Protein AF-A0A3M1CNS1-F1 (afdb_monomer_lite)

Secondary structure (DSSP, 8-state):
--EEETTEEEEEEEEE-SSEEEEEEEEEEPPBTTBPPEEEEEEEEEES-TT-HHHHHHHHHHHHHHHH---TTBPPEEEEETTTTEEEEEPP-SEEHHHHHHHHHHHT----HHHHHHHHHHHHHHHHHHHH-B-TTSSB-----S---GGGEEE-TT--EEE----TT---HHHHHHH-GGG--S-GGG--HHHHTT----HHHHHHHHHHHHHHHHHSS-SS---TT-SSHHHHHHHHHHHT--HHHHHHHHHH-TTTHHHHHHHT-SSGGGS-SSHHHHHHHHHTTS-TTS--HHHHHHHHIIIIIS-PPPP--HHHHHHHHHTT------TT--HHHHHHHHHHHHHHHHHHHHHHHHHHHHHHHHHHHHHHHHHHHHHHHHHHHHHHHHHHHHHHHHHHHHHHHHHHHHHHH--SHHHHHHHHHHHHHHHH-S-EEEEEEE-TTS-EEEEEEE-SSS-HHHHHHHHHHIIIIIGGGGTT-SS-EEE-SHHHHHHHHGGGGGGTTTEEEEEEEEEETTEEEEEEEEEEETTSPPPHHHHHHHHHHHHHHHHHHHHHHHHHGGGS-TT-TT---

pLDDT: mean 84.49, std 12.64, range [33.19, 98.5]

Sequence (577 aa):
MARFIGDYEVLSELGVGHFGTVYLAAGETPARGRVPAKRRLVAIKKLRDSADPRSVDLLLQEFALLEQVKHRGIVRVYEYLEVDHAVVMEHIHGVTLRQVLEELARAREQVFTEAAVEIGCELADALYQAYTTPGDNGEPLQLVHRDLKPANVMLTPQGEVKILDFGLARVDNADFAKDDPERIKGTPIYMAPEQARGEAVDHRTDLFALGLILYELLEGEPAYRVPGNSRDPLAEIYAAIEAGDLRRQCADLESRLPALGPVVSRLLQRRPEDRYQTGHDLLVDLRRQLYRDRGSYLKEFCEFFFGAIHPIPDAPTLDLAIQAMRHGAIDLIPAGIDSAELFEHIHAGLNRTQSLRERERRALRLRGLCLRLNSARQEVSRHVGELCSDLVEAYQDLSTQLDHIGMSSELNCLLRQELDLEALLRTTLEYLLSKVGSTNAAIFLPSSTGEFSLGAYVNYDRAREEAEVMLDHLASAFAPRFEDQTGSVWIRQADELELWMGDESHWLEDCETLVVPCHEGGECLAVLTAFRKRHTQFTDADRIIIETLGKLFGKQLARVISIHHRHIPKDKWGAGE

Radius of gyration: 60.34 Å; chains: 1; bounding box: 96×71×161 Å

Structure (mmCIF, N/CA/C/O backbone):
data_AF-A0A3M1CNS1-F1
#
_entry.id   AF-A0A3M1CNS1-F1
#
loop_
_atom_site.group_PDB
_atom_site.id
_atom_site.type_symbol
_atom_site.label_atom_id
_atom_site.label_alt_id
_atom_site.label_comp_id
_atom_site.label_asym_id
_atom_site.label_entity_id
_atom_site.label_seq_id
_atom_site.pdbx_PDB_ins_code
_atom_site.Cartn_x
_atom_site.Cartn_y
_atom_site.Cartn_z
_atom_site.occupancy
_atom_site.B_iso_or_equiv
_atom_site.auth_seq_id
_atom_site.auth_comp_id
_atom_site.auth_asym_id
_atom_site.auth_atom_id
_atom_site.pdbx_PDB_model_num
ATOM 1 N N . MET A 1 1 ? -4.709 -26.619 2.819 1.00 52.34 1 MET A N 1
ATOM 2 C CA . MET A 1 1 ? -3.917 -26.059 3.941 1.00 52.34 1 MET A CA 1
ATOM 3 C C . MET A 1 1 ? -3.399 -24.708 3.492 1.00 52.34 1 MET A C 1
ATOM 5 O O . MET A 1 1 ? -2.877 -24.646 2.386 1.00 52.34 1 MET A O 1
ATOM 9 N N . ALA A 1 2 ? -3.567 -23.656 4.295 1.00 69.12 2 ALA A N 1
ATOM 10 C CA . ALA A 1 2 ? -3.019 -22.340 3.971 1.00 69.12 2 ALA A CA 1
ATOM 11 C C . ALA A 1 2 ? -1.483 -22.413 3.888 1.00 69.12 2 ALA A C 1
ATOM 13 O O . ALA A 1 2 ? -0.841 -23.026 4.745 1.00 69.12 2 ALA A O 1
ATOM 14 N N . ARG A 1 3 ? -0.912 -21.840 2.825 1.00 90.25 3 ARG A N 1
ATOM 15 C CA . ARG A 1 3 ? 0.536 -21.773 2.593 1.00 90.25 3 ARG A CA 1
ATOM 16 C C . ARG A 1 3 ? 1.053 -20.451 3.154 1.00 90.25 3 ARG A C 1
ATOM 18 O O . ARG A 1 3 ? 0.457 -19.416 2.886 1.00 90.25 3 ARG A O 1
ATOM 25 N N . PHE A 1 4 ? 2.159 -20.481 3.890 1.00 92.31 4 PHE A N 1
ATOM 26 C CA . PHE A 1 4 ? 2.767 -19.291 4.491 1.00 92.31 4 PHE A CA 1
ATOM 27 C C . PHE A 1 4 ? 4.205 -19.088 4.002 1.00 92.31 4 PHE A C 1
ATOM 29 O O . PHE A 1 4 ? 4.877 -20.054 3.630 1.00 92.31 4 PHE A O 1
ATOM 36 N N . ILE A 1 5 ? 4.648 -17.831 3.992 1.00 93.06 5 ILE A N 1
ATOM 37 C CA . ILE A 1 5 ? 6.052 -17.410 3.860 1.00 93.06 5 ILE A CA 1
ATOM 38 C C . ILE A 1 5 ? 6.290 -16.411 4.998 1.00 93.06 5 ILE A C 1
ATOM 40 O O . ILE A 1 5 ? 5.632 -15.371 5.035 1.00 93.06 5 ILE A O 1
ATOM 44 N N . GLY A 1 6 ? 7.155 -16.737 5.959 1.00 92.00 6 GLY A N 1
ATOM 45 C CA . GLY A 1 6 ? 7.161 -16.068 7.264 1.00 92.00 6 GLY A CA 1
ATOM 46 C C . GLY A 1 6 ? 5.761 -16.036 7.898 1.00 92.00 6 GLY A C 1
ATOM 47 O O . GLY A 1 6 ? 5.034 -17.030 7.871 1.00 92.00 6 GLY A O 1
ATOM 48 N N . ASP A 1 7 ? 5.354 -14.867 8.394 1.00 91.00 7 ASP A N 1
ATOM 49 C CA . ASP A 1 7 ? 4.024 -14.630 8.984 1.00 91.00 7 ASP A CA 1
ATOM 50 C C . ASP A 1 7 ? 2.948 -14.229 7.951 1.00 91.00 7 ASP A C 1
ATOM 52 O O . ASP A 1 7 ? 1.851 -13.783 8.305 1.00 91.00 7 ASP A O 1
ATOM 56 N N . TYR A 1 8 ? 3.243 -14.372 6.656 1.00 94.81 8 TYR A N 1
ATOM 57 C CA . TYR A 1 8 ? 2.366 -13.947 5.570 1.00 94.81 8 TYR A CA 1
ATOM 58 C C . TYR A 1 8 ? 1.647 -15.132 4.928 1.00 94.81 8 TYR A C 1
ATOM 60 O O . TYR A 1 8 ? 2.267 -16.074 4.434 1.00 94.81 8 TYR A O 1
ATOM 68 N N . GLU A 1 9 ? 0.319 -15.055 4.892 1.00 94.50 9 GLU A N 1
ATOM 69 C CA . GLU A 1 9 ? -0.551 -16.023 4.227 1.00 94.50 9 GLU A CA 1
ATOM 70 C C . GLU A 1 9 ? -0.491 -15.811 2.710 1.00 94.50 9 GLU A C 1
ATOM 72 O O . GLU A 1 9 ? -0.880 -14.753 2.214 1.00 94.50 9 GLU A O 1
ATOM 77 N N . VAL A 1 10 ? -0.003 -16.804 1.966 1.00 93.56 10 VAL A N 1
ATOM 78 C CA . VAL A 1 10 ? 0.078 -16.769 0.501 1.00 93.56 10 VAL A CA 1
ATOM 79 C C . VAL A 1 10 ? -1.316 -16.954 -0.087 1.00 93.56 10 VAL A C 1
ATOM 81 O O . VAL A 1 10 ? -1.964 -17.971 0.147 1.00 93.56 10 VAL A O 1
ATOM 84 N N . LEU A 1 11 ? -1.745 -15.982 -0.890 1.00 90.75 11 LEU A N 1
ATOM 85 C CA . LEU A 1 11 ? -3.052 -15.963 -1.545 1.00 90.75 11 LEU A CA 1
ATOM 86 C C . LEU A 1 11 ? -2.978 -16.491 -2.978 1.00 90.75 11 LEU A C 1
ATOM 88 O O . LEU A 1 11 ? -3.844 -17.244 -3.408 1.00 90.75 11 LEU A O 1
ATOM 92 N N . SER A 1 12 ? -1.960 -16.081 -3.735 1.00 89.94 12 SER A N 1
ATOM 93 C CA . SER A 1 12 ? -1.746 -16.542 -5.110 1.00 89.94 12 SER A CA 1
ATOM 94 C C . SER A 1 12 ? -0.308 -16.309 -5.565 1.00 89.94 12 SER A C 1
ATOM 96 O O . SER A 1 12 ? 0.454 -15.566 -4.946 1.00 89.94 12 SER A O 1
ATOM 98 N N . GLU A 1 13 ? 0.075 -16.966 -6.653 1.00 91.25 13 GLU A N 1
ATOM 99 C CA . GLU A 1 13 ? 1.315 -16.686 -7.368 1.00 91.25 13 GLU A CA 1
ATOM 100 C C . GLU A 1 13 ? 1.069 -15.566 -8.388 1.00 91.25 13 GLU A C 1
ATOM 102 O O . GLU A 1 13 ? 0.154 -15.666 -9.202 1.00 91.25 13 GLU A O 1
ATOM 107 N N . LEU A 1 14 ? 1.865 -14.495 -8.328 1.00 85.88 14 LEU A N 1
ATOM 108 C CA . LEU A 1 14 ? 1.767 -13.353 -9.246 1.00 85.88 14 LEU A CA 1
ATOM 109 C C . LEU A 1 14 ? 2.630 -13.547 -10.494 1.00 85.88 14 LEU A C 1
ATOM 111 O O . LEU A 1 14 ? 2.297 -13.045 -11.56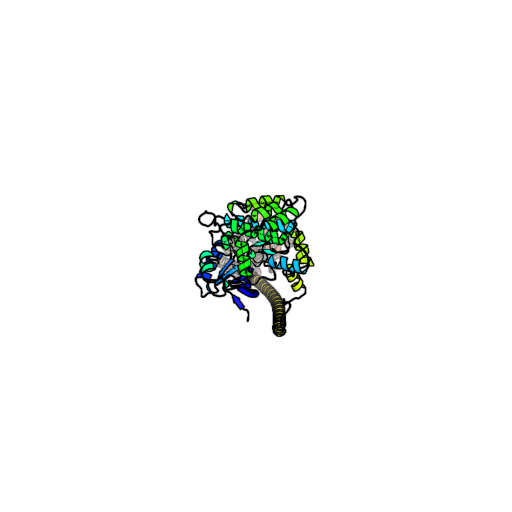4 1.00 85.88 14 LEU A O 1
ATOM 115 N N . GLY A 1 15 ? 3.743 -14.270 -10.367 1.00 81.94 15 GLY A N 1
ATOM 116 C CA . GLY A 1 15 ? 4.594 -14.583 -11.503 1.00 81.94 15 GLY A CA 1
ATOM 117 C C . GLY A 1 15 ? 5.898 -15.267 -11.124 1.00 81.94 15 GLY A C 1
ATOM 118 O O . GLY A 1 15 ? 6.362 -15.209 -9.983 1.00 81.94 15 GLY A O 1
ATOM 119 N N . VAL A 1 16 ? 6.516 -15.890 -12.123 1.00 78.38 16 VAL A N 1
ATOM 120 C CA . VAL A 1 16 ? 7.805 -16.570 -12.001 1.00 78.38 16 VAL A CA 1
ATOM 121 C C . VAL A 1 16 ? 8.852 -15.799 -12.795 1.00 78.38 16 VAL A C 1
ATOM 123 O O . VAL A 1 16 ? 8.822 -15.773 -14.024 1.00 78.38 16 VAL A O 1
ATOM 126 N N . GLY A 1 17 ? 9.792 -15.179 -12.088 1.00 68.06 17 GLY A N 1
ATOM 127 C CA . GLY A 1 17 ? 10.952 -14.516 -12.672 1.00 68.06 17 GLY A CA 1
ATOM 128 C C . GLY A 1 17 ? 12.165 -15.441 -12.777 1.00 68.06 17 GLY A C 1
ATOM 129 O O . GLY A 1 17 ? 12.137 -16.604 -12.370 1.00 68.06 17 GLY A O 1
ATOM 130 N N . HIS A 1 18 ? 13.267 -14.905 -13.304 1.00 63.81 18 HIS A N 1
ATOM 131 C CA . HIS A 1 18 ? 14.550 -15.612 -13.371 1.00 63.81 18 HIS A CA 1
ATOM 132 C C . HIS A 1 18 ? 15.108 -15.920 -11.969 1.00 63.81 18 HIS A C 1
ATOM 134 O O . HIS A 1 18 ? 15.525 -17.043 -11.704 1.00 63.81 18 HIS A O 1
ATOM 140 N N . PHE A 1 19 ? 15.039 -14.942 -11.061 1.00 65.50 19 PHE A N 1
ATOM 141 C CA . PHE A 1 19 ? 15.628 -15.013 -9.718 1.00 65.50 19 PHE A CA 1
ATOM 142 C C . PHE A 1 19 ? 14.716 -15.659 -8.667 1.00 65.50 19 PHE A C 1
ATOM 144 O O . PHE A 1 19 ? 15.166 -16.026 -7.585 1.00 65.50 19 PHE A O 1
ATOM 151 N N . GLY A 1 20 ? 13.426 -15.820 -8.957 1.00 78.31 20 GLY A N 1
ATOM 152 C CA . GLY A 1 20 ? 12.480 -16.260 -7.943 1.00 78.31 20 GLY A CA 1
ATOM 153 C C . GLY A 1 20 ? 11.033 -16.238 -8.392 1.00 78.31 20 GLY A C 1
ATOM 154 O O . GLY A 1 20 ? 10.720 -15.927 -9.541 1.00 78.31 20 GLY A O 1
ATOM 155 N N . THR A 1 21 ? 10.156 -16.563 -7.456 1.00 88.75 21 THR A N 1
ATOM 156 C CA . THR A 1 21 ? 8.706 -16.493 -7.632 1.00 88.75 21 THR A CA 1
ATOM 157 C C . THR A 1 21 ? 8.164 -15.347 -6.791 1.00 88.75 21 THR A C 1
ATOM 159 O O . THR A 1 21 ? 8.563 -15.178 -5.636 1.00 88.75 21 THR A O 1
ATOM 162 N N . VAL A 1 22 ? 7.262 -14.562 -7.372 1.00 91.38 22 VAL A N 1
ATOM 163 C CA . VAL A 1 22 ? 6.556 -13.481 -6.685 1.00 91.38 22 VAL A CA 1
ATOM 164 C C . VAL A 1 22 ? 5.164 -13.968 -6.305 1.00 91.38 22 VAL A C 1
ATOM 166 O O . VAL A 1 22 ? 4.420 -14.471 -7.146 1.00 91.38 22 VAL A O 1
ATOM 169 N N . TYR A 1 23 ? 4.811 -13.809 -5.035 1.00 93.94 23 TYR A N 1
ATOM 170 C CA . TYR A 1 23 ? 3.527 -14.214 -4.472 1.00 93.94 23 TYR A CA 1
ATOM 171 C C . TYR A 1 23 ? 2.739 -13.000 -3.992 1.00 93.94 23 TYR A C 1
ATOM 173 O O . TYR A 1 23 ? 3.311 -12.081 -3.410 1.00 93.94 23 TYR A O 1
ATOM 181 N N . LEU A 1 24 ? 1.422 -13.025 -4.176 1.00 94.00 24 LEU A N 1
ATOM 182 C CA . LEU A 1 24 ? 0.501 -12.168 -3.444 1.00 94.00 24 LEU A CA 1
ATOM 183 C C . LEU A 1 24 ? 0.256 -12.805 -2.082 1.00 94.00 24 LEU A C 1
ATOM 185 O O . LEU A 1 24 ? -0.129 -13.974 -2.007 1.00 94.00 24 LEU A O 1
ATOM 189 N N . ALA A 1 25 ? 0.435 -12.040 -1.013 1.00 95.06 25 ALA A N 1
ATOM 190 C CA . ALA A 1 25 ? 0.216 -12.522 0.341 1.00 95.06 25 ALA A CA 1
ATOM 191 C C . ALA A 1 25 ? -0.469 -11.472 1.224 1.00 95.06 25 ALA A C 1
ATOM 193 O O . ALA A 1 25 ? -0.500 -10.282 0.904 1.00 95.06 25 ALA A O 1
ATOM 194 N N . ALA A 1 26 ? -1.026 -11.912 2.350 1.00 93.56 26 ALA A N 1
ATOM 195 C CA . ALA A 1 26 ? -1.607 -11.054 3.375 1.00 93.56 26 ALA A CA 1
ATOM 196 C C . ALA A 1 26 ? -0.946 -11.319 4.729 1.00 93.56 26 ALA A C 1
ATOM 198 O O . ALA A 1 26 ? -0.904 -12.450 5.202 1.00 93.56 26 ALA A O 1
ATOM 199 N N . GLY A 1 27 ? -0.492 -10.263 5.396 1.00 92.00 27 GLY A N 1
ATOM 200 C CA . GLY A 1 27 ? 0.157 -10.379 6.701 1.00 92.00 27 GLY A CA 1
ATOM 201 C C . GLY A 1 27 ? 0.388 -9.022 7.344 1.00 92.00 27 GLY A C 1
ATOM 202 O O . GLY A 1 27 ? 0.026 -7.983 6.779 1.00 92.00 27 GLY A O 1
ATOM 203 N N . GLU A 1 28 ? 0.909 -9.038 8.564 1.00 91.81 28 GLU A N 1
ATOM 204 C CA . GLU A 1 28 ? 1.190 -7.837 9.341 1.00 91.81 28 GLU A CA 1
ATOM 205 C C . GLU A 1 28 ? 2.575 -7.294 8.995 1.00 91.81 28 GLU A C 1
ATOM 207 O O . GLU A 1 28 ? 3.586 -7.872 9.364 1.00 91.81 28 GLU A O 1
ATOM 212 N N . THR A 1 29 ? 2.619 -6.162 8.287 1.00 89.75 29 THR A N 1
ATOM 213 C CA . THR A 1 29 ? 3.900 -5.510 7.983 1.00 89.75 29 THR A CA 1
ATOM 214 C C . THR A 1 29 ? 4.461 -4.824 9.229 1.00 89.75 29 THR A C 1
ATOM 216 O O . THR A 1 29 ? 3.664 -4.171 9.923 1.00 89.75 29 THR A O 1
ATOM 219 N N . PRO A 1 30 ? 5.788 -4.844 9.457 1.00 87.31 30 PRO A N 1
ATOM 220 C CA . PRO A 1 30 ? 6.423 -4.221 10.614 1.00 87.31 30 PRO A CA 1
ATOM 221 C C . PRO A 1 30 ? 6.100 -2.729 10.767 1.00 87.31 30 PRO A C 1
ATOM 223 O O . PRO A 1 30 ? 5.856 -2.007 9.793 1.00 87.31 30 PRO A O 1
ATOM 226 N N . ALA A 1 31 ? 6.120 -2.247 12.012 1.00 83.62 31 ALA A N 1
ATOM 227 C CA . ALA A 1 31 ? 6.003 -0.821 12.304 1.00 83.62 31 ALA A CA 1
ATOM 228 C C . ALA A 1 31 ? 7.246 -0.066 11.804 1.00 83.62 31 ALA A C 1
ATOM 230 O O . ALA A 1 31 ? 8.375 -0.495 12.036 1.00 83.62 31 ALA A O 1
ATOM 231 N N . ARG A 1 32 ? 7.054 1.091 11.155 1.00 72.31 32 ARG A N 1
ATOM 232 C CA . ARG A 1 32 ? 8.156 1.909 10.616 1.00 72.31 32 ARG A CA 1
ATOM 233 C C . ARG A 1 32 ? 7.971 3.378 10.987 1.00 72.31 32 ARG A C 1
ATOM 235 O O . ARG A 1 32 ? 7.038 4.048 10.536 1.00 72.31 32 ARG A O 1
ATOM 242 N N . GLY A 1 33 ? 8.871 3.895 11.822 1.00 75.56 33 GLY A N 1
ATOM 243 C CA . GLY A 1 33 ? 8.785 5.257 12.355 1.00 75.56 33 GLY A CA 1
ATOM 244 C C . GLY A 1 33 ? 7.497 5.476 13.156 1.00 75.56 33 GLY A C 1
ATOM 245 O O . GLY A 1 33 ? 7.263 4.809 14.156 1.00 75.56 33 GLY A O 1
ATOM 246 N N . ARG A 1 34 ? 6.650 6.416 12.716 1.00 74.88 34 ARG A N 1
ATOM 247 C CA . ARG A 1 34 ? 5.346 6.709 13.348 1.00 74.88 34 ARG A CA 1
ATOM 248 C C . ARG A 1 34 ? 4.189 5.850 12.816 1.00 74.88 34 ARG A C 1
ATOM 250 O O . ARG A 1 34 ? 3.063 6.015 13.276 1.00 74.88 34 ARG A O 1
ATOM 257 N N . VAL A 1 35 ? 4.434 4.987 11.829 1.00 75.56 35 VAL A N 1
ATOM 258 C CA . VAL A 1 35 ? 3.403 4.130 11.228 1.00 75.56 35 VAL A CA 1
ATOM 259 C C . VAL A 1 35 ? 3.357 2.803 11.995 1.00 75.56 35 VAL A C 1
ATOM 261 O O . VAL A 1 35 ? 4.367 2.095 11.995 1.00 75.56 35 VAL A O 1
ATOM 264 N N . PRO A 1 36 ? 2.231 2.453 12.646 1.00 81.19 36 PRO A N 1
ATOM 265 C CA . PRO A 1 36 ? 2.111 1.203 13.388 1.00 81.19 36 PRO A CA 1
ATOM 266 C C . PRO A 1 36 ? 2.083 -0.009 12.453 1.00 81.19 36 PRO A C 1
ATOM 268 O O . PRO A 1 36 ? 1.781 0.115 11.259 1.00 81.19 36 PRO A O 1
ATOM 271 N N . ALA A 1 37 ? 2.358 -1.182 13.025 1.00 85.75 37 ALA A N 1
ATOM 272 C CA . ALA A 1 37 ? 2.169 -2.453 12.346 1.00 85.75 37 ALA A CA 1
ATOM 273 C C . ALA A 1 37 ? 0.709 -2.576 11.880 1.00 85.75 37 ALA A C 1
ATOM 275 O O . ALA A 1 37 ? -0.225 -2.109 12.543 1.00 85.75 37 ALA A O 1
ATOM 276 N N . LYS A 1 38 ? 0.517 -3.096 10.668 1.00 85.25 38 LYS A N 1
ATOM 277 C CA . LYS A 1 38 ? -0.805 -3.158 10.040 1.00 85.25 38 LYS A CA 1
ATOM 278 C C . LYS A 1 38 ? -0.873 -4.317 9.065 1.00 85.25 38 LYS A C 1
ATOM 280 O O . LYS A 1 38 ? -0.050 -4.403 8.152 1.00 85.25 38 LYS A O 1
ATOM 285 N N . ARG A 1 39 ? -1.930 -5.121 9.189 1.00 88.00 39 ARG A N 1
ATOM 286 C CA . ARG A 1 39 ? -2.266 -6.154 8.208 1.00 88.00 39 ARG A CA 1
ATOM 287 C C . ARG A 1 39 ? -2.633 -5.533 6.858 1.00 88.00 39 ARG A C 1
ATOM 289 O O . ARG A 1 39 ? -3.503 -4.659 6.797 1.00 88.00 39 ARG A O 1
ATOM 296 N N . ARG A 1 40 ? -1.974 -5.968 5.784 1.00 90.44 40 ARG A N 1
ATOM 297 C CA . ARG A 1 40 ? -2.222 -5.508 4.406 1.00 90.44 40 ARG A CA 1
ATOM 298 C C . ARG A 1 40 ? -1.863 -6.587 3.382 1.00 90.44 40 ARG A C 1
ATOM 300 O O . ARG A 1 40 ? -1.213 -7.570 3.729 1.00 90.44 40 ARG A O 1
ATOM 307 N N . LEU A 1 41 ? -2.284 -6.376 2.136 1.00 92.88 41 LEU A N 1
ATOM 308 C CA . LEU A 1 41 ? -1.778 -7.131 0.991 1.00 92.88 41 LEU A CA 1
ATOM 309 C C . LEU A 1 41 ? -0.343 -6.696 0.678 1.00 92.88 41 LEU A C 1
ATOM 311 O O . LEU A 1 41 ? -0.034 -5.500 0.691 1.00 92.88 41 LEU A O 1
ATOM 315 N N . VAL A 1 42 ? 0.512 -7.672 0.405 1.00 95.31 42 VAL A N 1
ATOM 316 C CA . VAL A 1 42 ? 1.930 -7.507 0.078 1.00 95.31 42 VAL A CA 1
ATOM 317 C C . VAL A 1 42 ? 2.293 -8.392 -1.109 1.00 95.31 42 VAL A C 1
ATOM 319 O O . VAL A 1 42 ? 1.637 -9.405 -1.361 1.00 95.31 42 VAL A O 1
ATOM 322 N N . ALA A 1 43 ? 3.344 -8.012 -1.826 1.00 95.06 43 ALA A N 1
ATOM 323 C CA . ALA A 1 43 ? 4.023 -8.910 -2.746 1.00 95.06 43 ALA A CA 1
ATOM 324 C C . ALA A 1 43 ? 5.252 -9.501 -2.037 1.00 95.06 43 ALA A C 1
ATOM 326 O O . ALA A 1 43 ? 5.928 -8.803 -1.283 1.00 95.06 43 ALA A O 1
ATOM 327 N N . ILE A 1 44 ? 5.528 -10.787 -2.244 1.00 94.50 44 ILE A N 1
ATOM 328 C CA . ILE A 1 44 ? 6.680 -11.478 -1.655 1.00 94.50 44 ILE A CA 1
ATOM 329 C C . ILE A 1 44 ? 7.497 -12.106 -2.772 1.00 94.50 44 ILE A C 1
ATOM 331 O O . ILE A 1 44 ? 7.041 -13.050 -3.416 1.00 94.50 44 ILE A O 1
ATOM 335 N N . LYS A 1 45 ? 8.711 -11.598 -2.983 1.00 91.56 45 LYS A N 1
ATOM 336 C CA . LYS A 1 45 ? 9.684 -12.154 -3.928 1.00 91.56 45 LYS A CA 1
ATOM 337 C C . LYS A 1 45 ? 10.551 -13.162 -3.186 1.00 91.56 45 LYS A C 1
ATOM 339 O O . LYS A 1 45 ? 11.368 -12.774 -2.356 1.00 91.56 45 LYS A O 1
ATOM 344 N N . LYS A 1 46 ? 10.353 -14.451 -3.466 1.00 90.81 46 LYS A N 1
ATOM 345 C CA . LYS A 1 46 ? 11.095 -15.562 -2.855 1.00 90.81 46 LYS A CA 1
ATOM 346 C C . LYS A 1 46 ? 12.100 -16.136 -3.848 1.00 90.81 46 LYS A C 1
ATOM 348 O O . LYS A 1 46 ? 11.707 -16.465 -4.972 1.00 90.81 46 LYS A O 1
ATOM 353 N N . LEU A 1 47 ? 13.365 -16.275 -3.444 1.00 85.44 47 LEU A N 1
ATOM 354 C CA . LEU A 1 47 ? 14.401 -16.863 -4.300 1.00 85.44 47 LEU A CA 1
ATOM 355 C C . LEU A 1 47 ? 14.062 -18.306 -4.676 1.00 85.44 47 LEU A C 1
ATOM 357 O O . LEU A 1 47 ? 13.520 -19.068 -3.874 1.00 85.44 47 LEU A O 1
ATOM 361 N N . ARG A 1 48 ? 14.385 -18.679 -5.920 1.00 74.50 48 ARG A N 1
ATOM 362 C CA . ARG A 1 48 ? 14.191 -20.054 -6.406 1.00 74.50 48 ARG A CA 1
ATOM 363 C C . ARG A 1 48 ? 15.266 -21.003 -5.879 1.00 74.50 48 ARG A C 1
ATOM 365 O O . ARG A 1 48 ? 14.943 -22.132 -5.526 1.00 74.50 48 ARG A O 1
ATOM 372 N N . ASP A 1 49 ? 16.514 -20.545 -5.861 1.00 71.38 49 ASP A N 1
ATOM 373 C CA . ASP A 1 49 ? 17.668 -21.308 -5.394 1.00 71.38 49 ASP A CA 1
ATOM 374 C C . ASP A 1 49 ? 18.331 -20.570 -4.230 1.00 71.38 49 ASP A C 1
ATOM 376 O O . ASP A 1 49 ? 19.182 -19.704 -4.412 1.00 71.38 49 ASP A O 1
ATOM 380 N N . SER A 1 50 ? 17.889 -20.886 -3.016 1.00 70.19 50 SER A N 1
ATOM 381 C CA . SER A 1 50 ? 18.490 -20.358 -1.793 1.00 70.19 50 SER A CA 1
ATOM 382 C C . SER A 1 50 ? 19.788 -21.075 -1.405 1.00 70.19 50 SER A C 1
ATOM 384 O O . SER A 1 50 ? 20.370 -20.742 -0.376 1.00 70.19 50 SER A O 1
ATOM 386 N N . ALA A 1 51 ? 20.228 -22.085 -2.169 1.00 68.38 51 ALA A N 1
ATOM 387 C CA . ALA A 1 51 ? 21.467 -22.805 -1.892 1.00 68.38 51 ALA A CA 1
ATOM 388 C C . ALA A 1 51 ? 22.702 -22.095 -2.465 1.00 68.38 51 ALA A C 1
ATOM 390 O O . ALA A 1 51 ? 23.811 -22.404 -2.033 1.00 68.38 51 ALA A O 1
ATOM 391 N N . ASP A 1 52 ? 22.529 -21.152 -3.399 1.00 75.69 52 ASP A N 1
ATOM 392 C CA . ASP A 1 52 ? 23.599 -20.284 -3.890 1.00 75.69 52 ASP A CA 1
ATOM 393 C C . ASP A 1 52 ? 23.789 -19.067 -2.961 1.00 75.69 52 ASP A C 1
ATOM 395 O O . ASP A 1 52 ? 22.952 -18.157 -2.965 1.00 75.69 52 ASP A O 1
ATOM 399 N N . PRO A 1 53 ? 24.897 -18.989 -2.194 1.00 77.31 53 PRO A N 1
ATOM 400 C CA . PRO A 1 53 ? 25.142 -17.875 -1.280 1.00 77.31 53 PRO A CA 1
ATOM 401 C C . PRO A 1 53 ? 25.201 -16.524 -1.997 1.00 77.31 53 PRO A C 1
ATOM 403 O O . PRO A 1 53 ? 24.775 -15.518 -1.440 1.00 77.31 53 PRO A O 1
ATOM 406 N N . ARG A 1 54 ? 25.658 -16.498 -3.260 1.00 76.94 54 ARG A N 1
ATOM 407 C CA . ARG A 1 54 ? 25.747 -15.253 -4.035 1.00 76.94 54 ARG A CA 1
ATOM 408 C C . ARG A 1 54 ? 24.363 -14.671 -4.292 1.00 76.94 54 ARG A C 1
ATOM 410 O O . ARG A 1 54 ? 24.160 -13.478 -4.112 1.00 76.94 54 ARG A O 1
ATOM 417 N N . SER A 1 55 ? 23.403 -15.510 -4.675 1.00 76.31 55 SER A N 1
ATOM 418 C CA . SER A 1 55 ? 22.016 -15.094 -4.903 1.00 76.31 55 SER A CA 1
ATOM 419 C C . SER A 1 55 ? 21.365 -14.512 -3.640 1.00 76.31 55 SER A C 1
ATOM 421 O O . SER A 1 55 ? 20.605 -13.547 -3.730 1.00 76.31 55 SER A O 1
ATOM 423 N N . VAL A 1 56 ? 21.698 -15.051 -2.462 1.00 82.62 56 VAL A N 1
ATOM 424 C CA . VAL A 1 56 ? 21.231 -14.534 -1.165 1.00 82.62 56 VAL A CA 1
ATOM 425 C C . VAL A 1 56 ? 21.874 -13.186 -0.831 1.00 82.62 56 VAL A C 1
ATOM 427 O O . VAL A 1 56 ? 21.152 -12.242 -0.511 1.00 82.62 56 VAL A O 1
ATOM 430 N N . ASP A 1 57 ? 23.200 -13.070 -0.956 1.00 82.62 57 ASP A N 1
ATOM 431 C CA . ASP A 1 57 ? 23.936 -11.823 -0.694 1.00 82.62 57 ASP A CA 1
ATOM 432 C C . ASP A 1 57 ? 23.427 -10.674 -1.573 1.00 82.62 57 ASP A C 1
ATOM 434 O O . ASP A 1 57 ? 23.258 -9.543 -1.115 1.00 82.62 57 ASP A O 1
ATOM 438 N N . LEU A 1 58 ? 23.112 -10.974 -2.832 1.00 77.94 58 LEU A N 1
ATOM 439 C CA . LEU A 1 58 ? 22.599 -9.992 -3.778 1.00 77.94 58 LEU A CA 1
ATOM 440 C C . LEU A 1 58 ? 21.183 -9.533 -3.449 1.00 77.94 58 LEU A C 1
ATOM 442 O O . LEU A 1 58 ? 20.890 -8.343 -3.555 1.00 77.94 58 LEU A O 1
ATOM 446 N N . LEU A 1 59 ? 20.311 -10.453 -3.032 1.00 82.69 59 LEU A N 1
ATOM 447 C CA . LEU A 1 59 ? 18.967 -10.097 -2.586 1.00 82.69 59 LEU A CA 1
ATOM 448 C C . LEU A 1 59 ? 19.018 -9.232 -1.320 1.00 82.69 59 LEU A C 1
ATOM 450 O O . LEU A 1 59 ? 18.266 -8.266 -1.201 1.00 82.69 59 LEU A O 1
ATOM 454 N N . LEU A 1 60 ? 19.920 -9.553 -0.389 1.00 86.38 60 LEU A N 1
ATOM 455 C CA . LEU A 1 60 ? 20.164 -8.755 0.812 1.00 86.38 60 LEU A CA 1
ATOM 456 C C . LEU A 1 60 ? 20.669 -7.352 0.467 1.00 86.38 60 LEU A C 1
ATOM 458 O O . LEU A 1 60 ? 20.181 -6.369 1.025 1.00 86.38 60 LEU A O 1
ATOM 462 N N . GLN A 1 61 ? 21.610 -7.247 -0.472 1.00 83.69 61 GLN A N 1
ATOM 463 C CA . GLN A 1 61 ? 22.118 -5.966 -0.950 1.00 83.69 61 GLN A CA 1
ATOM 464 C C . GLN A 1 61 ? 21.020 -5.145 -1.645 1.00 83.69 61 GLN A C 1
ATOM 466 O O . GLN A 1 61 ? 20.915 -3.941 -1.405 1.00 83.69 61 GLN A O 1
ATOM 471 N N . GLU A 1 62 ? 20.176 -5.784 -2.462 1.00 83.94 62 GLU A N 1
ATOM 472 C CA . GLU A 1 62 ? 19.009 -5.154 -3.091 1.00 83.94 62 GLU A CA 1
ATOM 473 C C . GLU A 1 62 ? 18.031 -4.618 -2.049 1.00 83.94 62 GLU A C 1
ATOM 475 O O . GLU A 1 62 ? 17.665 -3.442 -2.098 1.00 83.94 62 GLU A O 1
ATOM 480 N N . PHE A 1 63 ? 17.677 -5.439 -1.062 1.00 89.62 63 PHE A N 1
ATOM 481 C CA . PHE A 1 63 ? 16.823 -5.027 0.043 1.00 89.62 63 PHE A CA 1
ATOM 482 C C . PHE A 1 63 ? 17.408 -3.833 0.810 1.00 89.62 63 PHE A C 1
ATOM 484 O O . PHE A 1 63 ? 16.713 -2.835 0.995 1.00 89.62 63 PHE A O 1
ATOM 491 N N . ALA A 1 64 ? 18.683 -3.894 1.207 1.00 88.62 64 ALA A N 1
ATOM 492 C CA . ALA A 1 64 ? 19.333 -2.847 1.997 1.00 88.62 64 ALA A CA 1
ATOM 493 C C . ALA A 1 64 ? 19.410 -1.497 1.260 1.00 88.62 64 ALA A C 1
ATOM 495 O O . ALA A 1 64 ? 19.277 -0.436 1.875 1.00 88.62 64 ALA A O 1
ATOM 496 N N . LEU A 1 65 ? 19.611 -1.522 -0.062 1.00 87.50 65 LEU A N 1
ATOM 497 C CA . LEU A 1 65 ? 19.627 -0.313 -0.886 1.00 87.50 65 LEU A CA 1
ATOM 498 C C . LEU A 1 65 ? 18.209 0.234 -1.100 1.00 87.50 65 LEU A C 1
ATOM 500 O O . LEU A 1 65 ? 17.974 1.423 -0.883 1.00 87.50 65 LEU A O 1
ATOM 504 N N . LEU A 1 66 ? 17.243 -0.623 -1.443 1.00 88.94 66 LEU A N 1
ATOM 505 C CA . LEU A 1 66 ? 15.840 -0.227 -1.609 1.00 88.94 66 LEU A CA 1
ATOM 506 C C . LEU A 1 66 ? 15.206 0.287 -0.316 1.00 88.94 66 LEU A C 1
ATOM 508 O O . LEU A 1 66 ? 14.346 1.166 -0.358 1.00 88.94 66 LEU A O 1
ATOM 512 N N . GLU A 1 67 ? 15.626 -0.221 0.842 1.00 90.00 67 GLU A N 1
ATOM 513 C CA . GLU A 1 67 ? 15.113 0.233 2.130 1.00 90.00 67 GLU A CA 1
ATOM 514 C C . GLU A 1 67 ? 15.403 1.727 2.370 1.00 90.00 67 GLU A C 1
ATOM 516 O O . GLU A 1 67 ? 14.571 2.432 2.966 1.00 90.00 67 GLU A O 1
ATOM 521 N N . GLN A 1 68 ? 16.550 2.212 1.887 1.00 89.50 68 GLN A N 1
ATOM 522 C CA . GLN A 1 68 ? 17.005 3.594 2.046 1.00 89.50 68 GLN A CA 1
ATOM 523 C C . GLN A 1 68 ? 16.333 4.553 1.050 1.00 89.50 68 GLN A C 1
ATOM 525 O O . GLN A 1 68 ? 16.128 5.728 1.369 1.00 89.50 68 GLN A O 1
ATOM 530 N N . VAL A 1 69 ? 15.916 4.069 -0.125 1.00 88.69 69 VAL A N 1
ATOM 531 C CA . VAL A 1 69 ? 15.288 4.912 -1.152 1.00 88.69 69 VAL A CA 1
ATOM 532 C C . VAL A 1 69 ? 13.809 5.155 -0.844 1.00 88.69 69 VAL A C 1
ATOM 534 O O . VAL A 1 69 ? 12.992 4.241 -0.747 1.00 88.69 69 VAL A O 1
ATOM 537 N N . LYS A 1 70 ? 13.427 6.431 -0.723 1.00 87.31 70 LYS A N 1
ATOM 538 C CA . LYS A 1 70 ? 12.036 6.851 -0.488 1.00 87.31 70 LYS A CA 1
ATOM 539 C C . LYS A 1 70 ? 11.539 7.693 -1.651 1.00 87.31 70 LYS A C 1
ATOM 541 O O . LYS A 1 70 ? 11.715 8.907 -1.662 1.00 87.31 70 LYS A O 1
ATOM 546 N N . HIS A 1 71 ? 10.868 7.051 -2.599 1.00 93.88 71 HIS A N 1
ATOM 547 C CA . HIS A 1 71 ? 10.266 7.725 -3.743 1.00 93.88 71 HIS A CA 1
ATOM 548 C C . HIS A 1 71 ? 8.902 7.119 -4.082 1.00 93.88 71 HIS A C 1
ATOM 550 O O . HIS A 1 71 ? 8.679 5.935 -3.850 1.00 93.88 71 HIS A O 1
ATOM 556 N N . ARG A 1 72 ? 7.974 7.915 -4.631 1.00 94.44 72 ARG A N 1
ATOM 557 C CA . ARG A 1 72 ? 6.641 7.410 -5.019 1.00 94.44 72 ARG A CA 1
ATOM 558 C C . ARG A 1 72 ? 6.711 6.410 -6.176 1.00 94.44 72 ARG A C 1
ATOM 560 O O . ARG A 1 72 ? 5.942 5.453 -6.192 1.00 94.44 72 ARG A O 1
ATOM 567 N N . GLY A 1 73 ? 7.653 6.635 -7.093 1.00 95.69 73 GLY A N 1
ATOM 568 C CA . GLY A 1 73 ? 7.854 5.837 -8.300 1.00 95.69 73 GLY A CA 1
ATOM 569 C C . GLY A 1 73 ? 8.834 4.676 -8.146 1.00 95.69 73 GLY A C 1
ATOM 570 O O . GLY A 1 73 ? 9.262 4.121 -9.149 1.00 95.69 73 GLY A O 1
ATOM 571 N N . ILE A 1 74 ? 9.216 4.318 -6.918 1.00 95.56 74 ILE A N 1
ATOM 572 C CA . ILE A 1 74 ? 10.045 3.142 -6.618 1.00 95.56 74 ILE A CA 1
ATOM 573 C C . ILE A 1 74 ? 9.277 2.268 -5.632 1.00 95.56 74 ILE A C 1
ATOM 575 O O . ILE A 1 74 ? 8.653 2.794 -4.705 1.00 95.56 74 ILE A O 1
ATOM 579 N N . VAL A 1 75 ? 9.301 0.953 -5.848 1.00 94.31 75 VAL A N 1
ATOM 580 C CA . VAL A 1 75 ? 8.626 -0.008 -4.980 1.00 94.31 75 VAL A CA 1
ATOM 581 C C . VAL A 1 75 ? 9.134 0.119 -3.549 1.00 94.31 75 VAL A C 1
ATOM 583 O O . VAL A 1 75 ? 10.326 0.269 -3.278 1.00 94.31 75 VAL A O 1
ATOM 586 N N . ARG A 1 76 ? 8.211 0.046 -2.598 1.00 92.31 76 ARG A N 1
ATOM 587 C CA . ARG A 1 76 ? 8.558 0.012 -1.182 1.00 92.31 76 ARG A CA 1
ATOM 588 C C . ARG A 1 76 ? 8.835 -1.412 -0.723 1.00 92.31 76 ARG A C 1
ATOM 590 O O . ARG A 1 76 ? 7.948 -2.257 -0.798 1.00 92.31 76 ARG A O 1
ATOM 597 N N . VAL A 1 77 ? 10.001 -1.633 -0.125 1.00 92.88 77 VAL A N 1
ATOM 598 C CA . VAL A 1 77 ? 10.298 -2.844 0.654 1.00 92.88 77 VAL A CA 1
ATOM 599 C C . VAL A 1 77 ? 9.897 -2.661 2.122 1.00 92.88 77 VAL A C 1
ATOM 601 O O . VAL A 1 77 ? 9.995 -1.560 2.681 1.00 92.88 77 VAL A O 1
ATOM 604 N N . TYR A 1 78 ? 9.387 -3.730 2.730 1.00 92.56 78 TYR A N 1
ATOM 605 C CA . TYR A 1 78 ? 8.944 -3.760 4.123 1.00 92.56 78 TYR A CA 1
ATOM 606 C C . TYR A 1 78 ? 9.933 -4.491 5.022 1.00 92.56 78 TYR A C 1
ATOM 608 O O . TYR A 1 78 ? 10.311 -3.937 6.049 1.00 92.56 78 TYR A O 1
ATOM 616 N N . GLU A 1 79 ? 10.340 -5.700 4.642 1.00 93.12 79 GLU A N 1
ATOM 617 C CA . GLU A 1 79 ? 11.299 -6.508 5.396 1.00 93.12 79 GLU A CA 1
ATOM 618 C C . GLU A 1 79 ? 11.901 -7.621 4.534 1.00 93.12 79 GLU A C 1
ATOM 620 O O . GLU A 1 79 ? 11.374 -7.963 3.468 1.00 93.12 79 GLU A O 1
ATOM 625 N N . TYR A 1 80 ? 12.986 -8.202 5.036 1.00 93.12 80 TYR A N 1
ATOM 626 C CA . TYR A 1 80 ? 13.605 -9.408 4.509 1.00 93.12 80 TYR A CA 1
ATOM 627 C C . TYR A 1 80 ? 13.361 -10.580 5.469 1.00 93.12 80 TYR A C 1
ATOM 629 O O . TYR A 1 80 ? 13.619 -10.481 6.667 1.00 93.12 80 TYR A O 1
ATOM 637 N N . LEU A 1 81 ? 12.876 -11.696 4.929 1.00 93.38 81 LEU A N 1
ATOM 638 C CA . LEU A 1 81 ? 12.591 -12.931 5.651 1.00 93.38 81 LEU A CA 1
ATOM 639 C C . LEU A 1 81 ? 13.774 -13.887 5.499 1.00 93.38 81 LEU A C 1
ATOM 641 O O . LEU A 1 81 ? 13.905 -14.567 4.480 1.00 93.38 81 LEU A O 1
ATOM 645 N N . GLU A 1 82 ? 14.622 -13.948 6.524 1.00 89.56 82 GLU A N 1
ATOM 646 C CA . GLU A 1 82 ? 15.892 -14.685 6.490 1.00 89.56 82 GLU A CA 1
ATOM 647 C C . GLU A 1 82 ? 15.719 -16.188 6.246 1.00 89.56 82 GLU A C 1
ATOM 649 O O . GLU A 1 82 ? 16.404 -16.749 5.398 1.00 89.56 82 GLU A O 1
ATOM 654 N N . VAL A 1 83 ? 14.756 -16.826 6.918 1.00 89.31 83 VAL A N 1
ATOM 655 C CA . VAL A 1 83 ? 14.492 -18.273 6.787 1.00 89.31 83 VAL A CA 1
ATOM 656 C C . VAL A 1 83 ? 13.985 -18.645 5.393 1.00 89.31 83 VAL A C 1
ATOM 658 O O . VAL A 1 83 ? 14.298 -19.710 4.866 1.00 89.31 83 VAL A O 1
ATOM 661 N N . ASP A 1 84 ? 13.173 -17.774 4.799 1.00 90.00 84 ASP A N 1
ATOM 662 C CA . ASP A 1 84 ? 12.535 -18.019 3.509 1.00 90.00 84 ASP A CA 1
ATOM 663 C C . ASP A 1 84 ? 13.348 -17.502 2.321 1.00 90.00 84 ASP A C 1
ATOM 665 O O . ASP A 1 84 ? 12.974 -17.786 1.180 1.00 90.00 84 ASP A O 1
ATOM 669 N N . HIS A 1 85 ? 14.418 -16.743 2.581 1.00 90.31 85 HIS A N 1
ATOM 670 C CA . HIS A 1 85 ? 15.168 -15.974 1.590 1.00 90.31 85 HIS A CA 1
ATOM 671 C C . HIS A 1 85 ? 14.228 -15.188 0.665 1.00 90.31 85 HIS A C 1
ATOM 673 O O . HIS A 1 85 ? 14.209 -15.361 -0.561 1.00 90.31 85 HIS A O 1
ATOM 679 N N . ALA A 1 86 ? 13.381 -14.366 1.287 1.00 92.06 86 ALA A N 1
ATOM 680 C CA . ALA A 1 86 ? 12.322 -13.640 0.603 1.00 92.06 86 ALA A CA 1
ATOM 681 C C . ALA A 1 86 ? 12.265 -12.169 1.020 1.00 92.06 86 ALA A C 1
ATOM 683 O O . ALA A 1 86 ? 12.473 -11.835 2.182 1.00 92.06 86 ALA A O 1
ATOM 684 N N . VAL A 1 87 ? 11.933 -11.288 0.078 1.00 92.81 87 VAL A N 1
ATOM 685 C CA . VAL A 1 87 ? 11.697 -9.862 0.343 1.00 92.81 87 VAL A CA 1
ATOM 686 C C . VAL A 1 87 ? 10.205 -9.581 0.290 1.00 92.81 87 VAL A C 1
ATOM 688 O O . VAL A 1 87 ? 9.540 -9.884 -0.706 1.00 92.81 87 VAL A O 1
ATOM 691 N N . VAL A 1 88 ? 9.690 -8.976 1.358 1.00 94.50 88 VAL A N 1
ATOM 692 C CA . VAL A 1 88 ? 8.314 -8.489 1.447 1.00 94.50 88 VAL A CA 1
ATOM 693 C C . VAL A 1 88 ? 8.279 -7.045 0.964 1.00 94.50 88 VAL A C 1
ATOM 695 O O . VAL A 1 88 ? 9.015 -6.192 1.460 1.00 94.50 88 VAL A O 1
ATOM 698 N N . MET A 1 89 ? 7.400 -6.749 0.014 1.00 93.75 89 MET A N 1
ATOM 699 C CA . MET A 1 89 ? 7.292 -5.441 -0.629 1.00 93.75 89 MET A CA 1
ATOM 700 C C . MET A 1 89 ? 5.833 -5.017 -0.820 1.00 93.75 89 MET A C 1
ATOM 702 O O . MET A 1 89 ? 4.891 -5.780 -0.580 1.00 93.75 89 MET A O 1
ATOM 706 N N . GLU A 1 90 ? 5.623 -3.758 -1.200 1.00 93.31 90 GLU A N 1
ATOM 707 C CA . GLU A 1 90 ? 4.288 -3.255 -1.501 1.00 93.31 90 GLU A CA 1
ATOM 708 C C . GLU A 1 90 ? 3.643 -4.034 -2.646 1.00 93.31 90 GLU A C 1
ATOM 710 O O . GLU A 1 90 ? 4.252 -4.293 -3.679 1.00 93.31 90 GLU A O 1
ATOM 715 N N . HIS A 1 91 ? 2.380 -4.405 -2.448 1.00 93.69 91 HIS A N 1
ATOM 716 C CA . HIS A 1 91 ? 1.558 -4.899 -3.535 1.00 93.69 91 HIS A CA 1
ATOM 717 C C . HIS A 1 91 ? 1.046 -3.711 -4.352 1.00 93.69 91 HIS A C 1
ATOM 719 O O . HIS A 1 91 ? 0.355 -2.840 -3.815 1.00 93.69 91 HIS A O 1
ATOM 725 N N . ILE A 1 92 ? 1.367 -3.691 -5.644 1.00 93.31 92 ILE A N 1
ATOM 726 C CA . ILE A 1 92 ? 0.925 -2.657 -6.579 1.00 93.31 92 ILE A CA 1
ATOM 727 C C . ILE A 1 92 ? -0.282 -3.191 -7.345 1.00 93.31 92 ILE A C 1
ATOM 729 O O . ILE A 1 92 ? -0.182 -4.173 -8.075 1.00 93.31 92 ILE A O 1
ATOM 733 N N . HIS A 1 93 ? -1.429 -2.530 -7.187 1.00 91.62 93 HIS A N 1
ATOM 734 C CA . HIS A 1 93 ? -2.646 -2.863 -7.929 1.00 91.62 93 HIS A CA 1
ATOM 735 C C . HIS A 1 93 ? -2.586 -2.246 -9.329 1.00 91.62 93 HIS A C 1
ATOM 737 O O . HIS A 1 93 ? -3.015 -1.113 -9.540 1.00 91.62 93 HIS A O 1
ATOM 743 N N . GLY A 1 94 ? -1.993 -2.968 -10.273 1.00 93.50 94 GLY A N 1
ATOM 744 C CA . GLY A 1 94 ? -1.774 -2.498 -11.637 1.00 93.50 94 GLY A CA 1
ATOM 745 C C . GLY A 1 94 ? -1.212 -3.593 -12.538 1.00 93.50 94 GLY A C 1
ATOM 746 O O . GLY A 1 94 ? -1.185 -4.764 -12.163 1.00 93.50 94 GLY A O 1
ATOM 747 N N . VAL A 1 95 ? -0.739 -3.203 -13.716 1.00 94.94 95 VAL A N 1
ATOM 748 C CA . VAL A 1 95 ? -0.070 -4.097 -14.677 1.00 94.94 95 VAL A CA 1
ATOM 749 C C . VAL A 1 95 ? 1.309 -3.564 -15.028 1.00 94.94 95 VAL A C 1
ATOM 751 O O . VAL A 1 95 ? 1.594 -2.380 -14.861 1.00 94.94 95 VAL A O 1
ATOM 754 N N . THR A 1 96 ? 2.182 -4.432 -15.528 1.00 95.75 96 THR A N 1
ATOM 755 C CA . THR A 1 96 ? 3.488 -4.007 -16.052 1.00 95.75 96 THR A CA 1
ATOM 756 C C . THR A 1 96 ? 3.328 -3.230 -17.362 1.00 95.75 96 THR A C 1
ATOM 758 O O . THR A 1 96 ? 2.409 -3.501 -18.134 1.00 95.75 96 THR A O 1
ATOM 761 N N . LEU A 1 97 ? 4.249 -2.318 -17.687 1.00 97.06 97 LEU A N 1
ATOM 762 C CA . LEU A 1 97 ? 4.247 -1.645 -18.993 1.00 97.06 97 LEU A CA 1
ATOM 763 C C . LEU A 1 97 ? 4.410 -2.639 -20.152 1.00 97.06 97 LEU A C 1
ATOM 765 O O . LEU A 1 97 ? 3.903 -2.393 -21.242 1.00 97.06 97 LEU A O 1
ATOM 769 N N . ARG A 1 98 ? 5.058 -3.790 -19.922 1.00 94.81 98 ARG A N 1
ATOM 770 C CA . ARG A 1 98 ? 5.105 -4.890 -20.902 1.00 94.81 98 ARG A CA 1
ATOM 771 C C . ARG A 1 98 ? 3.701 -5.403 -21.233 1.00 94.81 98 ARG A C 1
ATOM 773 O O . ARG A 1 98 ? 3.372 -5.525 -22.409 1.00 94.81 98 ARG A O 1
ATOM 780 N N . GLN A 1 99 ? 2.877 -5.647 -20.213 1.00 95.06 99 GLN A N 1
ATOM 781 C CA . GLN A 1 99 ? 1.474 -6.032 -20.395 1.00 95.06 99 GLN A CA 1
ATOM 782 C C . GLN A 1 99 ? 0.671 -4.913 -21.067 1.00 95.06 99 GLN A C 1
ATOM 784 O O . GLN A 1 99 ? -0.079 -5.199 -21.992 1.00 95.06 99 GLN A O 1
ATOM 789 N N . VAL A 1 100 ? 0.873 -3.643 -20.685 1.00 97.44 100 VAL A N 1
ATOM 790 C CA . VAL A 1 100 ? 0.221 -2.496 -21.355 1.00 97.44 100 VAL A CA 1
ATOM 791 C C . VAL A 1 100 ? 0.487 -2.518 -22.861 1.00 97.44 100 VAL A C 1
ATOM 793 O O . VAL A 1 100 ? -0.450 -2.478 -23.654 1.00 97.44 100 VAL A O 1
ATOM 796 N N . LEU A 1 101 ? 1.754 -2.644 -23.259 1.00 96.31 101 LEU A N 1
ATOM 797 C CA . LEU A 1 101 ? 2.162 -2.705 -24.663 1.00 96.31 101 LEU A CA 1
ATOM 798 C C . LEU A 1 101 ? 1.577 -3.923 -25.396 1.00 96.31 101 LEU A C 1
ATOM 800 O O . LEU A 1 101 ? 1.161 -3.807 -26.545 1.00 96.31 101 LEU A O 1
ATOM 804 N N . GLU A 1 102 ? 1.530 -5.092 -24.750 1.00 94.88 102 GLU A N 1
ATOM 805 C CA . GLU A 1 102 ? 0.951 -6.310 -25.335 1.00 94.88 102 GLU A CA 1
ATOM 806 C C . GLU A 1 102 ? -0.557 -6.201 -25.564 1.00 94.88 102 GLU A C 1
ATOM 808 O O . GLU A 1 102 ? -1.038 -6.566 -26.638 1.00 94.88 102 GLU A O 1
ATOM 813 N N . GLU A 1 103 ? -1.304 -5.695 -24.584 1.00 96.12 103 GLU A N 1
ATOM 814 C CA . GLU A 1 103 ? -2.757 -5.559 -24.702 1.00 96.12 103 GLU A CA 1
ATOM 815 C C . GLU A 1 103 ? -3.143 -4.465 -25.702 1.00 96.12 103 GLU A C 1
ATOM 817 O O . GLU A 1 103 ? -4.045 -4.669 -26.515 1.00 96.12 103 GLU A O 1
ATOM 822 N N . LEU A 1 104 ? -2.408 -3.347 -25.735 1.00 96.69 104 LEU A N 1
ATOM 823 C CA . LEU A 1 104 ? -2.575 -2.321 -26.768 1.00 96.69 104 LEU A CA 1
ATOM 824 C C . LEU A 1 104 ? -2.299 -2.878 -28.167 1.00 96.69 104 LEU A C 1
ATOM 826 O O . LEU A 1 104 ? -3.112 -2.692 -29.070 1.00 96.69 104 LEU A O 1
ATOM 830 N N . ALA A 1 105 ? -1.212 -3.636 -28.346 1.00 94.00 105 ALA A N 1
ATOM 831 C CA . ALA A 1 105 ? -0.899 -4.262 -29.628 1.00 94.00 105 ALA A CA 1
ATOM 832 C C . ALA A 1 105 ? -2.007 -5.230 -30.085 1.00 94.00 105 ALA A C 1
ATOM 834 O O . ALA A 1 105 ? -2.382 -5.231 -31.260 1.00 94.00 105 ALA A O 1
ATOM 835 N N . ARG A 1 106 ? -2.583 -6.022 -29.165 1.00 95.12 106 ARG A N 1
ATOM 836 C CA . ARG A 1 106 ? -3.735 -6.899 -29.456 1.00 95.12 106 ARG A CA 1
ATOM 837 C C . ARG A 1 106 ? -4.986 -6.107 -29.831 1.00 95.12 106 ARG A C 1
ATOM 839 O O . ARG A 1 106 ? -5.691 -6.503 -30.759 1.00 95.12 106 ARG A O 1
ATOM 846 N N . ALA A 1 107 ? -5.235 -4.995 -29.143 1.00 94.69 107 ALA A N 1
ATOM 847 C CA . ALA A 1 107 ? -6.343 -4.085 -29.419 1.00 94.69 107 ALA A CA 1
ATOM 848 C C . ALA A 1 107 ? -6.120 -3.207 -30.665 1.00 94.69 107 ALA A C 1
ATOM 850 O O . ALA A 1 107 ? -7.068 -2.588 -31.141 1.00 94.69 107 ALA A O 1
ATOM 851 N N . ARG A 1 108 ? -4.901 -3.196 -31.230 1.00 94.81 108 ARG A N 1
ATOM 852 C CA . ARG A 1 108 ? -4.451 -2.270 -32.288 1.00 94.81 108 ARG A CA 1
ATOM 853 C C . ARG A 1 108 ? -4.552 -0.800 -31.874 1.00 94.81 108 ARG A C 1
ATOM 855 O O . ARG A 1 108 ? -4.839 0.060 -32.701 1.00 94.81 108 ARG A O 1
ATOM 862 N N . GLU A 1 109 ? -4.293 -0.544 -30.602 1.00 96.06 109 GLU A N 1
ATOM 863 C CA . GLU A 1 109 ? -4.253 0.779 -29.987 1.00 96.06 109 GLU A CA 1
ATOM 864 C C . GLU A 1 109 ? -2.812 1.152 -29.619 1.00 96.0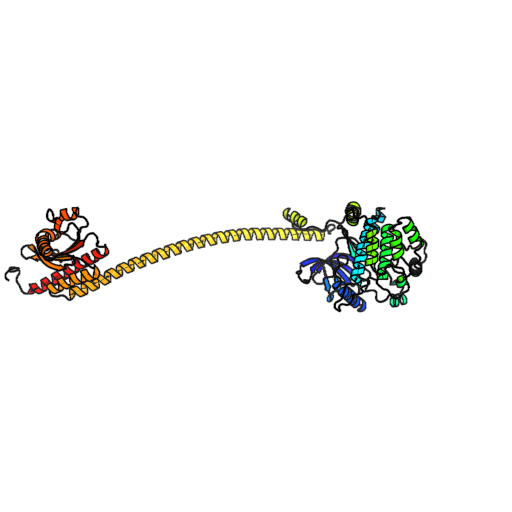6 109 GLU A C 1
ATOM 866 O O . GLU A 1 109 ? -1.899 0.324 -29.682 1.00 96.06 109 GLU A O 1
ATOM 871 N N . GLN A 1 110 ? -2.593 2.412 -29.242 1.00 94.75 110 GLN A N 1
ATOM 872 C CA . GLN A 1 110 ? -1.287 2.925 -28.823 1.00 94.75 110 GLN A CA 1
ATOM 873 C C . GLN A 1 110 ? -1.399 3.744 -27.537 1.00 94.75 110 GLN A C 1
ATOM 875 O O . GLN A 1 110 ? -2.470 4.231 -27.174 1.00 94.75 110 GLN A O 1
ATOM 880 N N . VAL A 1 111 ? -0.272 3.898 -26.840 1.00 96.06 111 VAL A N 1
ATOM 881 C CA . VAL A 1 111 ? -0.189 4.807 -25.696 1.00 96.06 111 VAL A CA 1
ATOM 882 C C . VAL A 1 111 ? -0.334 6.236 -26.210 1.00 96.06 111 VAL A C 1
ATOM 884 O O . VAL A 1 111 ? 0.232 6.591 -27.243 1.00 96.06 111 VAL A O 1
ATOM 887 N N . PHE A 1 112 ? -1.082 7.072 -25.493 1.00 95.38 112 PHE A N 1
ATOM 888 C CA . PHE A 1 112 ? -1.169 8.489 -25.840 1.00 95.38 112 PHE A CA 1
ATOM 889 C C . PHE A 1 112 ? 0.211 9.130 -25.685 1.00 95.38 112 PHE A C 1
ATOM 891 O O . PHE A 1 112 ? 0.880 8.916 -24.672 1.00 95.38 112 PHE A O 1
ATOM 898 N N . THR A 1 113 ? 0.640 9.925 -26.664 1.00 94.94 113 THR A N 1
ATOM 899 C CA . THR A 1 113 ? 1.973 10.547 -26.678 1.00 94.94 113 THR A CA 1
ATOM 900 C C . THR A 1 113 ? 2.269 11.277 -25.369 1.00 94.94 113 THR A C 1
ATOM 902 O O . THR A 1 113 ? 3.329 11.099 -24.775 1.00 94.94 113 THR A O 1
ATOM 905 N N . GLU A 1 114 ? 1.314 12.055 -24.871 1.00 94.69 114 GLU A N 1
ATOM 906 C CA . GLU A 1 114 ? 1.437 12.808 -23.628 1.00 94.69 114 GLU A CA 1
ATOM 907 C C . GLU A 1 114 ? 1.514 11.892 -22.397 1.00 94.69 114 GLU A C 1
ATOM 909 O O . GLU A 1 114 ? 2.291 12.164 -21.483 1.00 94.69 114 GLU A O 1
ATOM 914 N N . ALA A 1 115 ? 0.792 10.766 -22.391 1.00 96.19 115 ALA A N 1
ATOM 915 C CA . ALA A 1 115 ? 0.899 9.758 -21.336 1.00 96.19 115 ALA A CA 1
ATOM 916 C C . ALA A 1 115 ? 2.275 9.071 -21.347 1.00 96.19 115 ALA A C 1
ATOM 918 O O . ALA A 1 115 ? 2.859 8.859 -20.286 1.00 96.19 115 ALA A O 1
ATOM 919 N N . ALA A 1 116 ? 2.837 8.784 -22.527 1.00 97.44 116 ALA A N 1
ATOM 920 C CA . ALA A 1 116 ? 4.198 8.261 -22.653 1.00 97.44 116 ALA A CA 1
ATOM 921 C C . ALA A 1 116 ? 5.241 9.258 -22.110 1.00 97.44 116 ALA A C 1
ATOM 923 O O . ALA A 1 116 ? 6.169 8.861 -21.404 1.00 97.44 116 ALA A O 1
ATOM 924 N N . VAL A 1 117 ? 5.062 10.559 -22.367 1.00 96.69 117 VAL A N 1
ATOM 925 C CA . VAL A 1 117 ? 5.912 11.622 -21.803 1.00 96.69 117 VAL A CA 1
ATOM 926 C C . VAL A 1 117 ? 5.766 11.720 -20.280 1.00 96.69 117 VAL A C 1
ATOM 928 O O . VAL A 1 117 ? 6.780 11.843 -19.591 1.00 96.69 117 VAL A O 1
ATOM 931 N N . GLU A 1 118 ? 4.547 11.642 -19.737 1.00 96.50 118 GLU A N 1
ATOM 932 C CA . GLU A 1 118 ? 4.307 11.625 -18.284 1.00 96.50 118 GLU A CA 1
ATOM 933 C C . GLU A 1 118 ? 4.950 10.395 -17.618 1.00 96.50 118 GLU A C 1
ATOM 935 O O . GLU A 1 118 ? 5.637 10.547 -16.607 1.00 96.50 118 GLU A O 1
ATOM 940 N N . ILE A 1 119 ? 4.847 9.204 -18.225 1.00 98.00 119 ILE A N 1
ATOM 941 C CA . ILE A 1 119 ? 5.569 7.998 -17.778 1.00 98.00 119 ILE A CA 1
ATOM 942 C C . ILE A 1 119 ? 7.081 8.251 -17.774 1.00 98.00 119 ILE A C 1
ATOM 944 O O . ILE A 1 119 ? 7.758 7.955 -16.789 1.00 98.00 119 ILE A O 1
ATOM 948 N N . GLY A 1 120 ? 7.613 8.847 -18.845 1.00 98.06 120 GLY A N 1
ATOM 949 C CA . GLY A 1 120 ? 9.021 9.227 -18.935 1.00 98.06 120 GLY A CA 1
ATOM 950 C C . GLY A 1 120 ? 9.461 10.175 -17.825 1.00 98.06 120 GLY A C 1
ATOM 951 O O . GLY A 1 120 ? 10.542 10.003 -17.266 1.00 98.06 120 GLY A O 1
ATOM 952 N N . CYS A 1 121 ? 8.616 11.145 -17.474 1.00 97.44 121 CYS A N 1
ATOM 953 C CA . CYS A 1 121 ? 8.870 12.069 -16.376 1.00 97.44 121 CYS A CA 1
ATOM 954 C C . CYS A 1 121 ? 8.944 11.336 -15.029 1.00 97.44 121 CYS A C 1
ATOM 956 O O . CYS A 1 121 ? 9.907 11.529 -14.290 1.00 97.44 121 CYS A O 1
ATOM 958 N N . GLU A 1 122 ? 7.966 10.483 -14.711 1.00 97.50 122 GLU A N 1
ATOM 959 C CA . GLU A 1 122 ? 7.955 9.735 -13.444 1.00 97.50 122 GLU A CA 1
ATOM 960 C C . GLU A 1 122 ? 9.167 8.798 -13.317 1.00 97.50 122 GLU A C 1
ATOM 962 O O . GLU A 1 122 ? 9.774 8.709 -12.248 1.00 97.50 122 GLU A O 1
ATOM 967 N N . LEU A 1 123 ? 9.569 8.145 -14.413 1.00 98.25 123 LEU A N 1
ATOM 968 C CA . LEU A 1 123 ? 10.752 7.283 -14.434 1.00 98.25 123 LEU A CA 1
ATOM 969 C C . LEU A 1 123 ? 12.056 8.080 -14.321 1.00 98.25 123 LEU A C 1
ATOM 971 O O . LEU A 1 123 ? 12.937 7.687 -13.562 1.00 98.25 123 LEU A O 1
ATOM 975 N N . ALA A 1 124 ? 12.185 9.209 -15.021 1.00 98.19 124 ALA A N 1
ATOM 976 C CA . ALA A 1 124 ? 13.368 10.066 -14.937 1.00 98.19 124 ALA A CA 1
ATOM 977 C C . ALA A 1 124 ? 13.587 10.610 -13.514 1.00 98.19 124 ALA A C 1
ATOM 979 O O . ALA A 1 124 ? 14.717 10.614 -13.019 1.00 98.19 124 ALA A O 1
ATOM 980 N N . ASP A 1 125 ? 12.503 11.020 -12.849 1.00 97.69 125 ASP A N 1
ATOM 981 C CA . ASP A 1 125 ? 12.508 11.488 -11.460 1.00 97.69 125 ASP A CA 1
ATOM 982 C C . ASP A 1 125 ? 12.886 10.357 -10.491 1.00 97.69 125 ASP A C 1
ATOM 984 O O . ASP A 1 125 ? 13.783 10.512 -9.662 1.00 97.69 125 ASP A O 1
ATOM 988 N N . ALA A 1 126 ? 12.289 9.170 -10.659 1.00 96.94 126 ALA A N 1
ATOM 989 C CA . ALA A 1 126 ? 12.607 7.994 -9.852 1.00 96.94 126 ALA A CA 1
ATOM 990 C C . ALA A 1 126 ? 14.078 7.562 -9.987 1.00 96.94 126 ALA A C 1
ATOM 992 O O . ALA A 1 126 ? 14.744 7.345 -8.974 1.00 96.94 126 ALA A O 1
ATOM 993 N N . LEU A 1 127 ? 14.610 7.485 -11.210 1.00 96.19 127 LEU A N 1
ATOM 994 C CA . LEU A 1 127 ? 16.016 7.139 -11.457 1.00 96.19 127 LEU A CA 1
ATOM 995 C C . LEU A 1 127 ? 16.970 8.183 -10.867 1.00 96.19 127 LEU A C 1
ATOM 997 O O . LEU A 1 127 ? 17.977 7.832 -10.251 1.00 96.19 127 LEU A O 1
ATOM 1001 N N . TYR A 1 128 ? 16.642 9.471 -11.004 1.00 96.12 128 TYR A N 1
ATOM 1002 C CA . TYR A 1 128 ? 17.427 10.539 -10.392 1.00 96.12 128 TYR A CA 1
ATOM 1003 C C . TYR A 1 128 ? 17.434 10.430 -8.864 1.00 96.12 128 TYR A C 1
ATOM 1005 O O . TYR A 1 128 ? 18.494 10.542 -8.243 1.00 96.12 128 TYR A O 1
ATOM 1013 N N . GLN A 1 129 ? 16.279 10.152 -8.254 1.00 95.06 129 GLN A N 1
ATOM 1014 C CA . GLN A 1 129 ? 16.176 9.965 -6.812 1.00 95.06 129 GLN A CA 1
ATOM 1015 C C . GLN A 1 129 ? 16.970 8.741 -6.343 1.00 95.06 129 GLN A C 1
ATOM 1017 O O . GLN A 1 129 ? 17.683 8.842 -5.348 1.00 95.06 129 GLN A O 1
ATOM 1022 N N . ALA A 1 130 ? 16.907 7.607 -7.047 1.00 92.69 130 ALA A N 1
ATOM 1023 C CA . ALA A 1 130 ? 17.695 6.419 -6.707 1.00 92.69 130 ALA A CA 1
ATOM 1024 C C . ALA A 1 130 ? 19.204 6.722 -6.690 1.00 92.69 130 ALA A C 1
ATOM 1026 O O . ALA A 1 130 ? 19.904 6.366 -5.743 1.00 92.69 130 ALA A O 1
ATOM 1027 N N . TYR A 1 131 ? 19.689 7.460 -7.690 1.00 92.19 131 TYR A N 1
ATOM 1028 C CA . TYR A 1 131 ? 21.104 7.797 -7.807 1.00 92.19 131 TYR A CA 1
ATOM 1029 C C . TYR A 1 131 ? 21.578 8.835 -6.773 1.00 92.19 131 TYR A C 1
ATOM 1031 O O . TYR A 1 131 ? 22.703 8.756 -6.281 1.00 92.19 131 TYR A O 1
ATOM 1039 N N . THR A 1 132 ? 20.730 9.809 -6.429 1.00 94.00 132 THR A N 1
ATOM 1040 C CA . THR A 1 132 ? 21.120 10.970 -5.605 1.00 94.00 132 THR A CA 1
ATOM 1041 C C . THR A 1 132 ? 20.723 10.887 -4.134 1.00 94.00 132 THR A C 1
ATOM 1043 O O . THR A 1 132 ? 21.202 11.700 -3.344 1.00 94.00 132 THR A O 1
ATOM 1046 N N . THR A 1 133 ? 19.870 9.931 -3.744 1.00 91.69 133 THR A N 1
ATOM 1047 C CA . THR A 1 133 ? 19.456 9.751 -2.341 1.00 91.69 133 THR A CA 1
ATOM 1048 C C . THR A 1 133 ? 20.691 9.582 -1.454 1.00 91.69 133 THR A C 1
ATOM 1050 O O . THR A 1 133 ? 21.490 8.693 -1.738 1.00 91.69 133 THR A O 1
ATOM 1053 N N . PRO A 1 134 ? 20.865 10.386 -0.390 1.00 89.06 134 PRO A N 1
ATOM 1054 C CA . PRO A 1 134 ? 21.939 10.176 0.574 1.00 89.06 134 PRO A CA 1
ATOM 1055 C C . PRO A 1 134 ? 21.734 8.858 1.324 1.00 89.06 134 PRO A C 1
ATOM 1057 O O . PRO A 1 134 ? 20.644 8.612 1.845 1.00 89.06 134 PRO A O 1
ATOM 1060 N N . GLY A 1 135 ? 22.771 8.028 1.381 1.00 85.56 135 GLY A N 1
ATOM 1061 C CA . GLY A 1 135 ? 22.815 6.853 2.244 1.00 85.56 135 GLY A CA 1
ATOM 1062 C C . GLY A 1 135 ? 23.130 7.217 3.695 1.00 85.56 135 GLY A C 1
ATOM 1063 O O . GLY A 1 135 ? 23.337 8.383 4.041 1.00 85.56 135 GLY A O 1
ATOM 1064 N N . ASP A 1 136 ? 23.226 6.202 4.551 1.00 83.56 136 ASP A N 1
ATOM 1065 C CA . ASP A 1 136 ? 23.497 6.378 5.989 1.00 83.56 136 ASP A CA 1
ATOM 1066 C C . ASP A 1 136 ? 24.829 7.091 6.293 1.00 83.56 136 ASP A C 1
ATOM 1068 O O . ASP A 1 136 ? 24.981 7.729 7.336 1.00 83.56 136 ASP A O 1
ATOM 1072 N N . ASN A 1 137 ? 25.798 7.014 5.378 1.00 84.69 137 ASN A N 1
ATOM 1073 C CA . ASN A 1 137 ? 27.090 7.699 5.476 1.00 84.69 137 ASN A CA 1
ATOM 1074 C C . ASN A 1 137 ? 27.057 9.163 4.988 1.00 84.69 137 ASN A C 1
ATOM 1076 O O . ASN A 1 137 ? 28.082 9.838 5.046 1.00 84.69 137 ASN A O 1
ATOM 1080 N N . GLY A 1 138 ? 25.905 9.652 4.516 1.00 85.56 138 GLY A N 1
ATOM 1081 C CA . GLY A 1 138 ? 25.717 11.000 3.979 1.00 85.56 138 GLY A CA 1
ATOM 1082 C C . GLY A 1 138 ? 26.109 11.176 2.508 1.00 85.56 138 GLY A C 1
ATOM 1083 O O . GLY A 1 138 ? 25.784 12.212 1.930 1.00 85.56 138 GLY A O 1
ATOM 1084 N N . GLU A 1 139 ? 26.746 10.181 1.886 1.00 88.88 139 GLU A N 1
ATOM 1085 C CA . GLU A 1 139 ? 27.084 10.196 0.460 1.00 88.88 139 GLU A CA 1
ATOM 1086 C C . GLU A 1 139 ? 25.914 9.674 -0.388 1.00 88.88 139 GLU A C 1
ATOM 1088 O O . GLU A 1 139 ? 25.111 8.876 0.103 1.00 88.88 139 GLU A O 1
ATOM 1093 N N . PRO A 1 140 ? 25.784 10.084 -1.663 1.00 88.94 140 PRO A N 1
ATOM 1094 C CA . PRO A 1 140 ? 24.759 9.540 -2.547 1.00 88.94 140 PRO A CA 1
ATOM 1095 C C . PRO A 1 140 ? 24.881 8.017 -2.679 1.00 88.94 140 PRO A C 1
ATOM 1097 O O . PRO A 1 140 ? 25.978 7.497 -2.881 1.00 88.94 140 PRO A O 1
ATOM 1100 N N . LEU A 1 141 ? 23.749 7.309 -2.634 1.00 87.19 141 LEU A N 1
ATOM 1101 C CA . LEU A 1 141 ? 23.686 5.855 -2.811 1.00 87.19 141 LEU A CA 1
ATOM 1102 C C . LEU A 1 141 ? 24.224 5.407 -4.171 1.00 87.19 141 LEU A C 1
ATOM 1104 O O . LEU A 1 141 ? 24.682 4.274 -4.294 1.00 87.19 141 LEU A O 1
ATOM 1108 N N . GLN A 1 142 ? 24.136 6.275 -5.187 1.00 89.88 142 GLN A N 1
ATOM 1109 C CA . GLN A 1 142 ? 24.537 5.983 -6.565 1.00 89.88 142 GLN A CA 1
ATOM 1110 C C . GLN A 1 142 ? 23.901 4.689 -7.090 1.00 89.88 142 GLN A C 1
ATOM 1112 O O . GLN A 1 142 ? 24.512 3.927 -7.840 1.00 89.88 142 GLN A O 1
ATOM 1117 N N . LEU A 1 143 ? 22.654 4.429 -6.683 1.00 89.62 143 LEU A N 1
ATOM 1118 C CA . LEU A 1 143 ? 21.942 3.216 -7.051 1.00 89.62 143 LEU A CA 1
ATOM 1119 C C . LEU A 1 143 ? 21.574 3.259 -8.541 1.00 89.62 143 LEU A C 1
ATOM 1121 O O . LEU A 1 143 ? 20.794 4.107 -8.973 1.00 89.62 143 LEU A O 1
ATOM 1125 N N . VAL A 1 144 ? 22.130 2.316 -9.303 1.00 89.50 144 VAL A N 1
ATOM 1126 C CA . VAL A 1 144 ? 21.859 2.094 -10.732 1.00 89.50 144 VAL A CA 1
ATOM 1127 C C . VAL A 1 144 ? 21.021 0.826 -10.880 1.00 89.50 144 VAL A C 1
ATOM 1129 O O . VAL A 1 144 ? 21.350 -0.210 -10.300 1.00 89.50 144 VAL A O 1
ATOM 1132 N N . HIS A 1 145 ? 19.953 0.888 -11.667 1.00 90.50 145 HIS A N 1
ATOM 1133 C CA . HIS A 1 145 ? 18.993 -0.193 -11.852 1.00 90.50 145 HIS A CA 1
ATOM 1134 C C . HIS A 1 145 ? 19.546 -1.349 -12.695 1.00 90.50 145 HIS A C 1
ATOM 1136 O O . HIS A 1 145 ? 19.294 -2.509 -12.372 1.00 90.50 145 HIS A O 1
ATOM 1142 N N . ARG A 1 146 ? 20.283 -1.072 -13.783 1.00 87.25 146 ARG A N 1
ATOM 1143 C CA . ARG A 1 146 ? 20.983 -2.048 -14.660 1.00 87.25 146 ARG A CA 1
ATOM 1144 C C . ARG A 1 146 ? 20.103 -3.054 -15.425 1.00 87.25 146 ARG A C 1
ATOM 1146 O O . ARG A 1 146 ? 20.587 -3.707 -16.348 1.00 87.25 146 ARG A O 1
ATOM 1153 N N . ASP A 1 147 ? 18.831 -3.210 -15.072 1.00 85.56 147 ASP A N 1
ATOM 1154 C CA . ASP A 1 147 ? 17.846 -4.036 -15.799 1.00 85.56 147 ASP A CA 1
ATOM 1155 C C . ASP A 1 147 ? 16.511 -3.310 -16.034 1.00 85.56 147 ASP A C 1
ATOM 1157 O O . ASP A 1 147 ? 15.436 -3.884 -15.852 1.00 85.56 147 ASP A O 1
ATOM 1161 N N . LEU A 1 148 ? 16.552 -2.012 -16.344 1.00 92.88 148 LEU A N 1
ATOM 1162 C CA . LEU A 1 148 ? 15.325 -1.242 -16.546 1.00 92.88 148 LEU A CA 1
ATOM 1163 C C . LEU A 1 148 ? 14.659 -1.674 -17.861 1.00 92.88 148 LEU A C 1
ATOM 1165 O O . LEU A 1 148 ? 15.270 -1.632 -18.924 1.00 92.88 148 LEU A O 1
ATOM 1169 N N . LYS A 1 149 ? 13.402 -2.117 -17.782 1.00 92.69 149 LYS A N 1
ATOM 1170 C CA . LYS A 1 149 ? 12.611 -2.615 -18.920 1.00 92.69 149 LYS A CA 1
ATOM 1171 C C . LYS A 1 149 ? 11.114 -2.521 -18.610 1.00 92.69 149 LYS A C 1
ATOM 1173 O O . LYS A 1 149 ? 10.763 -2.478 -17.429 1.00 92.69 149 LYS A O 1
ATOM 1178 N N . PRO A 1 150 ? 10.211 -2.596 -19.607 1.00 95.19 150 PRO A N 1
ATOM 1179 C CA . PRO A 1 150 ? 8.769 -2.484 -19.374 1.00 95.19 150 PRO A CA 1
ATOM 1180 C C . PRO A 1 150 ? 8.190 -3.518 -18.396 1.00 95.19 150 PRO A C 1
ATOM 1182 O O . PRO A 1 150 ? 7.197 -3.246 -17.733 1.00 95.19 150 PRO A O 1
ATOM 1185 N N . ALA A 1 151 ? 8.805 -4.699 -18.269 1.00 91.25 151 ALA A N 1
ATOM 1186 C CA . ALA A 1 151 ? 8.381 -5.720 -17.305 1.00 91.25 151 ALA A CA 1
ATOM 1187 C C . ALA A 1 151 ? 8.717 -5.364 -15.840 1.00 91.25 151 ALA A C 1
ATOM 1189 O O . ALA A 1 151 ? 8.119 -5.930 -14.933 1.00 91.25 151 ALA A O 1
ATOM 1190 N N . ASN A 1 152 ? 9.640 -4.422 -15.615 1.00 93.31 152 ASN A N 1
ATOM 1191 C CA . ASN A 1 152 ? 10.069 -3.965 -14.287 1.00 93.31 152 ASN A CA 1
ATOM 1192 C C . ASN A 1 152 ? 9.452 -2.603 -13.911 1.00 93.31 152 ASN A C 1
ATOM 1194 O O . ASN A 1 152 ? 9.848 -2.000 -12.916 1.00 93.31 152 ASN A O 1
ATOM 1198 N N . VAL A 1 153 ? 8.492 -2.112 -14.701 1.00 96.94 153 VAL A N 1
ATOM 1199 C CA . VAL A 1 153 ? 7.745 -0.878 -14.439 1.00 96.94 153 VAL A CA 1
ATOM 1200 C C . VAL A 1 153 ? 6.258 -1.204 -14.418 1.00 96.94 153 VAL A C 1
ATOM 1202 O O . VAL A 1 153 ? 5.747 -1.773 -15.379 1.00 96.94 153 VAL A O 1
ATOM 1205 N N . MET A 1 154 ? 5.558 -0.834 -13.350 1.00 96.62 154 MET A N 1
ATOM 1206 C CA . MET A 1 154 ? 4.109 -0.983 -13.223 1.00 96.62 154 MET A CA 1
ATOM 1207 C C . MET A 1 154 ? 3.377 0.339 -13.407 1.00 96.62 154 MET A C 1
ATOM 1209 O O . MET A 1 154 ? 3.873 1.391 -13.007 1.00 96.62 154 MET A O 1
ATOM 1213 N N . LEU A 1 155 ? 2.176 0.241 -13.971 1.00 97.62 155 LEU A N 1
ATOM 1214 C CA . LEU A 1 155 ? 1.203 1.311 -14.119 1.00 97.62 155 LEU A CA 1
ATOM 1215 C C . LEU A 1 155 ? -0.090 0.924 -13.392 1.00 97.62 155 LEU A C 1
ATOM 1217 O O . LEU A 1 155 ? -0.620 -0.172 -13.599 1.00 97.62 155 LEU A O 1
ATOM 1221 N N . THR A 1 156 ? -0.598 1.817 -12.543 1.00 95.69 156 THR A N 1
ATOM 1222 C CA . THR A 1 156 ? -1.861 1.617 -11.815 1.00 95.69 156 THR A CA 1
ATOM 1223 C C . THR A 1 156 ? -3.033 2.323 -12.503 1.00 95.69 156 THR A C 1
ATOM 1225 O O . THR A 1 156 ? -2.819 3.300 -13.226 1.00 95.69 156 THR A O 1
ATOM 1228 N N . PRO A 1 157 ? -4.291 1.918 -12.232 1.00 93.38 157 PRO A N 1
ATOM 1229 C CA . PRO A 1 157 ? -5.476 2.630 -12.716 1.00 93.38 157 PRO A CA 1
ATOM 1230 C C . PRO A 1 157 ? -5.555 4.102 -12.308 1.00 93.38 157 PRO A C 1
ATOM 1232 O O . PRO A 1 157 ? -6.229 4.893 -12.959 1.00 93.38 157 PRO A O 1
ATOM 1235 N N . GLN A 1 158 ? -4.856 4.486 -11.242 1.00 91.44 158 GLN A N 1
ATOM 1236 C CA . GLN A 1 158 ? -4.795 5.860 -10.753 1.00 91.44 158 GLN A CA 1
ATOM 1237 C C . GLN A 1 158 ? -3.728 6.707 -11.470 1.00 91.44 158 GLN A C 1
ATOM 1239 O O . GLN A 1 158 ? -3.592 7.887 -11.150 1.00 91.44 158 GLN A O 1
ATOM 1244 N N . GLY A 1 159 ? -2.987 6.133 -12.426 1.00 93.62 159 GLY A N 1
ATOM 1245 C CA . GLY A 1 159 ? -1.904 6.810 -13.138 1.00 93.62 159 GLY A CA 1
ATOM 1246 C C . GLY A 1 159 ? -0.589 6.859 -12.360 1.00 93.62 159 GLY A C 1
ATOM 1247 O O . GLY A 1 159 ? 0.233 7.736 -12.608 1.00 93.62 159 GLY A O 1
ATOM 1248 N N . GLU A 1 160 ? -0.372 5.950 -11.404 1.00 95.19 160 GLU A N 1
ATOM 1249 C CA . GLU A 1 160 ? 0.916 5.848 -10.710 1.00 95.19 160 GLU A CA 1
ATOM 1250 C C . GLU A 1 160 ? 1.875 4.944 -11.491 1.00 95.19 160 GLU A C 1
ATOM 1252 O O . GLU A 1 160 ? 1.509 3.832 -11.878 1.00 95.19 160 GLU A O 1
ATOM 1257 N N . VAL A 1 161 ? 3.116 5.402 -11.674 1.00 97.75 161 VAL A N 1
ATOM 1258 C CA . VAL A 1 161 ? 4.199 4.655 -12.332 1.00 97.75 161 VAL A CA 1
ATOM 1259 C C . VAL A 1 161 ? 5.219 4.232 -11.286 1.00 97.75 161 VAL A C 1
ATOM 1261 O O . VAL A 1 161 ? 5.708 5.077 -10.538 1.00 97.75 161 VAL A O 1
ATOM 1264 N N . LYS A 1 162 ? 5.548 2.939 -11.219 1.00 97.25 162 LYS A N 1
ATOM 1265 C CA . LYS A 1 162 ? 6.432 2.380 -10.185 1.00 97.25 162 LYS A CA 1
ATOM 1266 C C . LYS A 1 162 ? 7.472 1.422 -10.753 1.00 97.25 162 LYS A C 1
ATOM 1268 O O . LYS A 1 162 ? 7.125 0.466 -11.437 1.00 97.25 162 LYS A O 1
ATOM 1273 N N . ILE A 1 163 ? 8.735 1.654 -10.416 1.00 96.38 163 ILE A N 1
ATOM 1274 C CA . ILE A 1 163 ? 9.867 0.766 -10.691 1.00 96.38 163 ILE A CA 1
ATOM 1275 C C . ILE A 1 163 ? 9.905 -0.336 -9.627 1.00 96.38 163 ILE A C 1
ATOM 1277 O O . ILE A 1 163 ? 9.837 -0.026 -8.438 1.00 96.38 163 ILE A O 1
ATOM 1281 N N . LEU A 1 164 ? 10.010 -1.597 -10.049 1.00 89.31 164 LEU A N 1
ATOM 1282 C CA . LEU A 1 164 ? 9.967 -2.765 -9.163 1.00 89.31 164 LEU A CA 1
ATOM 1283 C C . LEU A 1 164 ? 11.351 -3.218 -8.684 1.00 89.31 164 LEU A C 1
ATOM 1285 O O . LEU A 1 164 ? 11.675 -3.099 -7.513 1.00 89.31 164 LEU A O 1
ATOM 1289 N N . ASP A 1 165 ? 12.170 -3.747 -9.583 1.00 79.50 165 ASP A N 1
ATOM 1290 C CA . ASP A 1 165 ? 13.330 -4.561 -9.211 1.00 79.50 165 ASP A CA 1
ATOM 1291 C C . ASP A 1 165 ? 14.626 -3.882 -9.636 1.00 79.50 165 ASP A C 1
ATOM 1293 O O . ASP A 1 165 ? 14.891 -3.778 -10.830 1.00 79.50 165 ASP A O 1
ATOM 1297 N N . PHE A 1 166 ? 15.480 -3.503 -8.687 1.00 75.12 166 PHE A N 1
ATOM 1298 C CA . PHE A 1 166 ? 16.801 -2.978 -9.020 1.00 7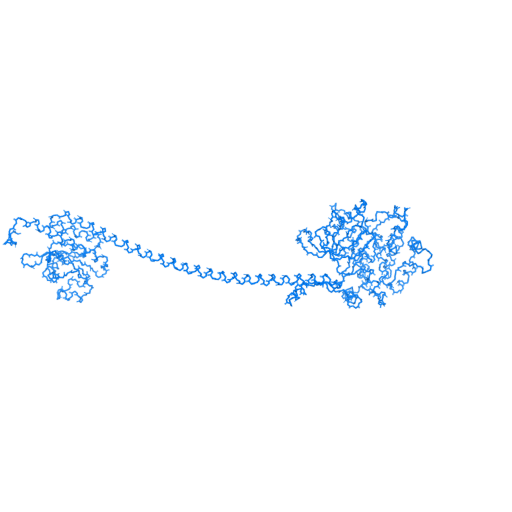5.12 166 PHE A CA 1
ATOM 1299 C C . PHE A 1 166 ? 17.733 -4.168 -9.213 1.00 75.12 166 PHE A C 1
ATOM 1301 O O . PHE A 1 166 ? 17.997 -4.914 -8.278 1.00 75.12 166 PHE A O 1
ATOM 1308 N N . GLY A 1 167 ? 18.228 -4.356 -10.438 1.00 63.38 167 GLY A N 1
ATOM 1309 C CA . GLY A 1 167 ? 18.962 -5.534 -10.914 1.00 63.38 167 GLY A CA 1
ATOM 1310 C C . GLY A 1 167 ? 20.348 -5.754 -10.296 1.00 63.38 167 GLY A C 1
ATOM 1311 O O . GLY A 1 167 ? 21.264 -6.183 -10.994 1.00 63.38 167 GLY A O 1
ATOM 1312 N N . LEU A 1 168 ? 20.511 -5.481 -9.002 1.00 61.59 168 LEU A N 1
ATOM 1313 C CA . LEU A 1 168 ? 21.708 -5.680 -8.194 1.00 61.59 168 LEU A CA 1
ATOM 1314 C C . LEU A 1 168 ? 22.135 -7.148 -8.148 1.00 61.59 168 LEU A C 1
ATOM 1316 O O . LEU A 1 168 ? 23.325 -7.408 -8.057 1.00 61.59 168 LEU A O 1
ATOM 1320 N N . ALA A 1 169 ? 21.208 -8.093 -8.352 1.00 49.66 169 ALA A N 1
ATOM 1321 C CA . ALA A 1 169 ? 21.514 -9.511 -8.561 1.00 49.66 169 ALA A CA 1
ATOM 1322 C C . ALA A 1 169 ? 22.287 -9.834 -9.854 1.00 49.66 169 ALA A C 1
ATOM 1324 O O . ALA A 1 169 ? 22.670 -10.982 -10.078 1.00 49.66 169 ALA A O 1
ATOM 1325 N N . ARG A 1 170 ? 22.572 -8.836 -10.697 1.00 52.84 170 ARG A N 1
ATOM 1326 C CA . ARG A 1 170 ? 23.586 -8.932 -11.750 1.00 52.84 170 ARG A CA 1
ATOM 1327 C C . ARG A 1 170 ? 24.926 -8.444 -11.203 1.00 52.84 170 ARG A C 1
ATOM 1329 O O . ARG A 1 170 ? 25.310 -7.292 -11.420 1.00 52.84 170 ARG A O 1
ATOM 1336 N N . VAL A 1 171 ? 25.642 -9.328 -10.506 1.00 38.50 171 VAL A N 1
ATOM 1337 C CA . VAL A 1 171 ? 27.100 -9.186 -10.380 1.00 38.50 171 VAL A CA 1
ATOM 1338 C C . VAL A 1 171 ? 27.655 -9.221 -11.798 1.00 38.50 171 VAL A C 1
ATOM 1340 O O . VAL A 1 171 ? 27.388 -10.163 -12.532 1.00 38.50 171 VAL A O 1
ATOM 1343 N N . ASP A 1 172 ? 28.315 -8.134 -12.179 1.00 41.44 172 ASP A N 1
ATOM 1344 C CA . ASP A 1 172 ? 29.152 -7.933 -13.357 1.00 41.44 172 ASP A CA 1
ATOM 1345 C C . ASP A 1 172 ? 28.857 -8.834 -14.569 1.00 41.44 172 ASP A C 1
ATOM 1347 O O . ASP A 1 172 ? 29.368 -9.948 -14.706 1.00 41.44 172 ASP A O 1
ATOM 1351 N N . ASN A 1 173 ? 28.118 -8.280 -15.540 1.00 42.19 173 ASN A N 1
ATOM 1352 C CA . ASN A 1 173 ? 27.990 -8.853 -16.887 1.00 42.19 173 ASN A CA 1
ATOM 1353 C C . ASN A 1 173 ? 29.363 -9.230 -17.495 1.00 42.19 173 ASN A C 1
ATOM 1355 O O . ASN A 1 173 ? 29.422 -10.110 -18.347 1.00 42.19 173 ASN A O 1
ATOM 1359 N N . ALA A 1 174 ? 30.461 -8.600 -17.052 1.00 38.88 174 ALA A N 1
ATOM 1360 C CA . ALA A 1 174 ? 31.826 -8.886 -17.492 1.00 38.88 174 ALA A CA 1
ATOM 1361 C C . ALA A 1 174 ? 32.347 -10.286 -17.098 1.00 38.88 174 ALA A C 1
ATOM 1363 O O . ALA A 1 174 ? 33.165 -10.846 -17.836 1.00 38.88 174 ALA A O 1
ATOM 1364 N N . ASP A 1 175 ? 31.870 -10.856 -15.985 1.00 37.78 175 ASP A N 1
ATOM 1365 C CA . ASP A 1 175 ? 32.247 -12.204 -15.542 1.00 37.78 175 ASP A CA 1
ATOM 1366 C C . ASP A 1 175 ? 31.232 -13.257 -16.016 1.00 37.78 175 ASP A C 1
ATOM 1368 O O . ASP A 1 175 ? 31.623 -14.344 -16.431 1.00 37.78 175 ASP A O 1
ATOM 1372 N N . PHE A 1 176 ? 29.937 -12.923 -16.086 1.00 37.75 176 PHE A N 1
ATOM 1373 C CA . PHE A 1 176 ? 28.907 -13.867 -16.550 1.00 37.75 176 PHE A CA 1
ATOM 1374 C C . PHE A 1 176 ? 28.841 -14.046 -18.075 1.00 37.75 176 PHE A C 1
ATOM 1376 O O . PHE A 1 176 ? 28.520 -15.141 -18.536 1.00 37.75 176 PHE A O 1
ATOM 1383 N N . ALA A 1 177 ? 29.179 -13.025 -18.875 1.00 40.75 177 ALA A N 1
ATOM 1384 C CA . ALA A 1 177 ? 29.205 -13.143 -20.339 1.00 40.75 177 ALA A CA 1
ATOM 1385 C C . ALA A 1 177 ? 30.325 -14.066 -20.857 1.00 40.75 177 ALA A C 1
ATOM 1387 O O . ALA A 1 177 ? 30.260 -14.524 -21.997 1.00 40.75 177 ALA A O 1
ATOM 1388 N N . LYS A 1 178 ? 31.350 -14.344 -20.037 1.00 42.00 178 LYS A N 1
ATOM 1389 C CA . LYS A 1 178 ? 32.480 -15.210 -20.407 1.00 42.00 178 LYS A CA 1
ATOM 1390 C C . LYS A 1 178 ? 32.193 -16.702 -20.242 1.00 42.00 178 LYS A C 1
ATOM 1392 O O . LYS A 1 178 ? 32.779 -17.488 -20.982 1.00 42.00 178 LYS A O 1
ATOM 1397 N N . ASP A 1 179 ? 31.306 -17.076 -19.320 1.00 40.75 179 ASP A N 1
ATOM 1398 C CA . ASP A 1 179 ? 31.150 -18.475 -18.907 1.00 40.75 179 ASP A CA 1
ATOM 1399 C C . ASP A 1 179 ? 29.930 -19.181 -19.529 1.00 40.75 179 ASP A C 1
ATOM 1401 O O . ASP A 1 179 ? 29.997 -20.393 -19.731 1.00 40.75 179 ASP A O 1
ATOM 1405 N N . ASP A 1 180 ? 28.835 -18.475 -19.861 1.00 42.38 180 ASP A N 1
ATOM 1406 C CA . ASP A 1 180 ? 27.651 -19.100 -20.485 1.00 42.38 180 ASP A CA 1
ATOM 1407 C C . ASP A 1 180 ? 26.670 -18.090 -21.147 1.00 42.38 180 ASP A C 1
ATOM 1409 O O . ASP A 1 180 ? 25.864 -17.457 -20.453 1.00 42.38 180 ASP A O 1
ATOM 1413 N N . PRO A 1 181 ? 26.664 -17.957 -22.490 1.00 43.69 181 PRO A N 1
ATOM 1414 C CA . PRO A 1 181 ? 25.714 -17.114 -23.226 1.00 43.69 181 PRO A CA 1
ATOM 1415 C C . PRO A 1 181 ? 24.239 -17.527 -23.062 1.00 43.69 181 PRO A C 1
ATOM 1417 O O . PRO A 1 181 ? 23.347 -16.688 -23.200 1.00 43.69 181 PRO A O 1
ATOM 1420 N N . GLU A 1 182 ? 23.949 -18.798 -22.750 1.00 38.16 182 GLU A N 1
ATOM 1421 C CA . GLU A 1 182 ? 22.575 -19.317 -22.646 1.00 38.16 182 GLU A CA 1
ATOM 1422 C C . GLU A 1 182 ? 21.885 -18.927 -21.327 1.00 38.16 182 GLU A C 1
ATOM 1424 O O . GLU A 1 182 ? 20.651 -18.977 -21.219 1.00 38.16 182 GLU A O 1
ATOM 1429 N N . ARG A 1 183 ? 22.661 -18.487 -20.324 1.00 40.81 183 ARG A N 1
ATOM 1430 C CA . ARG A 1 183 ? 22.159 -18.044 -19.012 1.00 40.81 183 ARG A CA 1
ATOM 1431 C C . ARG A 1 183 ? 21.546 -16.641 -19.022 1.00 40.81 183 ARG A C 1
ATOM 1433 O O . ARG A 1 183 ? 20.798 -16.311 -18.099 1.00 40.81 183 ARG A O 1
ATOM 1440 N N . ILE A 1 184 ? 21.757 -15.839 -20.071 1.00 47.53 184 ILE A N 1
ATOM 1441 C CA . ILE A 1 184 ? 21.189 -14.487 -20.194 1.00 47.53 184 ILE A CA 1
ATOM 1442 C C . ILE A 1 184 ? 19.746 -14.552 -20.730 1.00 47.53 184 ILE A C 1
ATOM 1444 O O . ILE A 1 184 ? 19.431 -14.118 -21.835 1.00 47.53 184 ILE A O 1
ATOM 1448 N N . LYS A 1 185 ? 18.820 -15.110 -19.943 1.00 41.53 185 LYS A N 1
ATOM 1449 C CA . LYS A 1 185 ? 17.379 -15.079 -20.258 1.00 41.53 185 LYS A CA 1
ATOM 1450 C C . LYS A 1 185 ? 16.689 -13.893 -19.586 1.00 41.53 185 LYS A C 1
ATOM 1452 O O . LYS A 1 185 ? 16.025 -14.024 -18.562 1.00 41.53 185 LYS A O 1
ATOM 1457 N N . GLY A 1 186 ? 16.827 -12.732 -20.218 1.00 52.72 186 GLY A N 1
ATOM 1458 C CA . GLY A 1 186 ? 15.996 -11.537 -20.055 1.00 52.72 186 GLY A CA 1
ATOM 1459 C C . GLY A 1 186 ? 16.105 -10.717 -21.339 1.00 52.72 186 GLY A C 1
ATOM 1460 O O . GLY A 1 186 ? 17.181 -10.703 -21.918 1.00 52.72 186 GLY A O 1
ATOM 1461 N N . THR A 1 187 ? 15.016 -10.111 -21.830 1.00 65.06 187 THR A N 1
ATOM 1462 C CA . THR A 1 187 ? 14.959 -9.524 -23.183 1.00 65.06 187 THR A CA 1
ATOM 1463 C C . THR A 1 187 ? 16.096 -8.509 -23.395 1.00 65.06 187 THR A C 1
ATOM 1465 O O . THR A 1 187 ? 16.009 -7.398 -22.869 1.00 65.06 187 THR A O 1
ATOM 1468 N N . PRO A 1 188 ? 17.163 -8.856 -24.143 1.00 77.06 188 PRO A N 1
ATOM 1469 C CA . PRO A 1 188 ? 18.384 -8.047 -24.224 1.00 77.06 188 PRO A CA 1
ATOM 1470 C C . PRO A 1 188 ? 18.146 -6.705 -24.923 1.00 77.06 188 PRO A C 1
ATOM 1472 O O . PRO A 1 188 ? 18.947 -5.792 -24.794 1.00 77.06 188 PRO A O 1
ATOM 1475 N N . ILE A 1 189 ? 17.006 -6.550 -25.599 1.00 87.88 189 ILE A N 1
ATOM 1476 C CA . ILE A 1 189 ? 16.621 -5.374 -26.384 1.00 87.88 189 ILE A CA 1
ATOM 1477 C C . ILE A 1 189 ? 16.523 -4.062 -25.593 1.00 87.88 189 ILE A C 1
ATOM 1479 O O . ILE A 1 189 ? 16.370 -3.029 -26.228 1.00 87.88 189 ILE A O 1
ATOM 1483 N N . TYR A 1 190 ? 16.590 -4.084 -24.255 1.00 91.44 190 TYR A N 1
ATOM 1484 C CA . TYR A 1 190 ? 16.626 -2.874 -23.412 1.00 91.44 190 TYR A CA 1
ATOM 1485 C C . TYR A 1 190 ? 18.026 -2.549 -22.861 1.00 91.44 190 TYR A C 1
ATOM 1487 O O . TYR A 1 190 ? 18.190 -1.599 -22.100 1.00 91.44 190 TYR A O 1
ATOM 1495 N N . MET A 1 191 ? 19.037 -3.339 -23.228 1.00 90.06 191 MET A N 1
ATOM 1496 C CA . MET A 1 191 ? 20.414 -3.183 -22.770 1.00 90.06 191 MET A CA 1
ATOM 1497 C C . MET A 1 191 ? 21.101 -1.997 -23.462 1.00 90.06 191 MET A C 1
ATOM 1499 O O . MET A 1 191 ? 20.923 -1.771 -24.661 1.00 90.06 191 MET A O 1
ATOM 1503 N N . ALA A 1 192 ? 21.921 -1.255 -22.716 1.00 92.69 192 ALA A N 1
ATOM 1504 C CA . ALA A 1 192 ? 22.757 -0.204 -23.291 1.00 92.69 192 ALA A CA 1
ATOM 1505 C C . ALA A 1 192 ? 23.997 -0.780 -24.014 1.00 92.69 192 ALA A C 1
ATOM 1507 O O . ALA A 1 192 ? 24.486 -1.850 -23.637 1.00 92.69 192 ALA A O 1
ATOM 1508 N N . PRO A 1 193 ? 24.578 -0.083 -25.010 1.00 93.44 193 PRO A N 1
ATOM 1509 C CA . PRO A 1 193 ? 25.744 -0.582 -25.741 1.00 93.44 193 PRO A CA 1
ATOM 1510 C C . PRO A 1 193 ? 26.954 -0.899 -24.851 1.00 93.44 193 PRO A C 1
ATOM 1512 O O . PRO A 1 193 ? 27.715 -1.814 -25.145 1.00 93.44 193 PRO A O 1
ATOM 1515 N N . GLU A 1 194 ? 27.182 -0.123 -23.791 1.00 91.25 194 GLU A N 1
ATOM 1516 C CA . GLU A 1 194 ? 28.243 -0.345 -22.795 1.00 91.25 194 GLU A CA 1
ATOM 1517 C C . GLU A 1 194 ? 27.995 -1.596 -21.939 1.00 91.25 194 GLU A C 1
ATOM 1519 O O . GLU A 1 194 ? 28.938 -2.316 -21.623 1.00 91.25 194 GLU A O 1
ATOM 1524 N N . GLN A 1 195 ? 26.733 -1.924 -21.645 1.00 87.25 195 GLN A N 1
ATOM 1525 C CA . GLN A 1 195 ? 26.380 -3.157 -20.939 1.00 87.25 195 GLN A CA 1
ATOM 1526 C C . GLN A 1 195 ? 26.647 -4.391 -21.798 1.00 87.25 195 GLN A C 1
ATOM 1528 O O . GLN A 1 195 ? 27.157 -5.381 -21.278 1.00 87.25 195 GLN A O 1
ATOM 1533 N N . ALA A 1 196 ? 26.322 -4.326 -23.094 1.00 85.81 196 ALA A N 1
ATOM 1534 C CA . ALA A 1 196 ? 26.566 -5.424 -24.028 1.00 85.81 196 ALA A CA 1
ATOM 1535 C C . ALA A 1 196 ? 28.068 -5.668 -24.239 1.00 85.81 196 ALA A C 1
ATOM 1537 O O . ALA A 1 196 ? 28.502 -6.810 -24.317 1.00 85.81 196 ALA A O 1
ATOM 1538 N N . ARG A 1 197 ? 28.875 -4.599 -24.222 1.00 83.94 197 ARG A N 1
ATOM 1539 C CA . ARG A 1 197 ? 30.345 -4.670 -24.294 1.00 83.94 197 ARG A CA 1
ATOM 1540 C C . ARG A 1 197 ? 31.024 -5.081 -22.980 1.00 83.94 197 ARG A C 1
ATOM 1542 O O . ARG A 1 197 ? 32.241 -5.247 -22.963 1.00 83.94 197 ARG A O 1
ATOM 1549 N N . GLY A 1 198 ? 30.273 -5.223 -21.885 1.00 80.12 198 GLY A N 1
ATOM 1550 C CA . GLY A 1 198 ? 30.834 -5.510 -20.560 1.00 80.12 198 GLY A CA 1
ATOM 1551 C C . GLY A 1 198 ? 31.704 -4.376 -20.003 1.00 80.12 198 GLY A C 1
ATOM 1552 O O . GLY A 1 198 ? 32.626 -4.629 -19.231 1.00 80.12 198 GLY A O 1
ATOM 1553 N N . GLU A 1 199 ? 31.447 -3.135 -20.417 1.00 84.69 199 GLU A N 1
ATOM 1554 C CA . GLU A 1 199 ? 32.142 -1.944 -19.924 1.00 84.69 199 GLU A CA 1
ATOM 1555 C C . GLU A 1 199 ? 31.575 -1.484 -18.573 1.00 84.69 199 GLU A C 1
ATOM 1557 O O . GLU A 1 199 ? 30.533 -1.955 -18.113 1.00 84.69 199 GLU A O 1
ATOM 1562 N N . ALA A 1 200 ? 32.263 -0.542 -17.922 1.00 83.56 200 ALA A N 1
ATOM 1563 C CA . ALA A 1 200 ? 31.770 0.063 -16.692 1.00 83.56 200 ALA A CA 1
ATOM 1564 C C . ALA A 1 200 ? 30.449 0.809 -16.945 1.00 83.56 200 ALA A C 1
ATOM 1566 O O . ALA A 1 200 ? 30.343 1.609 -17.875 1.00 83.56 200 ALA A O 1
ATOM 1567 N N . VAL A 1 201 ? 29.460 0.555 -16.088 1.00 86.88 201 VAL A N 1
ATOM 1568 C CA . VAL A 1 201 ? 28.112 1.127 -16.184 1.00 86.88 201 VAL A CA 1
ATOM 1569 C C . VAL A 1 201 ? 27.877 2.149 -15.079 1.00 86.88 201 VAL A C 1
ATOM 1571 O O . VAL A 1 201 ? 28.279 1.944 -13.934 1.00 86.88 201 VAL A O 1
ATOM 1574 N N . ASP A 1 202 ? 27.172 3.224 -15.414 1.00 90.56 202 ASP A N 1
ATOM 1575 C CA . ASP A 1 202 ? 26.659 4.216 -14.464 1.00 90.56 202 ASP A CA 1
ATOM 1576 C C . ASP A 1 202 ? 25.167 4.505 -14.715 1.00 90.56 202 ASP A C 1
ATOM 1578 O O . ASP A 1 202 ? 24.533 3.858 -15.552 1.00 90.56 202 ASP A O 1
ATOM 1582 N N . HIS A 1 203 ? 24.585 5.475 -14.007 1.00 93.81 203 HIS A N 1
ATOM 1583 C CA . HIS A 1 203 ? 23.167 5.851 -14.115 1.00 93.81 203 HIS A CA 1
ATOM 1584 C C . HIS A 1 203 ? 22.727 6.265 -15.527 1.00 93.81 203 HIS A C 1
ATOM 1586 O O . HIS A 1 203 ? 21.540 6.191 -15.843 1.00 93.81 203 HIS A O 1
ATOM 1592 N N . ARG A 1 204 ? 23.649 6.659 -16.417 1.00 97.06 204 ARG A N 1
ATOM 1593 C CA . ARG A 1 204 ? 23.340 6.985 -17.823 1.00 97.06 204 ARG A CA 1
ATOM 1594 C C . ARG A 1 204 ? 22.993 5.739 -18.639 1.00 97.06 204 ARG A C 1
ATOM 1596 O O . ARG A 1 204 ? 22.390 5.862 -19.708 1.00 97.06 204 ARG A O 1
ATOM 1603 N N . THR A 1 205 ? 23.321 4.557 -18.121 1.00 94.81 205 THR A N 1
ATOM 1604 C CA . THR A 1 205 ? 22.850 3.257 -18.619 1.00 94.81 205 THR A CA 1
ATOM 1605 C C . THR A 1 205 ? 21.333 3.151 -18.483 1.00 94.81 205 THR A C 1
ATOM 1607 O O . THR A 1 205 ? 20.642 2.819 -19.444 1.00 94.81 205 THR A O 1
ATOM 1610 N N . ASP A 1 206 ? 20.791 3.510 -17.316 1.00 95.69 206 ASP A N 1
ATOM 1611 C CA . ASP A 1 206 ? 19.346 3.458 -17.074 1.00 95.69 206 ASP A CA 1
ATOM 1612 C C . ASP A 1 206 ? 18.602 4.521 -17.892 1.00 95.69 206 ASP A C 1
ATOM 1614 O O . ASP A 1 206 ? 17.484 4.284 -18.344 1.00 95.69 206 ASP A O 1
ATOM 1618 N N . LEU A 1 207 ? 19.232 5.675 -18.150 1.00 98.19 207 LEU A N 1
ATOM 1619 C CA . LEU A 1 207 ? 18.676 6.696 -19.044 1.00 98.19 207 LEU A CA 1
ATOM 1620 C C . LEU A 1 207 ? 18.574 6.204 -20.496 1.00 98.19 207 LEU A C 1
ATOM 1622 O O . LEU A 1 207 ? 17.593 6.510 -21.173 1.00 98.19 207 LEU A O 1
ATOM 1626 N N . PHE A 1 208 ? 19.535 5.407 -20.972 1.00 98.06 208 PHE A N 1
ATOM 1627 C CA . PHE A 1 208 ? 19.438 4.770 -22.289 1.00 98.06 208 PHE A CA 1
ATOM 1628 C C . PHE A 1 208 ? 18.285 3.763 -22.337 1.00 98.06 208 PHE A C 1
ATOM 1630 O O . PHE A 1 208 ? 17.473 3.798 -23.261 1.00 98.06 208 PHE A O 1
ATOM 1637 N N . ALA A 1 209 ? 18.157 2.922 -21.307 1.00 96.88 209 ALA A N 1
ATOM 1638 C CA . ALA A 1 209 ? 17.046 1.982 -21.183 1.00 96.88 209 ALA A CA 1
ATOM 1639 C C . ALA A 1 209 ? 15.683 2.698 -21.130 1.00 96.88 209 ALA A C 1
ATOM 1641 O O . ALA A 1 209 ? 14.739 2.284 -21.803 1.00 96.88 209 ALA A O 1
ATOM 1642 N N . LEU A 1 210 ? 15.586 3.826 -20.417 1.00 98.38 210 LEU A N 1
ATOM 1643 C CA . LEU A 1 210 ? 14.405 4.691 -20.434 1.00 98.38 210 LEU A CA 1
ATOM 1644 C C . LEU A 1 210 ? 14.124 5.251 -21.839 1.00 98.38 210 LEU A C 1
ATOM 1646 O O . LEU A 1 210 ? 12.969 5.295 -22.254 1.00 98.38 210 LEU A O 1
ATOM 1650 N N . GLY A 1 211 ? 15.158 5.618 -22.599 1.00 98.38 211 GLY A N 1
ATOM 1651 C CA . GLY A 1 211 ? 15.022 6.009 -24.005 1.00 98.38 211 GLY A CA 1
ATOM 1652 C C . GLY A 1 211 ? 14.405 4.908 -24.869 1.00 98.38 211 GLY A C 1
ATOM 1653 O O . GLY A 1 211 ? 13.530 5.190 -25.684 1.00 98.38 211 GLY A O 1
ATOM 1654 N N . LEU A 1 212 ? 14.801 3.650 -24.656 1.00 98.06 212 LEU A N 1
ATOM 1655 C CA . LEU A 1 212 ? 14.238 2.498 -25.369 1.00 98.06 212 LEU A CA 1
ATOM 1656 C C . LEU A 1 212 ? 12.782 2.227 -24.975 1.00 98.06 212 LEU A C 1
ATOM 1658 O O . LEU A 1 212 ? 11.967 1.916 -25.841 1.00 98.06 212 LEU A O 1
ATOM 1662 N N . ILE A 1 213 ? 12.442 2.387 -23.691 1.00 98.12 213 ILE A N 1
ATOM 1663 C CA . ILE A 1 213 ? 11.056 2.298 -23.207 1.00 98.12 213 ILE A CA 1
ATOM 1664 C C . ILE A 1 213 ? 10.202 3.394 -23.852 1.00 98.12 213 ILE A C 1
ATOM 1666 O O . ILE A 1 213 ? 9.139 3.097 -24.388 1.00 98.12 213 ILE A O 1
ATOM 1670 N N . LEU A 1 214 ? 10.666 4.647 -23.844 1.00 98.50 214 LEU A N 1
ATOM 1671 C CA . LEU A 1 214 ? 9.949 5.765 -24.461 1.00 98.50 214 LEU A CA 1
ATOM 1672 C C . LEU A 1 214 ? 9.764 5.565 -25.962 1.00 98.50 214 LEU A C 1
ATOM 1674 O O . LEU A 1 214 ? 8.672 5.803 -26.469 1.00 98.50 214 LEU A O 1
ATOM 1678 N N . TYR A 1 215 ? 10.794 5.085 -26.659 1.00 98.31 215 TYR A N 1
ATOM 1679 C CA . TYR A 1 215 ? 10.686 4.738 -28.071 1.00 98.31 215 TYR A CA 1
ATOM 1680 C C . TYR A 1 215 ? 9.555 3.730 -28.312 1.00 98.31 215 TYR A C 1
ATOM 1682 O O . TYR A 1 215 ? 8.693 3.965 -29.153 1.00 98.31 215 TYR A O 1
ATOM 1690 N N . GLU A 1 216 ? 9.514 2.635 -27.549 1.00 97.50 216 GLU A N 1
ATOM 1691 C CA . GLU A 1 216 ? 8.491 1.600 -27.722 1.00 97.50 216 GLU A CA 1
ATOM 1692 C C . GLU A 1 216 ? 7.084 2.085 -27.352 1.00 97.50 216 GLU A C 1
ATOM 1694 O O . GLU A 1 216 ? 6.129 1.745 -28.044 1.00 97.50 216 GLU A O 1
ATOM 1699 N N . LEU A 1 217 ? 6.939 2.918 -26.316 1.00 97.81 217 LEU A N 1
ATOM 1700 C CA . LEU A 1 217 ? 5.647 3.525 -25.972 1.00 97.81 217 LEU A CA 1
ATOM 1701 C C . LEU A 1 217 ? 5.114 4.427 -27.102 1.00 97.81 217 LEU A C 1
ATOM 1703 O O . LEU A 1 217 ? 3.905 4.474 -27.311 1.00 97.81 217 LEU A O 1
ATOM 1707 N N . LEU A 1 218 ? 5.997 5.121 -27.830 1.00 97.06 218 LEU A N 1
ATOM 1708 C CA . LEU A 1 218 ? 5.639 6.059 -28.906 1.00 97.06 218 LEU A CA 1
ATOM 1709 C C . LEU A 1 218 ? 5.446 5.384 -30.274 1.00 97.06 218 LEU A C 1
ATOM 1711 O O . LEU A 1 218 ? 4.613 5.810 -31.077 1.00 97.06 218 LEU A O 1
ATOM 1715 N N . GLU A 1 219 ? 6.228 4.346 -30.564 1.00 95.12 219 GLU A N 1
ATOM 1716 C CA . GLU A 1 219 ? 6.188 3.640 -31.848 1.00 95.12 219 GLU A CA 1
ATOM 1717 C C . GLU A 1 219 ? 5.293 2.393 -31.812 1.00 95.12 219 GLU A C 1
ATOM 1719 O O . GLU A 1 219 ? 4.857 1.923 -32.862 1.00 95.12 219 GLU A O 1
ATOM 1724 N N . GLY A 1 220 ? 4.990 1.868 -30.620 1.00 93.00 220 GLY A N 1
ATOM 1725 C CA . GLY A 1 220 ? 4.268 0.610 -30.412 1.00 93.00 220 GLY A CA 1
ATOM 1726 C C . GLY A 1 220 ? 5.119 -0.645 -30.640 1.00 93.00 220 GLY A C 1
ATOM 1727 O O . GLY A 1 220 ? 4.629 -1.758 -30.458 1.00 93.00 220 GLY A O 1
ATOM 1728 N N . GLU A 1 221 ? 6.389 -0.486 -31.025 1.00 91.25 221 GLU A N 1
ATOM 1729 C CA . GLU A 1 221 ? 7.338 -1.574 -31.270 1.00 91.25 221 GLU A CA 1
ATOM 1730 C C . GLU A 1 221 ? 8.733 -1.242 -30.704 1.00 91.25 221 GLU A C 1
ATOM 1732 O O . GLU A 1 221 ? 9.131 -0.073 -30.695 1.00 91.25 221 GLU A O 1
ATOM 1737 N N . PRO A 1 222 ? 9.520 -2.246 -30.269 1.00 92.75 222 PRO A N 1
ATOM 1738 C CA . PRO A 1 222 ? 10.878 -2.023 -29.774 1.00 92.75 222 PRO A CA 1
ATOM 1739 C C . PRO A 1 222 ? 11.826 -1.399 -30.813 1.00 92.75 222 PRO A C 1
ATOM 1741 O O . PRO A 1 222 ? 11.761 -1.704 -32.007 1.00 92.75 222 PRO A O 1
ATOM 1744 N N . ALA A 1 223 ? 12.782 -0.585 -30.348 1.00 93.88 223 ALA A N 1
ATOM 1745 C CA . ALA A 1 223 ? 13.796 0.042 -31.208 1.00 93.88 223 ALA A CA 1
ATOM 1746 C C . ALA A 1 223 ? 14.744 -0.985 -31.851 1.00 93.88 223 ALA A C 1
ATOM 1748 O O . ALA A 1 223 ? 15.030 -0.926 -33.054 1.00 93.88 223 ALA A O 1
ATOM 1749 N N . TYR A 1 224 ? 15.205 -1.947 -31.046 1.00 90.94 224 TYR A N 1
ATOM 1750 C CA . TYR A 1 224 ? 15.964 -3.100 -31.510 1.00 90.94 224 TYR A CA 1
ATOM 1751 C C . TYR A 1 224 ? 15.011 -4.227 -31.902 1.00 90.94 224 TYR A C 1
ATOM 1753 O O . TYR A 1 224 ? 14.205 -4.689 -31.094 1.00 90.94 224 TYR A O 1
ATOM 1761 N N . ARG A 1 225 ? 15.123 -4.688 -33.149 1.00 82.75 225 ARG A N 1
ATOM 1762 C CA . ARG A 1 225 ? 14.294 -5.753 -33.720 1.00 82.75 225 ARG A CA 1
ATOM 1763 C C . ARG A 1 225 ? 15.179 -6.836 -34.315 1.00 82.75 225 ARG A C 1
ATOM 1765 O O . ARG A 1 225 ? 16.192 -6.532 -34.940 1.00 82.75 225 ARG A O 1
ATOM 1772 N N . VAL A 1 226 ? 14.756 -8.086 -34.158 1.00 73.06 226 VAL A N 1
ATOM 1773 C CA . VAL A 1 226 ? 15.365 -9.217 -34.859 1.00 73.06 226 VAL A CA 1
ATOM 1774 C C . VAL A 1 226 ? 14.604 -9.457 -36.166 1.00 73.06 226 VAL A C 1
ATOM 1776 O O . VAL A 1 226 ? 13.373 -9.551 -36.135 1.00 73.06 226 VAL A O 1
ATOM 1779 N N . PRO A 1 227 ? 15.289 -9.594 -37.314 1.00 71.94 227 PRO A N 1
ATOM 1780 C CA . PRO A 1 227 ? 14.664 -10.047 -38.551 1.00 71.94 227 PRO A CA 1
ATOM 1781 C C . PRO A 1 227 ? 13.970 -11.406 -38.373 1.00 71.94 227 PRO A C 1
ATOM 1783 O O . PRO A 1 227 ? 14.561 -12.362 -37.875 1.00 71.94 227 PRO A O 1
ATOM 1786 N N . GLY A 1 228 ? 12.721 -11.536 -38.833 1.00 68.88 228 GLY A N 1
ATOM 1787 C CA . GLY A 1 228 ? 11.924 -12.764 -38.663 1.00 68.88 228 GLY A CA 1
ATOM 1788 C C . GLY A 1 228 ? 12.480 -14.022 -39.356 1.00 68.88 228 GLY A C 1
ATOM 1789 O O . GLY A 1 228 ? 11.945 -15.109 -39.169 1.00 68.88 228 GLY A O 1
ATOM 1790 N N . ASN A 1 229 ? 13.541 -13.890 -40.155 1.00 76.94 229 ASN A N 1
ATOM 1791 C CA . ASN A 1 229 ? 14.255 -14.971 -40.839 1.00 76.94 229 ASN A CA 1
ATOM 1792 C C . ASN A 1 229 ? 15.661 -15.243 -40.261 1.00 76.94 229 ASN A C 1
ATOM 1794 O O . ASN A 1 229 ? 16.450 -15.942 -40.903 1.00 76.94 229 ASN A O 1
ATOM 1798 N N . SER A 1 230 ? 15.987 -14.680 -39.095 1.00 78.19 230 SER A N 1
ATOM 1799 C CA . SER A 1 230 ? 17.290 -14.854 -38.453 1.00 78.19 230 SER A CA 1
ATOM 1800 C C . SER A 1 230 ? 17.553 -16.318 -38.076 1.00 78.19 230 SER A C 1
ATOM 1802 O O . SER A 1 230 ? 16.681 -17.016 -37.553 1.00 78.19 230 SER A O 1
ATOM 1804 N N . ARG A 1 231 ? 18.777 -16.789 -38.358 1.00 78.44 231 ARG A N 1
ATOM 1805 C CA . ARG A 1 231 ? 19.251 -18.130 -37.964 1.00 78.44 231 ARG A CA 1
ATOM 1806 C C . ARG A 1 231 ? 19.722 -18.172 -36.512 1.00 78.44 231 ARG A C 1
ATOM 1808 O O . ARG A 1 231 ? 19.648 -19.233 -35.903 1.00 78.44 231 ARG A O 1
ATOM 1815 N N . ASP A 1 232 ? 20.185 -17.036 -35.995 1.00 82.50 232 ASP A N 1
ATOM 1816 C CA . ASP A 1 232 ? 20.551 -16.832 -34.595 1.00 82.50 232 ASP A CA 1
ATOM 1817 C C . ASP A 1 232 ? 20.063 -15.444 -34.127 1.00 82.50 232 ASP A C 1
ATOM 1819 O O . ASP A 1 232 ? 20.823 -14.469 -34.113 1.00 82.50 232 ASP A O 1
ATOM 1823 N N . PRO A 1 233 ? 18.768 -15.348 -33.765 1.00 79.12 233 PRO A N 1
ATOM 1824 C CA . PRO A 1 233 ? 18.144 -14.126 -33.267 1.00 79.12 233 PRO A CA 1
ATOM 1825 C C . PRO A 1 233 ? 18.903 -13.438 -32.137 1.00 79.12 233 PRO A C 1
ATOM 1827 O O . PRO A 1 233 ? 18.871 -12.213 -32.018 1.00 79.12 233 PRO A O 1
ATOM 1830 N N . LEU A 1 234 ? 19.547 -14.233 -31.280 1.00 78.44 234 LEU A N 1
ATOM 1831 C CA . LEU A 1 234 ? 20.196 -13.739 -30.080 1.00 78.44 234 LEU A CA 1
ATOM 1832 C C . LEU A 1 234 ? 21.551 -13.118 -30.432 1.00 78.44 234 LEU A C 1
ATOM 1834 O O . LEU A 1 234 ? 21.825 -11.986 -30.045 1.00 78.44 234 LEU A O 1
ATOM 1838 N N . ALA A 1 235 ? 22.376 -13.792 -31.230 1.00 81.19 235 ALA A N 1
ATOM 1839 C CA . ALA A 1 235 ? 23.641 -13.207 -31.671 1.00 81.19 235 ALA A CA 1
ATOM 1840 C C . ALA A 1 235 ? 23.429 -11.912 -32.478 1.00 81.19 235 ALA A C 1
ATOM 1842 O O . ALA A 1 235 ? 24.139 -10.927 -32.272 1.00 81.19 235 ALA A O 1
ATOM 1843 N N . GLU A 1 236 ? 22.419 -11.879 -33.356 1.00 84.62 236 GLU A N 1
ATOM 1844 C CA . GLU A 1 236 ? 22.097 -10.682 -34.141 1.00 84.62 236 GLU A CA 1
ATOM 1845 C C . GLU A 1 236 ? 21.641 -9.509 -33.266 1.00 84.62 236 GLU A C 1
ATOM 1847 O O . GLU A 1 236 ? 22.061 -8.373 -33.503 1.00 84.62 236 GLU A O 1
ATOM 1852 N N . ILE A 1 237 ? 20.819 -9.762 -32.238 1.00 85.31 237 ILE A N 1
ATOM 1853 C CA . ILE A 1 237 ? 20.351 -8.688 -31.355 1.00 85.31 237 ILE A CA 1
ATOM 1854 C C . ILE A 1 237 ? 21.486 -8.128 -30.500 1.00 85.31 237 ILE A C 1
ATOM 1856 O O . ILE A 1 237 ? 21.598 -6.910 -30.382 1.00 85.31 237 ILE A O 1
ATOM 1860 N N . TYR A 1 238 ? 22.367 -8.982 -29.970 1.00 84.19 238 TYR A N 1
ATOM 1861 C CA . TYR A 1 238 ? 23.546 -8.534 -29.227 1.00 84.19 238 TYR A CA 1
ATOM 1862 C C . TYR A 1 238 ? 24.481 -7.708 -30.106 1.00 84.19 238 TYR A C 1
ATOM 1864 O O . TYR A 1 238 ? 24.858 -6.608 -29.711 1.00 84.19 238 TYR A O 1
ATOM 1872 N N . ALA A 1 239 ? 24.769 -8.164 -31.327 1.00 86.12 239 ALA A N 1
ATOM 1873 C CA . ALA A 1 239 ? 25.588 -7.407 -32.269 1.00 86.12 239 ALA A CA 1
ATOM 1874 C C . ALA A 1 239 ? 24.974 -6.032 -32.599 1.00 86.12 239 ALA A C 1
ATOM 1876 O O . ALA A 1 239 ? 25.691 -5.032 -32.689 1.00 86.12 239 ALA A O 1
ATOM 1877 N N . ALA A 1 240 ? 23.645 -5.954 -32.744 1.00 88.12 240 ALA A N 1
ATOM 1878 C CA . ALA A 1 240 ? 22.945 -4.690 -32.963 1.00 88.12 240 ALA A CA 1
ATOM 1879 C C . ALA A 1 240 ? 23.053 -3.745 -31.752 1.00 88.12 240 ALA A C 1
ATOM 1881 O O . ALA A 1 240 ? 23.315 -2.552 -31.928 1.00 88.12 240 ALA A O 1
ATOM 1882 N N . ILE A 1 241 ? 22.900 -4.272 -30.534 1.00 90.81 241 ILE A N 1
ATOM 1883 C CA . ILE A 1 241 ? 23.023 -3.501 -29.289 1.00 90.81 241 ILE A CA 1
ATOM 1884 C C . ILE A 1 241 ? 24.462 -3.006 -29.091 1.00 90.81 241 ILE A C 1
ATOM 1886 O O . ILE A 1 241 ? 24.670 -1.829 -28.797 1.00 90.81 241 ILE A O 1
ATOM 1890 N N . GLU A 1 242 ? 25.465 -3.862 -29.297 1.00 88.81 242 GLU A N 1
ATOM 1891 C CA . GLU A 1 242 ? 26.887 -3.497 -29.212 1.00 88.81 242 GLU A CA 1
ATOM 1892 C C . GLU A 1 242 ? 27.268 -2.408 -30.227 1.00 88.81 242 GLU A C 1
ATOM 1894 O O . GLU A 1 242 ? 28.031 -1.479 -29.919 1.00 88.81 242 GLU A O 1
ATOM 1899 N N . ALA A 1 243 ? 26.721 -2.499 -31.445 1.00 89.75 243 ALA A N 1
ATOM 1900 C CA . ALA A 1 243 ? 26.892 -1.478 -32.471 1.00 89.75 243 ALA A CA 1
ATOM 1901 C C . ALA A 1 243 ? 26.235 -0.150 -32.068 1.00 89.75 243 ALA A C 1
ATOM 1903 O O . ALA A 1 243 ? 26.780 0.914 -32.380 1.00 89.75 243 ALA A O 1
ATOM 1904 N N . GLY A 1 244 ? 25.098 -0.207 -31.366 1.00 87.38 244 GLY A N 1
ATOM 1905 C CA . GL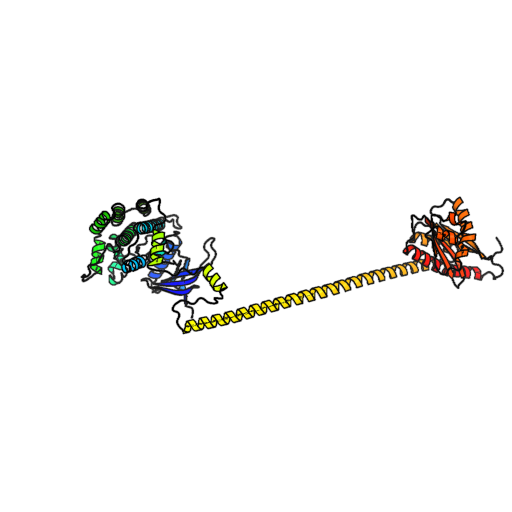Y A 1 244 ? 24.363 0.958 -30.878 1.00 87.38 244 GLY A CA 1
ATOM 1906 C C . GLY A 1 244 ? 23.855 1.875 -31.993 1.00 87.38 244 GLY A C 1
ATOM 1907 O O . GLY A 1 244 ? 23.725 3.080 -31.778 1.00 87.38 244 GLY A O 1
ATOM 1908 N N . ASP A 1 245 ? 23.646 1.349 -33.207 1.00 87.44 245 ASP A N 1
ATOM 1909 C CA . ASP A 1 245 ? 23.205 2.146 -34.357 1.00 87.44 245 ASP A CA 1
ATOM 1910 C C . ASP A 1 245 ? 21.676 2.214 -34.424 1.00 87.44 245 ASP A C 1
ATOM 1912 O O . ASP A 1 245 ? 21.019 1.385 -35.052 1.00 87.44 245 ASP A O 1
ATOM 1916 N N . LEU A 1 246 ? 21.122 3.235 -33.771 1.00 94.69 246 LEU A N 1
ATOM 1917 C CA . LEU A 1 246 ? 19.696 3.568 -33.797 1.00 94.69 246 LEU A CA 1
ATOM 1918 C C . LEU A 1 246 ? 19.396 4.795 -34.675 1.00 94.69 246 LEU A C 1
ATOM 1920 O O . LEU A 1 246 ? 18.326 5.385 -34.570 1.00 94.69 246 LEU A O 1
ATOM 1924 N N . ARG A 1 247 ? 20.321 5.211 -35.556 1.00 93.00 247 ARG A N 1
ATOM 1925 C CA . ARG A 1 247 ? 20.188 6.471 -36.318 1.00 93.00 247 ARG A CA 1
ATOM 1926 C C . ARG A 1 247 ? 18.920 6.537 -37.158 1.00 93.00 247 ARG A C 1
ATOM 1928 O O . ARG A 1 247 ? 18.304 7.594 -37.237 1.00 93.00 247 ARG A O 1
ATOM 1935 N N . ARG A 1 248 ? 18.534 5.422 -37.784 1.00 93.69 248 ARG A N 1
ATOM 1936 C CA . ARG A 1 248 ? 17.314 5.358 -38.596 1.00 93.69 248 ARG A CA 1
ATOM 1937 C C . ARG A 1 248 ? 16.071 5.496 -37.721 1.00 93.69 248 ARG A C 1
ATOM 1939 O O . ARG A 1 248 ? 15.216 6.315 -38.018 1.00 93.69 248 ARG A O 1
ATOM 1946 N N . GLN A 1 249 ? 16.015 4.739 -36.630 1.00 95.38 249 GLN A N 1
ATOM 1947 C CA . GLN A 1 249 ? 14.936 4.776 -35.649 1.00 95.38 249 GLN A CA 1
ATOM 1948 C C . GLN A 1 249 ? 14.757 6.188 -35.080 1.00 95.38 249 GLN A C 1
ATOM 1950 O O . GLN A 1 249 ? 13.637 6.689 -35.031 1.00 95.38 249 GLN A O 1
ATOM 1955 N N . CYS A 1 250 ? 15.858 6.844 -34.710 1.00 96.19 250 CYS A N 1
ATOM 1956 C CA . CYS A 1 250 ? 15.870 8.223 -34.231 1.00 96.19 250 CYS A CA 1
ATOM 1957 C C . CYS A 1 250 ? 15.389 9.214 -35.303 1.00 96.19 250 CYS A C 1
ATOM 1959 O O . CYS A 1 250 ? 14.547 10.056 -35.011 1.00 96.19 250 CYS A O 1
ATOM 1961 N N . ALA A 1 251 ? 15.858 9.094 -36.551 1.00 96.69 251 ALA A N 1
ATOM 1962 C CA . ALA A 1 251 ? 15.430 9.969 -37.646 1.00 96.69 251 ALA A CA 1
ATOM 1963 C C . ALA A 1 251 ? 13.932 9.819 -37.972 1.00 96.69 251 ALA A C 1
ATOM 1965 O O . ALA A 1 251 ? 13.241 10.817 -38.184 1.00 96.69 251 ALA A O 1
ATOM 1966 N N . ASP A 1 252 ? 13.422 8.584 -37.974 1.00 96.44 252 ASP A N 1
ATOM 1967 C CA . ASP A 1 252 ? 12.003 8.296 -38.194 1.00 96.44 252 ASP A CA 1
ATOM 1968 C C . ASP A 1 252 ? 11.146 8.903 -37.061 1.00 96.44 252 ASP A C 1
ATOM 1970 O O . ASP A 1 252 ? 10.138 9.566 -37.329 1.00 96.44 252 ASP A O 1
ATOM 1974 N N . LEU A 1 253 ? 11.584 8.763 -35.802 1.00 96.06 253 LEU A N 1
ATOM 1975 C CA . LEU A 1 253 ? 10.905 9.335 -34.634 1.00 96.06 253 LEU A CA 1
ATOM 1976 C C . LEU A 1 253 ? 10.930 10.872 -34.639 1.00 96.06 253 LEU A C 1
ATOM 1978 O O . LEU A 1 253 ? 9.902 11.500 -34.397 1.00 96.06 253 LEU A O 1
ATOM 1982 N N . GLU A 1 254 ? 12.071 11.493 -34.947 1.00 97.12 254 GLU A N 1
ATOM 1983 C CA . GLU A 1 254 ? 12.209 12.952 -35.072 1.00 97.12 254 GLU A CA 1
ATOM 1984 C C . GLU A 1 254 ? 11.326 13.526 -36.180 1.00 97.12 254 GLU A C 1
ATOM 1986 O O . GLU A 1 254 ? 10.720 14.582 -36.001 1.00 97.12 254 GLU A O 1
ATOM 1991 N N . SER A 1 255 ? 11.197 12.822 -37.307 1.00 96.94 255 SER A N 1
ATOM 1992 C CA . SER A 1 255 ? 10.297 13.240 -38.381 1.00 96.94 255 SER A CA 1
ATOM 1993 C C . SER A 1 255 ? 8.828 13.183 -37.959 1.00 96.94 255 SER A C 1
ATOM 1995 O O . SER A 1 255 ? 8.041 14.029 -38.385 1.00 96.94 255 SER A O 1
ATOM 1997 N N . ARG A 1 256 ? 8.437 12.178 -37.167 1.00 95.69 256 ARG A N 1
ATOM 1998 C CA . ARG A 1 256 ? 7.057 12.007 -36.688 1.00 95.69 256 ARG A CA 1
ATOM 1999 C C . ARG A 1 256 ? 6.713 12.959 -35.547 1.00 95.69 256 ARG A C 1
ATOM 2001 O O . ARG A 1 256 ? 5.604 13.485 -35.502 1.00 95.69 256 ARG A O 1
ATOM 2008 N N . LEU A 1 257 ? 7.652 13.163 -34.626 1.00 95.31 257 LEU A N 1
ATOM 2009 C CA . LEU A 1 257 ? 7.488 13.940 -33.401 1.00 95.31 257 LEU A CA 1
ATOM 2010 C C . LEU A 1 257 ? 8.628 14.967 -33.278 1.00 95.31 257 LEU A C 1
ATOM 2012 O O . LEU A 1 257 ? 9.534 14.772 -32.471 1.00 95.31 257 LEU A O 1
ATOM 2016 N N . PRO A 1 258 ? 8.592 16.098 -34.010 1.00 94.00 258 PRO A N 1
ATOM 2017 C CA . PRO A 1 258 ? 9.721 17.035 -34.082 1.00 94.00 258 PRO A CA 1
ATOM 2018 C C . PRO A 1 258 ? 10.166 17.646 -32.747 1.00 94.00 258 PRO A C 1
ATOM 2020 O O . PRO A 1 258 ? 11.309 18.076 -32.619 1.00 94.00 258 PRO A O 1
ATOM 2023 N N . ALA A 1 259 ? 9.273 17.707 -31.756 1.00 91.50 259 ALA A N 1
ATOM 2024 C CA . ALA A 1 259 ? 9.574 18.264 -30.438 1.00 91.50 259 ALA A CA 1
ATOM 2025 C C . ALA A 1 259 ? 10.096 17.201 -29.446 1.00 91.50 259 ALA A C 1
ATOM 2027 O O . ALA A 1 259 ? 11.063 17.447 -28.726 1.00 91.50 259 ALA A O 1
ATOM 2028 N N . LEU A 1 260 ? 9.501 16.001 -29.448 1.00 95.44 260 LEU A N 1
ATOM 2029 C CA . LEU A 1 260 ? 9.835 14.912 -28.520 1.00 95.44 260 LEU A CA 1
ATOM 2030 C C . LEU A 1 260 ? 10.933 13.979 -29.051 1.00 95.44 260 LEU A C 1
ATOM 2032 O O . LEU A 1 260 ? 11.758 13.496 -28.278 1.00 95.44 260 LEU A O 1
ATOM 2036 N N . GLY A 1 261 ? 10.973 13.745 -30.361 1.00 96.94 261 GLY A N 1
ATOM 2037 C CA . GLY A 1 261 ? 11.947 12.877 -31.019 1.00 96.94 261 GLY A CA 1
ATOM 2038 C C . GLY A 1 261 ? 13.393 13.217 -30.658 1.00 96.94 261 GLY A C 1
ATOM 2039 O O . GLY A 1 261 ? 14.088 12.318 -30.195 1.00 96.94 261 GLY A O 1
ATOM 2040 N N . PRO A 1 262 ? 13.835 14.491 -30.714 1.00 97.69 262 PRO A N 1
ATOM 2041 C CA . PRO A 1 262 ? 15.200 14.860 -30.333 1.00 97.69 262 PRO A CA 1
ATOM 2042 C C . PRO A 1 262 ? 15.558 14.526 -28.876 1.00 97.69 262 PRO A C 1
ATOM 2044 O O . PRO A 1 262 ? 16.709 14.207 -28.578 1.00 97.69 262 PRO A O 1
ATOM 2047 N N . VAL A 1 263 ? 14.581 14.565 -27.959 1.00 98.00 263 VAL A N 1
ATOM 2048 C CA . VAL A 1 263 ? 14.777 14.196 -26.545 1.00 98.00 263 VAL A CA 1
ATOM 2049 C C . VAL A 1 263 ? 15.058 12.695 -26.431 1.00 98.00 263 VAL A C 1
ATOM 2051 O O . VAL A 1 263 ? 16.029 12.292 -25.789 1.00 98.00 263 VAL A O 1
ATOM 2054 N N . VAL A 1 264 ? 14.258 11.863 -27.104 1.00 98.19 264 VAL A N 1
ATOM 2055 C CA . VAL A 1 264 ? 14.448 10.403 -27.126 1.00 98.19 264 VAL A CA 1
ATOM 2056 C C . VAL A 1 264 ? 15.740 10.033 -27.864 1.00 98.19 264 VAL A C 1
ATOM 2058 O O . VAL A 1 264 ? 16.536 9.251 -27.347 1.00 98.19 264 VAL A O 1
ATOM 2061 N N . SER A 1 265 ? 16.028 10.660 -29.007 1.00 98.00 265 SER A N 1
ATOM 2062 C CA . SER A 1 265 ? 17.280 10.479 -29.753 1.00 98.00 265 SER A CA 1
ATOM 2063 C C . SER A 1 265 ? 18.517 10.798 -28.919 1.00 98.00 265 SER A C 1
ATOM 2065 O O . SER A 1 265 ? 19.551 10.143 -29.067 1.00 98.00 265 SER A O 1
ATOM 2067 N N . ARG A 1 266 ? 18.439 11.795 -28.029 1.00 98.19 266 ARG A N 1
ATOM 2068 C CA . ARG A 1 266 ? 19.534 12.127 -27.113 1.00 98.19 266 ARG A CA 1
ATOM 2069 C C . ARG A 1 266 ? 19.737 11.057 -26.038 1.00 98.19 266 ARG A C 1
ATOM 2071 O O . ARG A 1 266 ? 20.879 10.769 -25.695 1.00 98.19 266 ARG A O 1
ATOM 2078 N N . LEU A 1 267 ? 18.673 10.435 -25.524 1.00 98.00 267 LEU A N 1
ATOM 2079 C CA . LEU A 1 267 ? 18.804 9.284 -24.616 1.00 98.00 267 LEU A CA 1
ATOM 2080 C C . LEU A 1 267 ? 19.449 8.080 -25.305 1.00 98.00 267 LEU A C 1
ATOM 2082 O O . LEU A 1 267 ? 20.236 7.372 -24.685 1.00 98.00 267 LEU A O 1
ATOM 2086 N N . LEU A 1 268 ? 19.149 7.892 -26.590 1.00 98.00 268 LEU A N 1
ATOM 2087 C CA . LEU A 1 268 ? 19.606 6.770 -27.407 1.00 98.00 268 LEU A CA 1
ATOM 2088 C C . LEU A 1 268 ? 20.979 6.989 -28.065 1.00 98.00 268 LEU A C 1
ATOM 2090 O O . LEU A 1 268 ? 21.370 6.224 -28.949 1.00 98.00 268 LEU A O 1
ATOM 2094 N N . GLN A 1 269 ? 21.744 8.005 -27.647 1.00 97.50 269 GLN A N 1
ATOM 2095 C CA . GLN A 1 269 ? 23.115 8.175 -28.131 1.00 97.50 269 GLN A CA 1
ATOM 2096 C C . GLN A 1 269 ? 23.992 6.998 -27.703 1.00 97.50 269 GLN A C 1
ATOM 2098 O O . GLN A 1 269 ? 23.959 6.545 -26.557 1.00 97.50 269 GLN A O 1
ATOM 2103 N N . ARG A 1 270 ? 24.828 6.522 -28.631 1.00 95.00 270 ARG A N 1
ATOM 2104 C CA . ARG A 1 270 ? 25.703 5.367 -28.397 1.00 95.00 270 ARG A CA 1
ATOM 2105 C C . ARG A 1 270 ? 26.651 5.589 -27.217 1.00 95.00 270 ARG A C 1
ATOM 2107 O O . ARG A 1 270 ? 26.857 4.671 -26.430 1.00 95.00 270 ARG A O 1
ATOM 2114 N N . ARG A 1 271 ? 27.229 6.786 -27.106 1.00 95.19 271 ARG A N 1
ATOM 2115 C CA . ARG A 1 271 ? 28.190 7.143 -26.058 1.00 95.19 271 ARG A CA 1
ATOM 2116 C C . ARG A 1 271 ? 27.473 7.752 -24.845 1.00 95.19 271 ARG A C 1
ATOM 2118 O O . ARG A 1 271 ? 26.684 8.676 -25.047 1.00 95.19 271 ARG A O 1
ATOM 2125 N N . PRO A 1 272 ? 27.731 7.289 -23.606 1.00 96.44 272 PRO A N 1
ATOM 2126 C CA . PRO A 1 272 ? 27.097 7.835 -22.400 1.00 96.44 272 PRO A CA 1
ATOM 2127 C C . PRO A 1 272 ? 27.287 9.350 -22.210 1.00 96.44 272 PRO A C 1
ATOM 2129 O O . PRO A 1 272 ? 26.383 10.042 -21.742 1.00 96.44 272 PRO A O 1
ATOM 2132 N N . GLU A 1 273 ? 28.438 9.898 -22.600 1.00 96.94 273 GLU A N 1
ATOM 2133 C CA . GLU A 1 273 ? 28.749 11.331 -22.518 1.00 96.94 273 GLU A CA 1
ATOM 2134 C C . GLU A 1 273 ? 27.884 12.217 -23.429 1.00 96.94 273 GLU A C 1
ATOM 2136 O O . GLU A 1 273 ? 27.668 13.385 -23.111 1.00 96.94 273 GLU A O 1
ATOM 2141 N N . ASP A 1 274 ? 27.328 11.658 -24.506 1.00 97.12 274 ASP A N 1
ATOM 2142 C CA . ASP A 1 274 ? 26.470 12.385 -25.449 1.00 97.12 274 ASP A CA 1
ATOM 2143 C C . ASP A 1 274 ? 24.988 12.383 -25.010 1.00 97.12 274 ASP A C 1
ATOM 2145 O O . ASP A 1 274 ? 24.146 13.079 -25.589 1.00 97.12 274 ASP A O 1
ATOM 2149 N N . ARG A 1 275 ? 24.651 11.623 -23.957 1.00 97.44 275 ARG A N 1
ATOM 2150 C CA . ARG A 1 275 ? 23.295 11.518 -23.399 1.00 97.44 275 ARG A CA 1
ATOM 2151 C C . ARG A 1 275 ? 22.988 12.649 -22.413 1.00 97.44 275 ARG A C 1
ATOM 2153 O O . ARG A 1 275 ? 23.811 13.521 -22.116 1.00 97.44 275 ARG A O 1
ATOM 2160 N N . TYR A 1 276 ? 21.775 12.632 -21.866 1.00 98.00 276 TYR A N 1
ATOM 2161 C CA . TYR A 1 276 ? 21.473 13.378 -20.646 1.00 98.00 276 TYR A CA 1
ATOM 2162 C C . TYR A 1 276 ? 22.381 12.905 -19.506 1.00 98.00 276 TYR A C 1
ATOM 2164 O O . TYR A 1 276 ? 22.538 11.705 -19.292 1.00 98.00 276 TYR A O 1
ATOM 2172 N N . GLN A 1 277 ? 22.989 13.849 -18.784 1.00 96.81 277 GLN A N 1
ATOM 2173 C CA . GLN A 1 277 ? 23.908 13.518 -17.692 1.00 96.81 277 GLN A CA 1
ATOM 2174 C C . GLN A 1 277 ? 23.179 13.282 -16.370 1.00 96.81 277 GLN A C 1
ATOM 2176 O O . GLN A 1 277 ? 23.733 12.642 -15.483 1.00 96.81 277 GLN A O 1
ATOM 2181 N N . THR A 1 278 ? 21.937 13.751 -16.230 1.00 96.31 278 THR A N 1
ATOM 2182 C CA . THR A 1 278 ? 21.100 13.493 -15.056 1.00 96.31 278 THR A CA 1
ATOM 2183 C C . THR A 1 278 ? 19.660 13.200 -15.472 1.00 96.31 278 THR A C 1
ATOM 2185 O O . THR A 1 278 ? 19.176 13.712 -16.485 1.00 96.31 278 THR A O 1
ATOM 2188 N N . GLY A 1 279 ? 18.949 12.401 -14.667 1.00 95.69 279 GLY A N 1
ATOM 2189 C CA . GLY A 1 279 ? 17.503 12.218 -14.837 1.00 95.69 279 GLY A CA 1
ATOM 2190 C C . GLY A 1 279 ? 16.721 13.523 -14.644 1.00 95.69 279 GLY A C 1
ATOM 2191 O O . GLY A 1 279 ? 15.684 13.711 -15.272 1.00 95.69 279 GLY A O 1
ATOM 2192 N N . HIS A 1 280 ? 17.253 14.473 -13.867 1.00 96.69 280 HIS A N 1
ATOM 2193 C CA . HIS A 1 280 ? 16.658 15.798 -13.702 1.00 96.69 280 HIS A CA 1
ATOM 2194 C C . HIS A 1 280 ? 16.651 16.613 -15.006 1.00 96.69 280 HIS A C 1
ATOM 2196 O O . HIS A 1 280 ? 15.624 17.191 -15.359 1.00 96.69 280 HIS A O 1
ATOM 2202 N N . ASP A 1 281 ? 17.759 16.628 -15.753 1.00 97.19 281 ASP A N 1
ATOM 2203 C CA . ASP A 1 281 ? 17.831 17.344 -17.036 1.00 97.19 281 ASP A CA 1
ATOM 2204 C C . ASP A 1 281 ? 16.843 16.761 -18.053 1.00 97.19 281 ASP A C 1
ATOM 2206 O O . ASP A 1 281 ? 16.143 17.500 -18.749 1.00 97.19 281 ASP A O 1
ATOM 2210 N N . LEU A 1 282 ? 16.744 15.428 -18.089 1.00 97.75 282 LEU A N 1
ATOM 2211 C CA . LEU A 1 282 ? 15.756 14.728 -18.903 1.00 97.75 282 LEU A CA 1
ATOM 2212 C C . LEU A 1 282 ? 14.327 15.108 -18.492 1.00 97.75 282 LEU A C 1
ATOM 2214 O O . LEU A 1 282 ? 13.509 15.445 -19.346 1.00 97.75 282 LEU A O 1
ATOM 2218 N N . LEU A 1 283 ? 14.025 15.075 -17.192 1.00 96.62 283 LEU A N 1
ATOM 2219 C CA . LEU A 1 283 ? 12.715 15.433 -16.649 1.00 96.62 283 LEU A CA 1
ATOM 2220 C C . LEU A 1 283 ? 12.293 16.843 -17.082 1.00 96.62 283 LEU A C 1
ATOM 2222 O O . LEU A 1 283 ? 11.138 17.056 -17.453 1.00 96.62 283 LEU A O 1
ATOM 2226 N N . VAL A 1 284 ? 13.214 17.809 -17.044 1.00 95.50 284 VAL A N 1
ATOM 2227 C CA . VAL A 1 284 ? 12.949 19.188 -17.474 1.00 95.50 284 VAL A CA 1
ATOM 2228 C C . VAL A 1 284 ? 12.583 19.243 -18.959 1.00 95.50 284 VAL A C 1
ATOM 2230 O O . VAL A 1 284 ? 11.603 19.902 -19.312 1.00 95.50 284 VAL A O 1
ATOM 2233 N N . ASP A 1 285 ? 13.324 18.548 -19.823 1.00 96.38 285 ASP A N 1
ATOM 2234 C CA . ASP A 1 285 ? 13.070 18.553 -21.267 1.00 96.38 285 ASP A CA 1
ATOM 2235 C C . ASP A 1 285 ? 11.811 17.772 -21.668 1.00 96.38 285 ASP A C 1
ATOM 2237 O O . ASP A 1 285 ? 11.084 18.231 -22.551 1.00 96.38 285 ASP A O 1
ATOM 2241 N N . LEU A 1 286 ? 11.495 16.664 -20.988 1.00 95.75 286 LEU A N 1
ATOM 2242 C CA . LEU A 1 286 ? 10.233 15.939 -21.173 1.00 95.75 286 LEU A CA 1
ATOM 2243 C C . LEU A 1 286 ? 9.038 16.788 -20.727 1.00 95.75 286 LEU A C 1
ATOM 2245 O O . LEU A 1 286 ? 8.072 16.935 -21.473 1.00 95.75 286 LEU A O 1
ATOM 2249 N N . ARG A 1 287 ? 9.115 17.439 -19.557 1.00 92.62 287 ARG A N 1
ATOM 2250 C CA . ARG A 1 287 ? 8.036 18.317 -19.065 1.00 92.62 287 ARG A CA 1
ATOM 2251 C C . ARG A 1 287 ? 7.753 19.496 -19.989 1.00 92.62 287 ARG A C 1
ATOM 2253 O O . ARG A 1 287 ? 6.617 19.956 -20.039 1.00 92.62 287 ARG A O 1
ATOM 2260 N N . ARG A 1 288 ? 8.752 19.993 -20.726 1.00 92.38 288 ARG A N 1
ATOM 2261 C CA . ARG A 1 288 ? 8.558 21.053 -21.734 1.00 92.38 288 ARG A CA 1
ATOM 2262 C C . ARG A 1 288 ? 7.698 20.607 -22.919 1.00 92.38 288 ARG A C 1
ATOM 2264 O O . ARG A 1 288 ? 7.160 21.475 -23.598 1.00 92.38 288 ARG A O 1
ATOM 2271 N N . GLN A 1 289 ? 7.555 19.300 -23.146 1.00 90.56 289 GLN A N 1
ATOM 2272 C CA . GLN A 1 289 ? 6.706 18.754 -24.208 1.00 90.56 289 GLN A CA 1
ATOM 2273 C C . GLN A 1 289 ? 5.222 18.702 -23.816 1.00 90.56 289 GLN A C 1
ATOM 2275 O O . GLN A 1 289 ? 4.370 18.535 -24.683 1.00 90.56 289 GLN A O 1
ATOM 2280 N N . LEU A 1 290 ? 4.898 18.855 -22.527 1.00 88.44 290 LEU A N 1
ATOM 2281 C CA . LEU A 1 290 ? 3.523 18.835 -22.033 1.00 88.44 290 LEU A CA 1
ATOM 2282 C C . LEU A 1 290 ? 2.916 20.247 -22.047 1.00 88.44 290 LEU A C 1
ATOM 2284 O O . LEU A 1 290 ? 3.502 21.208 -21.541 1.00 88.44 290 LEU A O 1
ATOM 2288 N N . TYR A 1 291 ? 1.703 20.379 -22.588 1.00 76.31 291 TYR A N 1
ATOM 2289 C CA . TYR A 1 291 ? 0.936 21.627 -22.516 1.00 76.31 291 TYR A CA 1
ATOM 2290 C C . TYR A 1 291 ? 0.377 21.843 -21.102 1.00 76.31 291 TYR A C 1
ATOM 2292 O O . TYR A 1 291 ? -0.352 20.998 -20.592 1.00 76.31 291 TYR A O 1
ATOM 2300 N N . ARG A 1 292 ? 0.665 23.005 -20.497 1.00 61.28 292 ARG A N 1
ATOM 2301 C CA . ARG A 1 292 ? 0.344 23.331 -19.089 1.00 61.28 292 ARG A CA 1
ATOM 2302 C C . ARG A 1 292 ? -1.151 23.409 -18.727 1.00 61.28 292 ARG A C 1
ATOM 2304 O O . ARG A 1 292 ? -1.452 23.372 -17.540 1.00 61.28 292 ARG A O 1
ATOM 2311 N N . ASP A 1 293 ? -2.052 23.534 -19.704 1.00 59.75 293 ASP A N 1
ATOM 2312 C CA . ASP A 1 293 ? -3.476 23.851 -19.468 1.00 59.75 293 ASP A CA 1
ATOM 2313 C C . ASP A 1 293 ? -4.437 22.648 -19.531 1.00 59.75 293 ASP A C 1
ATOM 2315 O O . ASP A 1 293 ? -5.630 22.809 -19.271 1.00 59.75 293 ASP A O 1
ATOM 2319 N N . ARG A 1 294 ? -3.963 21.441 -19.865 1.00 57.72 294 ARG A N 1
ATOM 2320 C CA . ARG A 1 294 ? -4.774 20.213 -19.754 1.00 57.72 294 ARG A CA 1
ATOM 2321 C C . ARG A 1 294 ? -4.352 19.427 -18.512 1.00 57.72 294 ARG A C 1
ATOM 2323 O O . ARG A 1 294 ? -3.247 19.617 -18.014 1.00 57.72 294 ARG A O 1
ATOM 2330 N N . GLY A 1 295 ? -5.268 18.618 -17.979 1.00 67.56 295 GLY A N 1
ATOM 2331 C CA . GLY A 1 295 ? -5.055 17.801 -16.780 1.00 67.56 295 GLY A CA 1
ATOM 2332 C C . GLY A 1 295 ? -3.973 16.723 -16.955 1.00 67.56 295 GLY A C 1
ATOM 2333 O O . GLY A 1 295 ? -3.125 16.816 -17.832 1.00 67.56 295 GLY A O 1
ATOM 2334 N N . SER A 1 296 ? -3.988 15.688 -16.109 1.00 82.69 296 SER A N 1
ATOM 2335 C CA . SER A 1 296 ? -3.041 14.568 -16.245 1.00 82.69 296 SER A CA 1
ATOM 2336 C C . SER A 1 296 ? -3.441 13.671 -17.416 1.00 82.69 296 SER A C 1
ATOM 2338 O O . SER A 1 296 ? -4.446 12.960 -17.339 1.00 82.69 296 SER A O 1
ATOM 2340 N N . TYR A 1 297 ? -2.633 13.681 -18.474 1.00 89.00 297 TYR A N 1
ATOM 2341 C CA . TYR A 1 297 ? -2.853 12.862 -19.668 1.00 89.00 297 TYR A CA 1
ATOM 2342 C C . TYR A 1 297 ? -2.664 11.373 -19.376 1.00 89.00 297 TYR A C 1
ATOM 2344 O O . TYR A 1 297 ? -3.346 10.531 -19.959 1.00 89.00 297 TYR A O 1
ATOM 2352 N N . LEU A 1 298 ? -1.770 11.030 -18.443 1.00 94.25 298 LEU A N 1
ATOM 2353 C CA . LEU A 1 298 ? -1.595 9.657 -17.991 1.00 94.25 298 LEU A CA 1
ATOM 2354 C C . LEU A 1 298 ? -2.853 9.136 -17.307 1.00 94.25 298 LEU A C 1
ATOM 2356 O O . LEU A 1 298 ? -3.220 7.982 -17.517 1.00 94.25 298 LEU A O 1
ATOM 2360 N N . LYS A 1 299 ? -3.540 9.974 -16.526 1.00 93.12 299 LYS A N 1
ATOM 2361 C CA . LYS A 1 299 ? -4.801 9.583 -15.898 1.00 93.12 299 LYS A CA 1
ATOM 2362 C C . LYS A 1 299 ? -5.885 9.310 -16.942 1.00 93.12 299 LYS A C 1
ATOM 2364 O O . LYS A 1 299 ? -6.538 8.277 -16.854 1.00 93.12 299 LYS A O 1
ATOM 2369 N N . GLU A 1 300 ? -6.031 10.176 -17.944 1.00 93.25 300 GLU A N 1
ATOM 2370 C CA . GLU A 1 300 ? -6.971 9.963 -19.057 1.00 93.25 300 GLU A CA 1
ATOM 2371 C C . GLU A 1 300 ? -6.652 8.670 -19.828 1.00 93.25 300 GLU A C 1
ATOM 2373 O O . GLU A 1 300 ? -7.544 7.872 -20.119 1.00 93.25 300 GLU A O 1
ATOM 2378 N N . PHE A 1 301 ? -5.367 8.414 -20.099 1.00 95.94 301 PHE A N 1
ATOM 2379 C CA . PHE A 1 301 ? -4.924 7.158 -20.702 1.00 95.94 301 PHE A CA 1
ATOM 2380 C C . PHE A 1 301 ? -5.250 5.946 -19.820 1.00 95.94 301 PHE A C 1
ATOM 2382 O O . PHE A 1 301 ? -5.721 4.935 -20.332 1.00 95.94 301 PHE A O 1
ATOM 2389 N N . CYS A 1 302 ? -5.038 6.032 -18.505 1.00 96.00 302 CYS A N 1
ATOM 2390 C CA . CYS A 1 302 ? -5.360 4.948 -17.579 1.00 96.00 302 CYS A CA 1
ATOM 2391 C C . CYS A 1 302 ? -6.868 4.682 -17.529 1.00 96.00 302 CYS A C 1
ATOM 2393 O O . CYS A 1 302 ? -7.278 3.525 -17.575 1.00 96.00 302 CYS A O 1
ATOM 2395 N N . GLU A 1 303 ? -7.701 5.723 -17.495 1.00 94.06 303 GLU A N 1
ATOM 2396 C CA . GLU A 1 303 ? -9.161 5.586 -17.551 1.00 94.06 303 GLU A CA 1
ATOM 2397 C C . GLU A 1 303 ? -9.608 4.872 -18.836 1.00 94.06 303 GLU A C 1
ATOM 2399 O O . GLU A 1 303 ? -10.448 3.974 -18.782 1.00 94.06 303 GLU A O 1
ATOM 2404 N N . PHE A 1 304 ? -8.999 5.195 -19.980 1.00 95.31 304 PHE A N 1
ATOM 2405 C CA . PHE A 1 304 ? -9.233 4.483 -21.237 1.00 95.31 304 PHE A CA 1
ATOM 2406 C C . PHE A 1 304 ? -8.736 3.030 -21.192 1.00 95.31 304 PHE A C 1
ATOM 2408 O O . PHE A 1 304 ? -9.505 2.101 -21.441 1.00 95.31 304 PHE A O 1
ATOM 2415 N N . PHE A 1 305 ? -7.463 2.815 -20.857 1.00 96.19 305 PHE A N 1
ATOM 2416 C CA . PHE A 1 305 ? -6.824 1.502 -20.899 1.00 96.19 305 PHE A CA 1
ATOM 2417 C C . PHE A 1 305 ? -7.487 0.523 -19.924 1.00 96.19 305 PHE A C 1
ATOM 2419 O O . PHE A 1 305 ? -7.894 -0.567 -20.328 1.00 96.19 305 PHE A O 1
ATOM 2426 N N . PHE A 1 306 ? -7.665 0.919 -18.662 1.00 94.88 306 PHE A N 1
ATOM 2427 C CA . PHE A 1 306 ? -8.303 0.080 -17.648 1.00 94.88 306 PHE A CA 1
ATOM 2428 C C . PHE A 1 306 ? -9.830 0.058 -17.765 1.00 94.88 306 PHE A C 1
ATOM 2430 O O . PHE A 1 306 ? -10.455 -0.868 -17.267 1.00 94.88 306 PHE A O 1
ATOM 2437 N N . GLY A 1 307 ? -10.457 1.032 -18.426 1.00 91.94 307 GLY A N 1
ATOM 2438 C CA . GLY A 1 307 ? -11.901 1.016 -18.666 1.00 91.94 307 GLY A CA 1
ATOM 2439 C C . GLY A 1 307 ? -12.317 0.139 -19.849 1.00 91.94 307 GLY A C 1
ATOM 2440 O O . GLY A 1 307 ? -13.357 -0.514 -19.789 1.00 91.94 307 GLY A O 1
ATOM 2441 N N . ALA A 1 308 ? -11.521 0.125 -20.923 1.00 91.94 308 ALA A N 1
ATOM 2442 C CA . ALA A 1 308 ? -11.918 -0.459 -22.205 1.00 91.94 308 ALA A CA 1
ATOM 2443 C C . ALA A 1 308 ? -11.063 -1.649 -22.666 1.00 91.94 308 ALA A C 1
ATOM 2445 O O . ALA A 1 308 ? -11.597 -2.546 -23.315 1.00 91.94 308 ALA A O 1
ATOM 2446 N N . ILE A 1 309 ? -9.760 -1.671 -22.363 1.00 91.69 309 ILE A N 1
ATOM 2447 C CA . ILE A 1 309 ? -8.823 -2.660 -22.929 1.00 91.69 309 ILE A CA 1
ATOM 2448 C C . ILE A 1 309 ? -8.512 -3.765 -21.923 1.00 91.69 309 ILE A C 1
ATOM 2450 O O . ILE A 1 309 ? -8.667 -4.945 -22.226 1.00 91.69 309 ILE A O 1
ATOM 2454 N N . HIS A 1 310 ? -8.093 -3.386 -20.718 1.00 90.62 310 HIS A N 1
ATOM 2455 C CA . HIS A 1 310 ? -7.696 -4.314 -19.667 1.00 90.62 310 HIS A CA 1
ATOM 2456 C C . HIS A 1 310 ? -8.389 -3.949 -18.345 1.00 90.62 310 HIS A C 1
ATOM 2458 O O . HIS A 1 310 ? -7.754 -3.391 -17.443 1.00 90.62 310 HIS A O 1
ATOM 2464 N N . PRO A 1 311 ? -9.694 -4.251 -18.201 1.00 85.81 311 PRO A N 1
ATOM 2465 C CA . PRO A 1 311 ? -10.407 -4.035 -16.952 1.00 85.81 311 PRO A CA 1
ATOM 2466 C C . PRO A 1 311 ? -9.780 -4.848 -15.826 1.00 85.81 311 PRO A C 1
ATOM 2468 O O . PRO A 1 311 ? -9.879 -6.073 -15.780 1.00 85.81 311 PRO A O 1
ATOM 2471 N N . ILE A 1 312 ? -9.133 -4.145 -14.898 1.00 77.19 312 ILE A N 1
ATOM 2472 C CA . ILE A 1 312 ? -8.753 -4.714 -13.611 1.00 77.19 312 ILE A CA 1
ATOM 2473 C C . ILE A 1 312 ? -9.969 -4.544 -12.702 1.00 77.19 312 ILE A C 1
ATOM 2475 O O . ILE A 1 312 ? -10.463 -3.421 -12.585 1.00 77.19 312 ILE A O 1
ATOM 2479 N N . PRO A 1 313 ? -10.459 -5.611 -12.047 1.00 67.12 313 PRO A N 1
ATOM 2480 C CA . PRO A 1 313 ? -11.473 -5.466 -11.015 1.00 67.12 313 PRO A CA 1
ATOM 2481 C C . PRO A 1 313 ? -11.019 -4.405 -10.012 1.00 67.12 313 PRO A C 1
ATOM 2483 O O . PRO A 1 313 ? -9.873 -4.455 -9.545 1.00 67.12 313 PRO A O 1
ATOM 2486 N N . ASP A 1 314 ? -11.891 -3.447 -9.692 1.00 60.91 314 ASP A N 1
ATOM 2487 C CA . ASP A 1 314 ? -11.603 -2.484 -8.632 1.00 60.91 314 ASP A CA 1
ATOM 2488 C C . ASP A 1 314 ? -11.117 -3.249 -7.402 1.00 60.91 314 ASP A C 1
ATOM 2490 O O . ASP A 1 314 ? -11.710 -4.262 -7.011 1.00 60.91 314 ASP A O 1
ATOM 2494 N N . ALA A 1 315 ? -10.016 -2.785 -6.803 1.00 58.59 315 ALA A N 1
ATOM 2495 C CA . ALA A 1 315 ? -9.562 -3.356 -5.548 1.00 58.59 315 ALA A CA 1
ATOM 2496 C C . ALA A 1 315 ? -10.758 -3.325 -4.578 1.00 58.59 315 ALA A C 1
ATOM 2498 O O . ALA A 1 315 ? -11.365 -2.260 -4.419 1.00 58.59 315 ALA A O 1
ATOM 2499 N N . PRO A 1 316 ? -11.143 -4.460 -3.964 1.00 64.62 316 PRO A N 1
ATOM 2500 C CA . PRO A 1 316 ? -12.332 -4.515 -3.129 1.00 64.62 316 PRO A CA 1
ATOM 2501 C C . PRO A 1 316 ? -12.219 -3.454 -2.035 1.00 64.62 316 PRO A C 1
ATOM 2503 O O . PRO A 1 316 ? -11.322 -3.495 -1.191 1.00 64.62 316 PRO A O 1
ATOM 2506 N N . THR A 1 317 ? -13.099 -2.455 -2.084 1.00 66.06 317 THR A N 1
ATOM 2507 C CA . THR A 1 317 ? -13.031 -1.324 -1.161 1.00 66.06 317 THR A CA 1
ATOM 2508 C C . THR A 1 317 ? -13.613 -1.716 0.191 1.00 66.06 317 THR A C 1
ATOM 2510 O O . THR A 1 317 ? -14.479 -2.590 0.296 1.00 66.06 317 THR A O 1
ATOM 2513 N N . LEU A 1 318 ? -13.164 -1.040 1.253 1.00 65.62 318 LEU A N 1
ATOM 2514 C CA . LEU A 1 318 ? -13.757 -1.207 2.580 1.00 65.62 318 LEU A CA 1
ATOM 2515 C C . LEU A 1 318 ? -15.263 -0.904 2.548 1.00 65.62 318 LEU A C 1
ATOM 2517 O O . LEU A 1 318 ? -16.033 -1.603 3.197 1.00 65.62 318 LEU A O 1
ATOM 2521 N N . ASP A 1 319 ? -15.689 0.082 1.757 1.00 69.88 319 ASP A N 1
ATOM 2522 C CA . ASP A 1 319 ? -17.102 0.426 1.601 1.00 69.88 319 ASP A CA 1
ATOM 2523 C C . ASP A 1 319 ? -17.893 -0.672 0.894 1.00 69.88 319 ASP A C 1
ATOM 2525 O O . ASP A 1 319 ? -18.988 -1.009 1.346 1.00 69.88 319 ASP A O 1
ATOM 2529 N N . LEU A 1 320 ? -17.332 -1.289 -0.153 1.00 74.25 320 LEU A N 1
ATOM 2530 C CA . LEU A 1 320 ? -17.944 -2.440 -0.816 1.00 74.25 320 LEU A CA 1
ATOM 2531 C C . LEU A 1 320 ? -18.064 -3.625 0.149 1.00 74.25 320 LEU A C 1
ATOM 2533 O O . LEU A 1 320 ? -19.117 -4.254 0.223 1.00 74.25 320 LEU A O 1
ATOM 2537 N N . ALA A 1 321 ? -17.028 -3.888 0.950 1.00 73.25 321 ALA A N 1
ATOM 2538 C CA . ALA A 1 321 ? -17.064 -4.924 1.978 1.00 73.25 321 ALA A CA 1
ATOM 2539 C C . ALA A 1 321 ? -18.107 -4.614 3.067 1.00 73.25 321 ALA A C 1
ATOM 2541 O O . ALA A 1 321 ? -18.869 -5.495 3.464 1.00 73.25 321 ALA A O 1
ATOM 2542 N N . ILE A 1 322 ? -18.197 -3.361 3.528 1.00 74.50 322 ILE A N 1
ATOM 2543 C CA . ILE A 1 322 ? -19.209 -2.916 4.497 1.00 74.50 322 ILE A CA 1
ATOM 2544 C C . ILE A 1 322 ? -20.616 -3.063 3.915 1.00 74.50 322 ILE A C 1
ATOM 2546 O O . ILE A 1 322 ? -21.507 -3.545 4.614 1.00 74.50 322 ILE A O 1
ATOM 2550 N N . GLN A 1 323 ? -20.836 -2.673 2.660 1.00 79.81 323 GLN A N 1
ATOM 2551 C CA . GLN A 1 323 ? -22.122 -2.850 1.987 1.00 79.81 323 GLN A CA 1
ATOM 2552 C C . GLN A 1 323 ? -22.473 -4.331 1.844 1.00 79.81 323 GLN A C 1
ATOM 2554 O O . GLN A 1 323 ? -23.573 -4.724 2.228 1.00 79.81 323 GLN A O 1
ATOM 2559 N N . ALA A 1 324 ? -21.539 -5.168 1.390 1.00 79.69 324 ALA A N 1
ATOM 2560 C CA . ALA A 1 324 ? -21.741 -6.608 1.284 1.00 79.69 324 ALA A CA 1
ATOM 2561 C C . ALA A 1 324 ? -22.113 -7.219 2.645 1.00 79.69 324 ALA A C 1
ATOM 2563 O O . ALA A 1 324 ? -23.123 -7.914 2.752 1.00 79.69 324 ALA A O 1
ATOM 2564 N N . MET A 1 325 ? -21.378 -6.885 3.713 1.00 79.50 325 MET A N 1
ATOM 2565 C CA . MET A 1 325 ? -21.689 -7.333 5.076 1.00 79.50 325 MET A CA 1
ATOM 2566 C C . MET A 1 325 ? -23.059 -6.836 5.557 1.00 79.50 325 MET A C 1
ATOM 2568 O O . MET A 1 325 ? -23.807 -7.597 6.170 1.00 79.50 325 MET A O 1
ATOM 2572 N N . ARG A 1 326 ? -23.436 -5.586 5.252 1.00 80.69 326 ARG A N 1
ATOM 2573 C CA . ARG A 1 326 ? -24.776 -5.044 5.558 1.00 80.69 326 ARG A CA 1
ATOM 2574 C C . ARG A 1 326 ? -25.887 -5.786 4.817 1.00 80.69 326 ARG A C 1
ATOM 2576 O O . ARG A 1 326 ? -26.971 -5.943 5.369 1.00 80.69 326 ARG A O 1
ATOM 2583 N N . HIS A 1 327 ? -25.613 -6.269 3.610 1.00 83.12 327 HIS A N 1
ATOM 2584 C CA . HIS A 1 327 ? -26.514 -7.128 2.843 1.00 83.12 327 HIS A CA 1
ATOM 2585 C C . HIS A 1 327 ? -26.464 -8.605 3.265 1.00 83.12 327 HIS A C 1
ATOM 2587 O O . HIS A 1 327 ? -27.147 -9.435 2.670 1.00 83.12 327 HIS A O 1
ATOM 2593 N N . GLY A 1 328 ? -25.713 -8.938 4.320 1.00 80.44 328 GLY A N 1
ATOM 2594 C CA . GLY A 1 328 ? -25.650 -10.284 4.881 1.00 80.44 328 GLY A CA 1
ATOM 2595 C C . GLY A 1 328 ? -24.617 -11.193 4.220 1.00 80.44 328 GLY A C 1
ATOM 2596 O O . GLY A 1 328 ? -24.678 -12.404 4.425 1.00 80.44 328 GLY A O 1
ATOM 2597 N N . ALA A 1 329 ? -23.669 -10.646 3.451 1.00 83.62 329 ALA A N 1
ATOM 2598 C CA . ALA A 1 329 ? -22.516 -11.413 3.000 1.00 83.62 329 ALA A CA 1
ATOM 2599 C C . ALA A 1 329 ? -21.692 -11.859 4.216 1.00 83.62 329 ALA A C 1
ATOM 2601 O O . ALA A 1 329 ? -21.289 -11.049 5.053 1.00 83.62 329 ALA A O 1
ATOM 2602 N N . ILE A 1 330 ? -21.470 -13.166 4.311 1.00 80.12 330 ILE A N 1
ATOM 2603 C CA . ILE A 1 330 ? -20.762 -13.824 5.420 1.00 80.12 330 ILE A CA 1
ATOM 2604 C C . ILE A 1 330 ? -19.373 -14.319 5.020 1.00 80.12 330 ILE A C 1
ATOM 2606 O O . ILE A 1 330 ? -18.589 -14.712 5.887 1.00 80.12 330 ILE A O 1
ATOM 2610 N N . ASP A 1 331 ? -19.092 -14.321 3.719 1.00 79.94 331 ASP A N 1
ATOM 2611 C CA . ASP A 1 331 ? -17.834 -14.773 3.156 1.00 79.94 331 ASP A CA 1
ATOM 2612 C C . ASP A 1 331 ? -17.555 -14.087 1.813 1.00 79.94 331 ASP A C 1
ATOM 2614 O O . ASP A 1 331 ? -18.476 -13.582 1.163 1.00 79.94 331 ASP A O 1
ATOM 2618 N N . LEU A 1 332 ? -16.284 -14.070 1.417 1.00 75.56 332 LEU A N 1
ATOM 2619 C CA . LEU A 1 332 ? -15.810 -13.570 0.127 1.00 75.56 332 LEU A CA 1
ATOM 2620 C C . LEU A 1 332 ? -15.142 -14.728 -0.603 1.00 75.56 332 LEU A C 1
ATOM 2622 O O . LEU A 1 332 ? -14.137 -15.258 -0.137 1.00 75.56 332 LEU A O 1
ATOM 2626 N N . ILE A 1 333 ? -15.713 -15.113 -1.739 1.00 78.50 333 ILE A N 1
ATOM 2627 C CA . ILE A 1 333 ? -15.275 -16.287 -2.489 1.00 78.50 333 ILE A CA 1
ATOM 2628 C C . ILE A 1 333 ? -14.564 -15.809 -3.759 1.00 78.50 333 ILE A C 1
ATOM 2630 O O . ILE A 1 333 ? -15.172 -15.065 -4.536 1.00 78.50 333 ILE A O 1
ATOM 2634 N N . PRO A 1 334 ? -13.297 -16.198 -3.986 1.00 71.00 334 PRO A N 1
ATOM 2635 C CA . PRO A 1 334 ? -12.591 -15.890 -5.223 1.00 71.00 334 PRO A CA 1
ATOM 2636 C C . PRO A 1 334 ? -13.326 -16.448 -6.448 1.00 71.00 334 PRO A C 1
ATOM 2638 O O . PRO A 1 334 ? -13.887 -17.546 -6.415 1.00 71.00 334 PRO A O 1
ATOM 2641 N N . ALA A 1 335 ? -13.300 -15.709 -7.557 1.00 72.06 335 ALA A N 1
ATOM 2642 C CA . ALA A 1 335 ? -13.795 -16.226 -8.828 1.00 72.06 335 ALA A CA 1
ATOM 2643 C C . ALA A 1 335 ? -12.888 -17.370 -9.318 1.00 72.06 335 ALA A C 1
ATOM 2645 O O . ALA A 1 335 ? -11.666 -17.251 -9.272 1.00 72.06 335 ALA A O 1
ATOM 2646 N N . GLY A 1 336 ? -13.482 -18.465 -9.803 1.00 76.88 336 GLY A N 1
ATOM 2647 C CA . GLY A 1 336 ? -12.737 -19.624 -10.315 1.00 76.88 336 GLY A CA 1
ATOM 2648 C C . GLY A 1 336 ? -12.331 -20.665 -9.265 1.00 76.88 336 GLY A C 1
ATOM 2649 O O . GLY A 1 336 ? -11.535 -21.544 -9.581 1.00 76.88 336 GLY A O 1
ATOM 2650 N N . ILE A 1 337 ? -12.879 -20.587 -8.049 1.00 83.00 337 ILE A N 1
ATOM 2651 C CA . ILE A 1 337 ? -12.702 -21.607 -7.009 1.00 83.00 337 ILE A CA 1
ATOM 2652 C C . ILE A 1 337 ? -13.232 -22.977 -7.467 1.00 83.00 337 ILE A C 1
ATOM 2654 O O . ILE A 1 337 ? -14.252 -23.059 -8.161 1.00 83.00 337 ILE A O 1
ATOM 2658 N N . ASP A 1 338 ? -12.557 -24.059 -7.078 1.00 89.25 338 ASP A N 1
ATOM 2659 C CA . ASP A 1 338 ? -13.048 -25.403 -7.368 1.00 89.25 338 ASP A CA 1
ATOM 2660 C C . ASP A 1 338 ? -14.255 -25.779 -6.485 1.00 89.25 338 ASP A C 1
ATOM 2662 O O . ASP A 1 338 ? -14.565 -25.142 -5.474 1.00 89.25 338 ASP A O 1
ATOM 2666 N N . SER A 1 339 ? -14.984 -26.826 -6.879 1.00 85.62 339 SER A N 1
ATOM 2667 C CA . SER A 1 339 ? -16.206 -27.235 -6.180 1.00 85.62 339 SER A CA 1
ATOM 2668 C C . SER A 1 339 ? -15.974 -27.730 -4.749 1.00 85.62 339 SER A C 1
ATOM 2670 O O . SER A 1 339 ? -16.886 -27.636 -3.929 1.00 85.62 339 SER A O 1
ATOM 2672 N N . ALA A 1 340 ? -14.801 -28.295 -4.452 1.00 86.69 340 ALA A N 1
ATOM 2673 C CA . ALA A 1 340 ? -14.486 -28.815 -3.126 1.00 86.69 340 ALA A CA 1
ATOM 2674 C C . ALA A 1 340 ? -14.165 -27.668 -2.160 1.00 86.69 340 ALA A C 1
ATOM 2676 O O . ALA A 1 340 ? -14.685 -27.627 -1.047 1.00 86.69 340 ALA A O 1
ATOM 2677 N N . GLU A 1 341 ? -13.380 -26.696 -2.612 1.00 80.06 341 GLU A N 1
ATOM 2678 C CA . GLU A 1 341 ? -13.021 -25.519 -1.831 1.00 80.06 341 GLU A CA 1
ATOM 2679 C C . GLU A 1 341 ? -14.246 -24.609 -1.620 1.00 80.06 341 GLU A C 1
ATOM 2681 O O . GLU A 1 341 ? -14.502 -24.156 -0.503 1.00 80.06 341 GLU A O 1
ATOM 2686 N N . LEU A 1 342 ? -15.116 -24.462 -2.630 1.00 86.25 342 LEU A N 1
ATOM 2687 C CA . LEU A 1 342 ? -16.411 -23.785 -2.477 1.00 86.25 342 LEU A CA 1
ATOM 2688 C C . LEU A 1 342 ? -17.287 -24.424 -1.385 1.00 86.25 342 LEU A C 1
ATOM 2690 O O . LEU A 1 342 ? -17.958 -23.721 -0.625 1.00 86.25 342 LEU A O 1
ATOM 2694 N N . PHE A 1 343 ? -17.292 -25.755 -1.299 1.00 88.12 343 PHE A N 1
ATOM 2695 C CA . PHE A 1 343 ? -18.072 -26.487 -0.303 1.00 88.12 343 PHE A CA 1
ATOM 2696 C C . PHE A 1 343 ? -17.573 -26.221 1.125 1.00 88.12 343 PHE A C 1
ATOM 2698 O O . PHE A 1 343 ? -18.382 -25.980 2.026 1.00 88.12 343 PHE A O 1
ATOM 2705 N N . GLU A 1 344 ? -16.252 -26.182 1.321 1.00 86.00 344 GLU A N 1
ATOM 2706 C CA . GLU A 1 344 ? -15.624 -25.802 2.593 1.00 86.00 344 GLU A CA 1
ATOM 2707 C C . GLU A 1 344 ? -16.000 -24.371 3.007 1.00 86.00 344 GLU A C 1
ATOM 2709 O O . GLU A 1 344 ? -16.411 -24.143 4.149 1.00 86.00 344 GLU A O 1
ATOM 2714 N N . HIS A 1 345 ? -15.960 -23.417 2.071 1.00 86.56 345 HIS A N 1
ATOM 2715 C CA . HIS A 1 345 ? -16.375 -22.030 2.313 1.00 86.56 345 HIS A CA 1
ATOM 2716 C C . HIS A 1 345 ? -17.841 -21.927 2.762 1.00 86.56 345 HIS A C 1
ATOM 2718 O O . HIS A 1 345 ? -18.155 -21.268 3.760 1.00 86.56 345 HIS A O 1
ATOM 2724 N N . ILE A 1 346 ? -18.752 -22.641 2.092 1.00 86.38 346 ILE A N 1
ATOM 2725 C CA . ILE A 1 346 ? -20.175 -22.667 2.465 1.00 86.38 346 ILE A CA 1
ATOM 2726 C C . ILE A 1 346 ? -20.358 -23.237 3.879 1.00 86.38 346 ILE A C 1
ATOM 2728 O O . ILE A 1 346 ? -21.078 -22.652 4.697 1.00 86.38 346 ILE A O 1
ATOM 2732 N N . HIS A 1 347 ? -19.690 -24.346 4.204 1.00 88.44 347 HIS A N 1
ATOM 2733 C CA . HIS A 1 347 ? -19.768 -24.945 5.537 1.00 88.44 347 HIS A CA 1
ATOM 2734 C C . HIS A 1 347 ? -19.188 -24.037 6.626 1.00 88.44 347 HIS A C 1
ATOM 2736 O O . HIS A 1 347 ? -19.807 -23.865 7.684 1.00 88.44 347 HIS A O 1
ATOM 2742 N N . ALA A 1 348 ? -18.042 -23.407 6.371 1.00 82.06 348 ALA A N 1
ATOM 2743 C CA . ALA A 1 348 ? -17.434 -22.449 7.286 1.00 82.06 348 ALA A CA 1
ATOM 2744 C C . ALA A 1 348 ? -18.351 -21.237 7.529 1.00 82.06 348 ALA A C 1
ATOM 2746 O O . ALA A 1 348 ? -18.545 -20.822 8.679 1.00 82.06 348 ALA A O 1
ATOM 2747 N N . GLY A 1 349 ? -18.977 -20.712 6.471 1.00 85.31 349 GLY A N 1
ATOM 2748 C CA . GLY A 1 349 ? -19.958 -19.631 6.543 1.00 85.31 349 GLY A CA 1
ATOM 2749 C C . GLY A 1 349 ? -21.187 -19.997 7.383 1.00 85.31 349 GLY A C 1
ATOM 2750 O O . GLY A 1 349 ? -21.595 -19.236 8.271 1.00 85.31 349 GLY A O 1
ATOM 2751 N N . LEU A 1 350 ? -21.754 -21.189 7.175 1.00 85.06 350 LEU A N 1
ATOM 2752 C CA . LEU A 1 350 ? -22.880 -21.700 7.967 1.00 85.06 350 LEU A CA 1
ATOM 2753 C C . LEU A 1 350 ? -22.525 -21.822 9.455 1.00 85.06 350 LEU A C 1
ATOM 2755 O O . LEU A 1 350 ? -23.287 -21.356 10.309 1.00 85.06 350 LEU A O 1
ATOM 2759 N N . ASN A 1 351 ? -21.347 -22.366 9.769 1.00 84.81 351 ASN A N 1
ATOM 2760 C CA . ASN A 1 351 ? -20.866 -22.503 11.145 1.00 84.81 351 ASN A CA 1
ATOM 2761 C C . ASN A 1 351 ? -20.661 -21.136 11.821 1.00 84.81 351 ASN A C 1
ATOM 2763 O O . ASN A 1 351 ? -21.094 -20.933 12.961 1.00 84.81 351 ASN A O 1
ATOM 2767 N N . ARG A 1 352 ? -20.073 -20.154 11.118 1.00 80.50 352 ARG A N 1
ATOM 2768 C CA . ARG A 1 352 ? -19.954 -18.771 11.621 1.00 80.50 352 ARG A CA 1
ATOM 2769 C C . ARG A 1 352 ? -21.319 -18.155 11.901 1.00 80.50 352 ARG A C 1
ATOM 2771 O O . ARG A 1 352 ? -21.508 -17.546 12.953 1.00 80.50 352 ARG A O 1
ATOM 2778 N N . THR A 1 353 ? -22.282 -18.350 11.004 1.00 82.81 353 THR A N 1
ATOM 2779 C CA . THR A 1 353 ? -23.639 -17.806 11.152 1.00 82.81 353 THR A CA 1
ATOM 2780 C C . THR A 1 353 ? -24.362 -18.415 12.354 1.00 82.81 353 THR A C 1
ATOM 2782 O O . THR A 1 353 ? -25.035 -17.703 13.102 1.00 82.81 353 THR A O 1
ATOM 2785 N N . GLN A 1 354 ? -24.200 -19.721 12.588 1.00 85.56 354 GLN A N 1
ATOM 2786 C CA . GLN A 1 354 ? -24.726 -20.374 13.788 1.00 85.56 354 GLN A CA 1
ATOM 2787 C C . GLN A 1 354 ? -24.081 -19.816 15.061 1.00 85.56 354 GLN A C 1
ATOM 2789 O O . GLN A 1 354 ? -24.799 -19.391 15.966 1.00 85.56 354 GLN A O 1
ATOM 2794 N N . SER A 1 355 ? -22.750 -19.718 15.098 1.00 81.38 355 SER A N 1
ATOM 2795 C CA . SER A 1 355 ? -22.013 -19.167 16.243 1.00 81.38 355 SER A CA 1
ATOM 2796 C C . SER A 1 355 ? -22.410 -17.717 16.554 1.00 81.38 355 SER A C 1
ATOM 2798 O O . SER A 1 355 ? -22.611 -17.355 17.716 1.00 81.38 355 SER A O 1
ATOM 2800 N N . LEU A 1 356 ? -22.603 -16.881 15.527 1.00 80.75 356 LEU A N 1
ATOM 2801 C CA . LEU A 1 356 ? -23.075 -15.501 15.686 1.00 80.75 356 LEU A CA 1
ATOM 2802 C C . LEU A 1 356 ? -24.474 -15.447 16.307 1.00 80.75 356 LEU A C 1
ATOM 2804 O O . LEU A 1 356 ? -24.680 -14.729 17.287 1.00 80.75 356 LEU A O 1
ATOM 2808 N N . ARG A 1 357 ? -25.413 -16.262 15.811 1.00 83.31 357 ARG A N 1
ATOM 2809 C CA . ARG A 1 357 ? -26.768 -16.361 16.379 1.00 83.31 357 ARG A CA 1
ATOM 2810 C C . ARG A 1 357 ? -26.749 -16.851 17.825 1.00 83.31 357 ARG A C 1
ATOM 2812 O O . ARG A 1 357 ? -27.522 -16.372 18.655 1.00 83.31 357 ARG A O 1
ATOM 2819 N N . GLU A 1 358 ? -25.877 -17.798 18.159 1.00 85.31 358 GLU A N 1
ATOM 2820 C CA . GLU A 1 358 ? -25.714 -18.277 19.534 1.00 85.31 358 GLU A CA 1
ATOM 2821 C C . GLU A 1 358 ? -25.163 -17.197 20.463 1.00 85.31 358 GLU A C 1
ATOM 2823 O O . GLU A 1 358 ? -25.686 -17.017 21.569 1.00 85.31 358 GLU A O 1
ATOM 2828 N N . ARG A 1 359 ? -24.152 -16.444 20.011 1.00 81.69 359 ARG A N 1
ATOM 2829 C CA . ARG A 1 359 ? -23.600 -15.297 20.744 1.00 81.69 359 ARG A CA 1
ATOM 2830 C C . ARG A 1 359 ? -24.657 -14.229 20.981 1.00 81.69 359 ARG A C 1
ATOM 2832 O O . ARG A 1 359 ? -24.789 -13.768 22.111 1.00 81.69 359 ARG A O 1
ATOM 2839 N N . GLU A 1 360 ? -25.452 -13.891 19.972 1.00 83.62 360 GLU A N 1
ATOM 2840 C CA . GLU A 1 360 ? -26.528 -12.904 20.088 1.00 83.62 360 GLU A CA 1
ATOM 2841 C C . GLU A 1 360 ? -27.614 -13.363 21.074 1.00 83.62 360 GLU A C 1
ATOM 2843 O O . GLU A 1 360 ? -27.980 -12.635 22.000 1.00 83.62 360 GLU A O 1
ATOM 2848 N N . ARG A 1 361 ? -28.045 -14.630 20.988 1.00 85.88 361 ARG A N 1
ATOM 2849 C CA . ARG A 1 361 ? -28.958 -15.239 21.973 1.00 85.88 361 ARG A CA 1
ATOM 2850 C C . ARG A 1 361 ? -28.370 -15.250 23.383 1.00 85.88 361 ARG A C 1
ATOM 2852 O O . ARG A 1 361 ? -29.108 -15.106 24.360 1.00 85.88 361 ARG A O 1
ATOM 2859 N N . ARG A 1 362 ? -27.061 -15.471 23.529 1.00 86.88 362 ARG A N 1
ATOM 2860 C CA . ARG A 1 362 ? -26.373 -15.433 24.828 1.00 86.88 362 ARG A CA 1
ATOM 2861 C C . ARG A 1 362 ? -26.307 -14.009 25.374 1.00 86.88 362 ARG A C 1
ATOM 2863 O O . ARG A 1 362 ? -26.588 -13.822 26.554 1.00 86.88 362 ARG A O 1
ATOM 2870 N N . ALA A 1 363 ? -26.012 -13.022 24.532 1.00 80.62 363 ALA A N 1
ATOM 2871 C CA . ALA A 1 363 ? -25.987 -11.611 24.900 1.00 80.62 363 ALA A CA 1
ATOM 2872 C C . ALA A 1 363 ? -27.372 -11.121 25.351 1.00 80.62 363 ALA A C 1
ATOM 2874 O O . ALA A 1 363 ? -27.487 -10.514 26.415 1.00 80.62 363 ALA A O 1
ATOM 2875 N N . LEU A 1 364 ? -28.436 -11.463 24.616 1.00 86.62 364 LEU A N 1
ATOM 2876 C CA . LEU A 1 364 ? -29.817 -11.158 25.009 1.00 86.62 364 LEU A CA 1
ATOM 2877 C C . LEU A 1 364 ? -30.187 -11.804 26.353 1.00 86.62 364 LEU A C 1
ATOM 2879 O O . LEU A 1 364 ? -30.748 -11.139 27.225 1.00 86.62 364 LEU A O 1
ATOM 2883 N N . ARG A 1 365 ? -29.815 -13.075 26.565 1.00 87.69 365 ARG A N 1
ATOM 2884 C CA . ARG A 1 365 ? -30.025 -13.766 27.850 1.00 87.69 365 ARG A CA 1
ATOM 2885 C C . ARG A 1 365 ? -29.269 -13.106 29.002 1.00 87.69 365 ARG A C 1
ATOM 2887 O O . ARG A 1 365 ? -29.862 -12.887 30.055 1.00 87.69 365 ARG A O 1
ATOM 2894 N N . LEU A 1 366 ? -27.994 -12.765 28.807 1.00 85.88 366 LEU A N 1
ATOM 2895 C CA . LEU A 1 366 ? -27.182 -12.065 29.807 1.00 85.88 366 LEU A CA 1
ATOM 2896 C C . LEU A 1 366 ? -27.766 -10.692 30.136 1.00 85.88 366 LEU A C 1
ATOM 2898 O O . LEU A 1 366 ? -27.888 -10.357 31.308 1.00 85.88 366 LEU A O 1
ATOM 2902 N N . ARG A 1 367 ? -28.219 -9.935 29.131 1.00 86.56 367 ARG A N 1
ATOM 2903 C CA . ARG A 1 367 ? -28.883 -8.643 29.343 1.00 86.56 367 ARG A CA 1
ATOM 2904 C C . ARG A 1 367 ? -30.150 -8.795 30.188 1.00 86.56 367 ARG A C 1
ATOM 2906 O O . ARG A 1 367 ? -30.343 -8.034 31.133 1.00 86.56 367 ARG A O 1
ATOM 2913 N N . GLY A 1 368 ? -30.967 -9.813 29.910 1.00 88.81 368 GLY A N 1
ATOM 2914 C CA . GLY A 1 368 ? -32.142 -10.141 30.725 1.00 88.81 368 GLY A CA 1
ATOM 2915 C C . GLY A 1 368 ? -31.799 -10.577 32.157 1.00 88.81 368 GLY A C 1
ATOM 2916 O O . GLY A 1 368 ? -32.519 -10.240 33.095 1.00 88.81 368 GLY A O 1
ATOM 2917 N N . LEU A 1 369 ? -30.693 -11.301 32.360 1.00 86.88 369 LEU A N 1
ATOM 2918 C CA . LEU A 1 369 ? -30.199 -11.654 33.697 1.00 86.88 369 LEU A CA 1
ATOM 2919 C C . LEU A 1 369 ? -29.694 -10.428 34.463 1.00 86.88 369 LEU A C 1
ATOM 2921 O O . LEU A 1 369 ? -30.068 -10.265 35.618 1.00 86.88 369 LEU A O 1
ATOM 2925 N N . CYS A 1 370 ? -28.923 -9.543 33.827 1.00 87.00 370 CYS A N 1
ATOM 2926 C CA . CYS A 1 370 ? -28.446 -8.308 34.450 1.00 87.00 370 CYS A CA 1
ATOM 2927 C C . CYS A 1 370 ? -29.604 -7.408 34.893 1.00 87.00 370 CYS A C 1
ATOM 2929 O O . CYS A 1 370 ? -29.566 -6.877 35.999 1.00 87.00 370 CYS A O 1
ATOM 2931 N N . LEU A 1 371 ? -30.652 -7.273 34.071 1.00 87.25 371 LEU A N 1
ATOM 2932 C CA . LEU A 1 371 ? -31.847 -6.510 34.442 1.00 87.25 371 LEU A CA 1
ATOM 2933 C C . LEU A 1 371 ? -32.539 -7.105 35.677 1.00 87.25 371 LEU A C 1
ATOM 2935 O O . LEU A 1 371 ? -32.851 -6.371 36.612 1.00 87.25 371 LEU A O 1
ATOM 2939 N N . ARG A 1 372 ? -32.710 -8.434 35.723 1.00 89.06 372 ARG A N 1
ATOM 2940 C CA . ARG A 1 372 ? -33.294 -9.121 36.887 1.00 89.06 372 ARG A CA 1
ATOM 2941 C C . ARG A 1 372 ? -32.432 -8.994 38.141 1.00 89.06 372 ARG A C 1
ATOM 2943 O O . ARG A 1 372 ? -32.965 -8.715 39.207 1.00 89.06 372 ARG A O 1
ATOM 2950 N N . LEU A 1 373 ? -31.114 -9.148 38.013 1.00 89.69 373 LEU A N 1
ATOM 2951 C CA . LEU A 1 373 ? -30.181 -9.001 39.130 1.00 89.69 373 LEU A CA 1
ATOM 2952 C C . LEU A 1 373 ? -30.211 -7.574 39.691 1.00 89.69 373 LEU A C 1
ATOM 2954 O O . LEU A 1 373 ? -30.214 -7.389 40.903 1.00 89.69 373 LEU A O 1
ATOM 2958 N N . ASN A 1 374 ? -30.268 -6.566 38.818 1.00 85.19 374 ASN A N 1
ATOM 2959 C CA . ASN A 1 374 ? -30.318 -5.173 39.245 1.00 85.19 374 ASN A CA 1
ATOM 2960 C C . ASN A 1 374 ? -31.647 -4.840 39.946 1.00 85.19 374 ASN A C 1
ATOM 2962 O O . ASN A 1 374 ? -31.634 -4.155 40.965 1.00 85.19 374 ASN A O 1
ATOM 2966 N N . SER A 1 375 ? -32.767 -5.388 39.456 1.00 87.06 375 SER A N 1
ATOM 2967 C CA . SER A 1 375 ? -34.074 -5.284 40.120 1.00 87.06 375 SER A CA 1
ATOM 2968 C C . SER A 1 375 ? -34.054 -5.928 41.509 1.00 87.06 375 SER A C 1
ATOM 2970 O O . SER A 1 375 ? -34.448 -5.293 42.481 1.00 87.06 375 SER A O 1
ATOM 2972 N N . ALA A 1 376 ? -33.528 -7.153 41.625 1.00 85.19 376 ALA A N 1
ATOM 2973 C CA . ALA A 1 376 ? -33.407 -7.842 42.910 1.00 85.19 376 ALA A CA 1
ATOM 2974 C C . ALA A 1 376 ? -32.493 -7.079 43.886 1.00 85.19 376 ALA A C 1
ATOM 2976 O O . ALA A 1 376 ? -32.799 -6.966 45.069 1.00 85.19 376 ALA A O 1
ATOM 2977 N N . ARG A 1 377 ? -31.392 -6.492 43.394 1.00 91.19 377 ARG A N 1
ATOM 2978 C CA . ARG A 1 377 ? -30.503 -5.653 44.211 1.00 91.19 377 ARG A CA 1
ATOM 2979 C C . ARG A 1 377 ? -31.233 -4.428 44.765 1.00 91.19 377 ARG A C 1
ATOM 2981 O O . ARG A 1 377 ? -31.085 -4.134 45.945 1.00 91.19 377 ARG A O 1
ATOM 2988 N N . GLN A 1 378 ? -31.997 -3.720 43.931 1.00 85.50 378 GLN A N 1
ATOM 2989 C CA . GLN A 1 378 ? -32.781 -2.558 44.368 1.00 85.50 378 GLN A CA 1
ATOM 2990 C C . GLN A 1 378 ? -33.813 -2.940 45.432 1.00 85.50 378 GLN A C 1
ATOM 2992 O O . GLN A 1 378 ? -33.974 -2.219 46.413 1.00 85.50 378 GLN A O 1
ATOM 2997 N N . GLU A 1 379 ? -34.463 -4.092 45.271 1.00 85.31 379 GLU A N 1
ATOM 2998 C CA . GLU A 1 379 ? -35.426 -4.602 46.241 1.00 85.31 379 GLU A CA 1
ATOM 2999 C C . GLU A 1 379 ? -34.770 -4.940 47.586 1.00 85.31 379 GLU A C 1
ATOM 3001 O O . GLU A 1 379 ? -35.276 -4.528 48.627 1.00 85.31 379 GLU A O 1
ATOM 3006 N N . VAL A 1 380 ? -33.613 -5.609 47.586 1.00 87.88 380 VAL A N 1
ATOM 3007 C CA . VAL A 1 380 ? -32.851 -5.871 48.820 1.00 87.88 380 VAL A CA 1
ATOM 3008 C C . VAL A 1 380 ? -32.424 -4.563 49.485 1.00 87.88 380 VAL A C 1
ATOM 3010 O O . VAL A 1 380 ? -32.632 -4.399 50.682 1.00 87.88 380 VAL A O 1
ATOM 3013 N N . SER A 1 381 ? -31.882 -3.602 48.729 1.00 83.94 381 SER A N 1
ATOM 3014 C CA . SER A 1 381 ? -31.481 -2.302 49.284 1.00 83.94 381 SER A CA 1
ATOM 3015 C C . SER A 1 381 ? -32.647 -1.543 49.921 1.00 83.94 381 SER A C 1
ATOM 3017 O O . SER A 1 381 ? -32.443 -0.909 50.953 1.00 83.94 381 SER A O 1
ATOM 3019 N N . ARG A 1 382 ? -33.857 -1.632 49.351 1.00 86.56 382 ARG A N 1
ATOM 3020 C CA . ARG A 1 382 ? -35.064 -1.044 49.950 1.00 86.56 382 ARG A CA 1
ATOM 3021 C C . ARG A 1 382 ? -35.380 -1.680 51.307 1.00 86.56 382 ARG A C 1
ATOM 3023 O O . ARG A 1 382 ? -35.519 -0.951 52.280 1.00 86.56 382 ARG A O 1
ATOM 3030 N N . HIS A 1 383 ? -35.403 -3.012 51.389 1.00 85.88 383 HIS A N 1
ATOM 3031 C CA . HIS A 1 383 ? -35.673 -3.719 52.649 1.00 85.88 383 HIS A CA 1
ATOM 3032 C C . HIS A 1 383 ? -34.609 -3.445 53.723 1.00 85.88 383 HIS A C 1
ATOM 3034 O O . HIS A 1 383 ? -34.944 -3.303 54.893 1.00 85.88 383 HIS A O 1
ATOM 3040 N N . VAL A 1 384 ? -33.327 -3.340 53.344 1.00 85.50 384 VAL A N 1
ATOM 3041 C CA . VAL A 1 384 ? -32.271 -2.946 54.294 1.00 85.50 384 VAL A CA 1
ATOM 3042 C C . VAL A 1 384 ? -32.493 -1.519 54.799 1.00 85.50 384 VAL A C 1
ATOM 3044 O O . VAL A 1 384 ? -32.328 -1.271 55.988 1.00 85.50 384 VAL A O 1
ATOM 3047 N N . GLY A 1 385 ? -32.895 -0.594 53.921 1.00 82.38 385 GLY A N 1
ATOM 3048 C CA . GLY A 1 385 ? -33.224 0.778 54.313 1.00 82.38 385 GLY A CA 1
ATOM 3049 C C . GLY A 1 385 ? -34.371 0.850 55.325 1.00 82.38 385 GLY A C 1
ATOM 3050 O O . GLY A 1 385 ? -34.244 1.554 56.322 1.00 82.38 385 GLY A O 1
ATOM 3051 N N . GLU A 1 386 ? -35.441 0.083 55.097 1.00 86.25 386 GLU A N 1
ATOM 3052 C CA . GLU A 1 386 ? -36.593 -0.021 56.009 1.00 86.25 386 GLU A CA 1
ATOM 3053 C C . GLU A 1 386 ? -36.164 -0.564 57.384 1.00 86.25 386 GLU A C 1
ATOM 3055 O O . GLU A 1 386 ? -36.346 0.110 58.392 1.00 86.25 386 GLU A O 1
ATOM 3060 N N . LEU A 1 387 ? -35.455 -1.699 57.425 1.00 84.75 387 LEU A N 1
ATOM 3061 C CA . LEU A 1 387 ? -34.980 -2.302 58.680 1.00 84.75 387 LEU A CA 1
ATOM 3062 C C . LEU A 1 387 ? -34.031 -1.397 59.479 1.00 84.75 387 LEU A C 1
ATOM 3064 O O . LEU A 1 387 ? -34.062 -1.394 60.708 1.00 84.75 387 LEU A O 1
ATOM 3068 N N . CYS A 1 388 ? -33.154 -0.648 58.803 1.00 80.44 388 CYS A N 1
ATOM 3069 C CA . CYS A 1 388 ? -32.272 0.302 59.478 1.00 80.44 388 CYS A CA 1
ATOM 3070 C C . CYS A 1 388 ? -33.054 1.465 60.099 1.00 80.44 388 CYS A C 1
ATOM 3072 O O . CYS A 1 388 ? -32.677 1.918 61.177 1.00 80.44 388 CYS A O 1
ATOM 3074 N N . SER A 1 389 ? -34.118 1.933 59.441 1.00 81.44 389 SER A N 1
ATOM 3075 C CA . SER A 1 389 ? -34.991 2.978 59.982 1.00 81.44 389 SER A CA 1
ATOM 3076 C C . SER A 1 389 ? -35.717 2.486 61.233 1.00 81.44 389 SER A C 1
ATOM 3078 O O . SER A 1 389 ? -35.624 3.133 62.274 1.00 81.44 389 SER A O 1
ATOM 3080 N N . ASP A 1 390 ? -36.336 1.305 61.156 1.00 85.56 390 ASP A N 1
ATOM 3081 C CA . ASP A 1 390 ? -37.063 0.695 62.276 1.00 85.56 390 ASP A CA 1
ATOM 3082 C C . ASP A 1 390 ? -36.148 0.485 63.494 1.00 85.56 390 ASP A C 1
ATOM 3084 O O . ASP A 1 390 ? -36.536 0.708 64.641 1.00 85.56 390 ASP A O 1
ATOM 3088 N N . LEU A 1 391 ? -34.894 0.082 63.255 1.00 79.12 391 LEU A N 1
ATOM 3089 C CA . LEU A 1 391 ? -33.914 -0.107 64.321 1.00 79.12 391 LEU A CA 1
ATOM 3090 C C . LEU A 1 391 ? -33.551 1.218 65.006 1.00 79.12 391 LEU A C 1
ATOM 3092 O O . LEU A 1 391 ? -33.423 1.257 66.228 1.00 79.12 391 LEU A O 1
ATOM 3096 N N . VAL A 1 392 ? -33.365 2.294 64.235 1.00 80.00 392 VAL A N 1
ATOM 3097 C CA . VAL A 1 392 ? -33.046 3.622 64.784 1.00 80.00 392 VAL A CA 1
ATOM 3098 C C . VAL A 1 392 ? -34.197 4.143 65.642 1.00 80.00 392 VAL A C 1
ATOM 3100 O O . VAL A 1 392 ? -33.940 4.633 66.739 1.00 80.00 392 VAL A O 1
ATOM 3103 N N . GLU A 1 393 ? -35.438 3.986 65.182 1.00 80.88 393 GLU A N 1
ATOM 3104 C CA . GLU A 1 393 ? -36.640 4.377 65.929 1.00 80.88 393 GLU A CA 1
ATOM 3105 C C . GLU A 1 393 ? -36.742 3.604 67.255 1.00 80.88 393 GLU A C 1
ATOM 3107 O O . GLU A 1 393 ? -36.823 4.207 68.324 1.00 80.88 393 GLU A O 1
ATOM 3112 N N . ALA A 1 394 ? -36.568 2.278 67.219 1.00 79.50 394 ALA A N 1
ATOM 3113 C CA . ALA A 1 394 ? -36.582 1.449 68.425 1.00 79.50 394 ALA A CA 1
ATOM 3114 C C . ALA A 1 394 ? -35.484 1.828 69.443 1.00 79.50 394 ALA A C 1
ATOM 3116 O O . ALA A 1 394 ? -35.706 1.769 70.655 1.00 79.50 394 ALA A O 1
ATOM 3117 N N . TYR A 1 395 ? -34.290 2.217 68.977 1.00 74.75 395 TYR A N 1
ATOM 3118 C CA . TYR A 1 395 ? -33.216 2.683 69.862 1.00 74.75 395 TYR A CA 1
ATOM 3119 C C . TYR A 1 395 ? -33.521 4.043 70.497 1.00 74.75 395 TYR A C 1
ATOM 3121 O O . TYR A 1 395 ? -33.182 4.248 71.665 1.00 74.75 395 TYR A O 1
ATOM 3129 N N . GLN A 1 396 ? -34.136 4.963 69.750 1.00 73.75 396 GLN A N 1
ATOM 3130 C CA . GLN A 1 396 ? -34.543 6.268 70.273 1.00 73.75 396 GLN A CA 1
ATOM 3131 C C . GLN A 1 396 ? -35.594 6.107 71.376 1.00 73.75 396 GLN A C 1
ATOM 3133 O O . GLN A 1 396 ? -35.396 6.633 72.473 1.00 73.75 396 GLN A O 1
ATOM 3138 N N . ASP A 1 397 ? -36.620 5.288 71.138 1.00 74.88 397 ASP A N 1
ATOM 3139 C CA . ASP A 1 397 ? -37.670 4.994 72.120 1.00 74.88 397 ASP A CA 1
ATOM 3140 C C . ASP A 1 397 ? -37.106 4.392 73.414 1.00 74.88 397 ASP A C 1
ATOM 3142 O O . ASP A 1 397 ? -37.458 4.809 74.524 1.00 74.88 397 ASP A O 1
ATOM 3146 N N . LEU A 1 398 ? -36.187 3.428 73.288 1.00 76.69 398 LEU A N 1
ATOM 3147 C CA . LEU A 1 398 ? -35.545 2.801 74.441 1.00 76.69 398 LEU A CA 1
ATOM 3148 C C . LEU A 1 398 ? -34.723 3.809 75.257 1.00 76.69 398 LEU A C 1
ATOM 3150 O O . LEU A 1 398 ? -34.741 3.763 76.489 1.00 76.69 398 LEU A O 1
ATOM 3154 N N . SER A 1 399 ? -34.012 4.722 74.588 1.00 71.69 399 SER A N 1
ATOM 3155 C CA . SER A 1 399 ? -33.224 5.761 75.258 1.00 71.69 399 SER A CA 1
ATOM 3156 C C . SER A 1 399 ? -34.116 6.670 76.102 1.00 71.69 399 SER A C 1
ATOM 3158 O O . SER A 1 399 ? -33.834 6.882 77.280 1.00 71.69 399 SER A O 1
ATOM 3160 N N . THR A 1 400 ? -35.234 7.139 75.540 1.00 74.19 400 THR A N 1
ATOM 3161 C CA . THR A 1 400 ? -36.186 7.999 76.256 1.00 74.19 400 THR A CA 1
ATOM 3162 C C . THR A 1 400 ? -36.776 7.301 77.485 1.00 74.19 400 THR A C 1
ATOM 3164 O O . THR A 1 400 ? -36.908 7.912 78.547 1.00 74.19 400 THR A O 1
ATOM 3167 N N . GLN A 1 401 ? -37.083 6.002 77.393 1.00 73.81 401 GLN A N 1
ATOM 3168 C CA . GLN A 1 401 ? -37.570 5.231 78.543 1.00 73.81 401 GLN A CA 1
ATOM 3169 C C . GLN A 1 401 ? -36.527 5.111 79.665 1.00 73.81 401 GLN A C 1
ATOM 3171 O O . GLN A 1 401 ? -36.876 5.222 80.844 1.00 73.81 401 GLN A O 1
ATOM 3176 N N . LEU A 1 402 ? -35.254 4.895 79.321 1.00 72.44 402 LEU A N 1
ATOM 3177 C CA . LEU A 1 402 ? -34.172 4.783 80.303 1.00 72.44 402 LEU A CA 1
ATOM 3178 C C . LEU A 1 402 ? -33.927 6.099 81.050 1.00 72.44 402 LEU A C 1
ATOM 3180 O O . LEU A 1 402 ? -33.758 6.074 82.273 1.00 72.44 402 LEU A O 1
ATOM 3184 N N . ASP A 1 403 ? -33.976 7.232 80.349 1.00 71.69 403 ASP A N 1
ATOM 3185 C CA . ASP A 1 403 ? -33.808 8.557 80.956 1.00 71.69 403 ASP A CA 1
ATOM 3186 C C . ASP A 1 403 ? -34.901 8.844 82.002 1.00 71.69 403 ASP A C 1
ATOM 3188 O O . ASP A 1 403 ? -34.606 9.281 83.122 1.00 71.69 403 ASP A O 1
ATOM 3192 N N . HIS A 1 404 ? -36.160 8.505 81.699 1.00 71.94 404 HIS A N 1
ATOM 3193 C CA . HIS A 1 404 ? -37.270 8.646 82.649 1.00 71.94 404 HIS A CA 1
ATOM 3194 C C . HIS A 1 404 ? -37.099 7.780 83.908 1.00 71.94 404 HIS A C 1
ATOM 3196 O O . HIS A 1 404 ? -37.356 8.250 85.023 1.00 71.94 404 HIS A O 1
ATOM 3202 N N . ILE A 1 405 ? -36.643 6.531 83.759 1.00 77.19 405 ILE A N 1
ATOM 3203 C CA . ILE A 1 405 ? -36.391 5.627 84.894 1.00 77.19 405 ILE A CA 1
ATOM 3204 C C . ILE A 1 405 ? -35.260 6.170 85.778 1.00 77.19 405 ILE A C 1
ATOM 3206 O O . ILE A 1 405 ? -35.393 6.188 87.007 1.00 77.19 405 ILE A O 1
ATOM 3210 N N . GLY A 1 406 ? -34.167 6.640 85.168 1.00 77.19 406 GLY A N 1
ATOM 3211 C CA . GLY A 1 406 ? -33.025 7.209 85.885 1.00 77.19 406 GLY A CA 1
ATOM 3212 C C . GLY A 1 406 ? -33.422 8.409 86.745 1.00 77.19 406 GLY A C 1
ATOM 3213 O O . GLY A 1 406 ? -33.130 8.444 87.942 1.00 77.19 406 GLY A O 1
ATOM 3214 N N . MET A 1 407 ? -34.174 9.344 86.163 1.00 79.06 407 MET A N 1
ATOM 3215 C CA . MET A 1 407 ? -34.647 10.543 86.854 1.00 79.06 407 MET A CA 1
ATOM 3216 C C . MET A 1 407 ? -35.589 10.222 88.025 1.00 79.06 407 MET A C 1
ATOM 3218 O O . MET A 1 407 ? -35.409 10.739 89.128 1.00 79.06 407 MET A O 1
ATOM 3222 N N . SER A 1 408 ? -36.570 9.331 87.831 1.00 79.12 408 SER A N 1
ATOM 3223 C CA . SER A 1 408 ? -37.488 8.942 88.912 1.00 79.12 408 SER A CA 1
ATOM 3224 C C . SER A 1 408 ? -36.758 8.253 90.071 1.00 79.12 408 SER A C 1
ATOM 3226 O O . SER A 1 408 ? -37.148 8.430 91.229 1.00 79.12 408 SER A O 1
ATOM 3228 N N . SER A 1 409 ? -35.713 7.473 89.778 1.00 81.75 409 SER A N 1
ATOM 3229 C CA . SER A 1 409 ? -34.889 6.821 90.798 1.00 81.75 409 SER A CA 1
ATOM 3230 C C . SER A 1 409 ? -34.062 7.831 91.598 1.00 81.75 409 SER A C 1
ATOM 3232 O O . SER A 1 409 ? -33.999 7.723 92.824 1.00 81.75 409 SER A O 1
ATOM 3234 N N . GLU A 1 410 ? -33.452 8.814 90.927 1.00 85.25 410 GLU A N 1
ATOM 3235 C CA . GLU A 1 410 ? -32.709 9.910 91.565 1.00 85.25 410 GLU A CA 1
ATOM 3236 C C . GLU A 1 410 ? -33.609 10.684 92.541 1.00 85.25 410 GLU A C 1
ATOM 3238 O O . GLU A 1 410 ? -33.293 10.790 93.728 1.00 85.25 410 GLU A O 1
ATOM 3243 N N . LEU A 1 411 ? -34.775 11.137 92.069 1.00 83.75 411 LEU A N 1
ATOM 3244 C CA . LEU A 1 411 ? -35.729 11.907 92.869 1.00 83.75 411 LEU A CA 1
ATOM 3245 C C . LEU A 1 411 ? -36.237 11.131 94.092 1.00 83.75 411 LEU A C 1
ATOM 3247 O O . LEU A 1 411 ? -36.254 11.646 95.208 1.00 83.75 411 LEU A O 1
ATOM 3251 N N . ASN A 1 412 ? -36.614 9.864 93.907 1.00 84.75 412 ASN A N 1
ATOM 3252 C CA . ASN A 1 412 ? -37.074 9.015 95.006 1.00 84.75 412 ASN A CA 1
ATOM 3253 C C . ASN A 1 412 ? -35.973 8.790 96.057 1.00 84.75 412 ASN A C 1
ATOM 3255 O O . ASN A 1 412 ? -36.280 8.658 97.238 1.00 84.75 412 ASN A O 1
ATOM 3259 N N . CYS A 1 413 ? -34.697 8.743 95.658 1.00 86.31 413 CYS A N 1
ATOM 3260 C CA . CYS A 1 413 ? -33.582 8.624 96.596 1.00 86.31 413 CYS A CA 1
ATOM 3261 C C . CYS A 1 413 ? -33.449 9.877 97.471 1.00 86.31 413 CYS A C 1
ATOM 3263 O O . CYS A 1 413 ? -33.385 9.746 98.692 1.00 86.31 413 CYS A O 1
ATOM 3265 N N . LEU A 1 414 ? -33.480 11.065 96.853 1.00 87.50 414 LEU A N 1
ATOM 3266 C CA . LEU A 1 414 ? -33.389 12.350 97.552 1.00 87.50 414 LEU A CA 1
ATOM 3267 C C . LEU A 1 414 ? -34.538 12.521 98.548 1.00 87.50 414 LEU A C 1
ATOM 3269 O O . LEU A 1 414 ? -34.302 12.679 99.742 1.00 87.50 414 LEU A O 1
ATOM 3273 N N . LEU A 1 415 ? -35.784 12.365 98.090 1.00 87.31 415 LEU A N 1
ATOM 3274 C CA . LEU A 1 415 ? -36.957 12.520 98.956 1.00 87.31 415 LEU A CA 1
ATOM 3275 C C . LEU A 1 415 ? -36.992 11.483 100.083 1.00 87.31 415 LEU A C 1
ATOM 3277 O O . LEU A 1 415 ? -37.506 11.758 101.160 1.00 87.31 415 LEU A O 1
ATOM 3281 N N . ARG A 1 416 ? -36.449 10.273 99.870 1.00 83.69 416 ARG A N 1
ATOM 3282 C CA . ARG A 1 416 ? -36.435 9.234 100.911 1.00 83.69 416 ARG A CA 1
ATOM 3283 C C . ARG A 1 416 ? -35.512 9.510 102.084 1.00 83.69 416 ARG A C 1
ATOM 3285 O O . ARG A 1 416 ? -35.706 8.872 103.120 1.00 83.69 416 ARG A O 1
ATOM 3292 N N . GLN A 1 417 ? -34.514 10.364 101.901 1.00 85.31 417 GLN A N 1
ATOM 3293 C CA . GLN A 1 417 ? -33.574 10.727 102.956 1.00 85.31 417 GLN A CA 1
ATOM 3294 C C . GLN A 1 417 ? -34.163 11.778 103.902 1.00 85.31 417 GLN A C 1
ATOM 3296 O O . GLN A 1 417 ? -33.756 11.832 105.061 1.00 85.31 417 GLN A O 1
ATOM 3301 N N . GLU A 1 418 ? -35.158 12.538 103.443 1.00 88.00 418 GLU A N 1
ATOM 3302 C CA . GLU A 1 418 ? -35.819 13.562 104.243 1.00 88.00 418 GLU A CA 1
ATOM 3303 C C . GLU A 1 418 ? -36.857 12.938 105.182 1.00 88.00 418 GLU A C 1
ATOM 3305 O O . GLU A 1 418 ? -37.787 12.249 104.760 1.00 88.00 418 GLU A O 1
ATOM 3310 N N . LEU A 1 419 ? -36.673 13.162 106.484 1.00 84.12 419 LEU A N 1
ATOM 3311 C CA . LEU A 1 419 ? -37.565 12.678 107.547 1.00 84.12 419 LEU A CA 1
ATOM 3312 C C . LEU A 1 419 ? -38.304 13.813 108.264 1.00 84.12 419 LEU A C 1
ATOM 3314 O O . LEU A 1 419 ? -39.092 13.543 109.167 1.00 84.12 419 LEU A O 1
ATOM 3318 N N . ASP A 1 420 ? -38.031 15.051 107.865 1.00 86.94 420 ASP A N 1
ATOM 3319 C CA . ASP A 1 420 ? -38.598 16.280 108.404 1.00 86.94 420 ASP A CA 1
ATOM 3320 C C . ASP A 1 420 ? -39.408 16.995 107.313 1.00 86.94 420 ASP A C 1
ATOM 3322 O O . ASP A 1 420 ? -39.056 16.940 106.130 1.00 86.94 420 ASP A O 1
ATOM 3326 N N . LEU A 1 421 ? -40.509 17.643 107.703 1.00 86.00 421 LEU A N 1
ATOM 3327 C CA . LEU A 1 421 ? -41.432 18.281 106.763 1.00 86.00 421 LEU A CA 1
ATOM 3328 C C . LEU A 1 421 ? -40.781 19.452 106.014 1.00 86.00 421 LEU A C 1
ATOM 3330 O O . LEU A 1 421 ? -40.952 19.566 104.800 1.00 86.00 421 LEU A O 1
ATOM 3334 N N . GLU A 1 422 ? -40.023 20.302 106.707 1.00 86.88 422 GLU A N 1
ATOM 3335 C CA . GLU A 1 422 ? -39.390 21.481 106.109 1.00 86.88 422 GLU A CA 1
ATOM 3336 C C . GLU A 1 422 ? -38.317 21.057 105.103 1.00 86.88 422 GLU A C 1
ATOM 3338 O O . GLU A 1 422 ? -38.256 21.567 103.980 1.00 86.88 422 GLU A O 1
ATOM 3343 N N . ALA A 1 423 ? -37.505 20.066 105.477 1.00 87.31 423 ALA A N 1
ATOM 3344 C CA . ALA A 1 423 ? -36.470 19.532 104.603 1.00 87.31 423 ALA A CA 1
ATOM 3345 C C . ALA A 1 423 ? -37.063 18.846 103.360 1.00 87.31 423 ALA A C 1
ATOM 3347 O O . ALA A 1 423 ? -36.588 19.079 102.250 1.00 87.31 423 ALA A O 1
ATOM 3348 N N . LEU A 1 424 ? -38.157 18.089 103.515 1.00 89.69 424 LEU A N 1
ATOM 3349 C CA . LEU A 1 424 ? -38.857 17.461 102.394 1.00 89.69 424 LEU A CA 1
ATOM 3350 C C . LEU A 1 424 ? -39.429 18.504 101.420 1.00 89.69 424 LEU A C 1
ATOM 3352 O O . LEU A 1 424 ? -39.259 18.365 100.207 1.00 89.69 424 LEU A O 1
ATOM 3356 N N . LEU A 1 425 ? -40.079 19.553 101.933 1.00 90.19 425 LEU A N 1
ATOM 3357 C CA . LEU A 1 425 ? -40.620 20.649 101.121 1.00 90.19 425 LEU A CA 1
ATOM 3358 C C . LEU A 1 425 ? -39.512 21.382 100.353 1.00 90.19 425 LEU A C 1
ATOM 3360 O O . LEU A 1 425 ? -39.638 21.597 99.145 1.00 90.19 425 LEU A O 1
ATOM 3364 N N . ARG A 1 426 ? -38.403 21.707 101.030 1.00 90.06 426 ARG A N 1
ATOM 3365 C CA . ARG A 1 426 ? -37.238 22.357 100.416 1.00 90.06 426 ARG A CA 1
ATOM 3366 C C . ARG A 1 426 ? -36.635 21.497 99.308 1.00 90.06 426 ARG A C 1
ATOM 3368 O O . ARG A 1 426 ? -36.542 21.965 98.178 1.00 90.06 426 ARG A O 1
ATOM 3375 N N . THR A 1 427 ? -36.293 20.240 99.598 1.00 91.62 427 THR A N 1
ATOM 3376 C CA . THR A 1 427 ? -35.676 19.316 98.629 1.00 91.62 427 THR A CA 1
ATOM 3377 C C . THR A 1 427 ? -36.575 19.102 97.407 1.00 91.62 427 THR A C 1
ATOM 3379 O O . THR A 1 427 ? -36.094 19.019 96.277 1.00 91.62 427 THR A O 1
ATOM 3382 N N . THR A 1 428 ? -37.895 19.085 97.608 1.00 90.06 428 THR A N 1
ATOM 3383 C CA . THR A 1 428 ? -38.884 18.978 96.526 1.00 90.06 428 THR A CA 1
ATOM 3384 C C . THR A 1 428 ? -38.850 20.190 95.597 1.00 90.06 428 THR A C 1
ATOM 3386 O O . THR A 1 428 ? -38.756 20.031 94.378 1.00 90.06 428 THR A O 1
ATOM 3389 N N . LEU A 1 429 ? -38.890 21.406 96.148 1.00 90.19 429 LEU A N 1
ATOM 3390 C CA . LEU A 1 429 ? -38.868 22.628 95.342 1.00 90.19 429 LEU A CA 1
ATOM 3391 C C . LEU A 1 429 ? -37.494 22.880 94.700 1.00 90.19 429 LEU A C 1
ATOM 3393 O O . LEU A 1 429 ? -37.433 23.274 93.538 1.00 90.19 429 LEU A O 1
ATOM 3397 N N . GLU A 1 430 ? -36.393 22.588 95.395 1.00 89.56 430 GLU A N 1
ATOM 3398 C CA . GLU A 1 430 ? -35.036 22.674 94.835 1.00 89.56 430 GLU A CA 1
ATOM 3399 C C . GLU A 1 430 ? -34.851 21.719 93.652 1.00 89.56 430 GLU A C 1
ATOM 3401 O O . GLU A 1 430 ? -34.339 22.121 92.603 1.00 89.56 430 GLU A O 1
ATOM 3406 N N . TYR A 1 431 ? -35.317 20.471 93.778 1.00 89.62 431 TYR A N 1
ATOM 3407 C CA . TYR A 1 431 ? -35.253 19.519 92.675 1.00 89.62 431 TYR A CA 1
ATOM 3408 C C . TYR A 1 431 ? -36.095 19.987 91.485 1.00 89.62 431 TYR A C 1
ATOM 3410 O O . TYR A 1 431 ? -35.608 19.946 90.352 1.00 89.62 431 TYR A O 1
ATOM 3418 N N . LEU A 1 432 ? -37.313 20.491 91.736 1.00 88.81 432 LEU A N 1
ATOM 3419 C CA . LEU A 1 432 ? -38.178 21.063 90.701 1.00 88.81 432 LEU A CA 1
ATOM 3420 C C . LEU A 1 432 ? -37.446 22.166 89.933 1.00 88.81 432 LEU A C 1
ATOM 3422 O O . LEU A 1 432 ? -37.370 22.103 88.709 1.00 88.81 432 LEU A O 1
ATOM 3426 N N . LEU A 1 433 ? -36.835 23.128 90.626 1.00 87.75 433 LEU A N 1
ATOM 3427 C CA . LEU A 1 433 ? -36.074 24.202 89.981 1.00 87.75 433 LEU A CA 1
ATOM 3428 C C . LEU A 1 433 ? -34.855 23.683 89.215 1.00 87.75 433 LEU A C 1
ATOM 3430 O O . LEU A 1 433 ? -34.551 24.197 88.142 1.00 87.75 433 LEU A O 1
ATOM 3434 N N . SER A 1 434 ? -34.163 22.666 89.737 1.00 88.62 434 SER A N 1
ATOM 3435 C CA . SER A 1 434 ? -32.969 22.111 89.089 1.00 88.62 434 SER A CA 1
ATOM 3436 C C . SER A 1 434 ? -33.270 21.415 87.758 1.00 88.62 434 SER A C 1
ATOM 3438 O O . SER A 1 434 ? -32.426 21.424 86.864 1.00 88.62 434 SER A O 1
ATOM 3440 N N . LYS A 1 435 ? -34.460 20.810 87.623 1.00 87.50 435 LYS A N 1
ATOM 3441 C CA . LYS A 1 435 ? -34.845 20.028 86.437 1.00 87.50 435 LYS A CA 1
ATOM 3442 C C . LYS A 1 435 ? -35.756 20.792 85.487 1.00 87.50 435 LYS A C 1
ATOM 3444 O O . LYS A 1 435 ? -35.563 20.708 84.282 1.00 87.50 435 LYS A O 1
ATOM 3449 N N . VAL A 1 436 ? -36.721 21.533 86.024 1.00 85.19 436 VAL A N 1
ATOM 3450 C CA . VAL A 1 436 ? -37.710 22.287 85.239 1.00 85.19 436 VAL A CA 1
ATOM 3451 C C . VAL A 1 436 ? -37.184 23.686 84.914 1.00 85.19 436 VAL A C 1
ATOM 3453 O O . VAL A 1 436 ? -37.535 24.266 83.890 1.00 85.19 436 VAL A O 1
ATOM 3456 N N . GLY A 1 437 ? -36.311 24.246 85.756 1.00 83.94 437 GLY A N 1
ATOM 3457 C CA . GLY A 1 437 ? -35.764 25.594 85.615 1.00 83.94 437 GLY A CA 1
ATOM 3458 C C . GLY A 1 437 ? -36.591 26.661 86.338 1.00 83.94 437 GLY A C 1
ATOM 3459 O O . GLY A 1 437 ? -37.452 26.371 87.171 1.00 83.94 437 GLY A O 1
ATOM 3460 N N . SER A 1 438 ? -36.336 27.921 85.997 1.00 86.31 438 SER A N 1
ATOM 3461 C CA . SER A 1 438 ? -36.934 29.136 86.565 1.00 86.31 438 SER A CA 1
ATOM 3462 C C . SER A 1 438 ? -38.470 29.130 86.635 1.00 86.31 438 SER A C 1
ATOM 3464 O O . SER A 1 438 ? -39.141 29.359 85.633 1.00 86.31 438 SER A O 1
ATOM 3466 N N . THR A 1 439 ? -39.037 28.870 87.818 1.00 88.62 439 THR A N 1
ATOM 3467 C CA . THR A 1 439 ? -40.488 28.687 88.032 1.00 88.62 439 THR A CA 1
ATOM 3468 C C . THR A 1 439 ? -40.907 29.243 89.383 1.00 88.62 439 THR A C 1
ATOM 3470 O O . THR A 1 439 ? -40.182 29.040 90.354 1.00 88.62 439 THR A O 1
ATOM 3473 N N . ASN A 1 440 ? -42.087 29.863 89.472 1.00 90.38 440 ASN A N 1
ATOM 3474 C CA . ASN A 1 440 ? -42.733 30.060 90.769 1.00 90.38 440 ASN A CA 1
ATOM 3475 C C . ASN A 1 440 ? -43.451 28.763 91.146 1.00 90.38 440 ASN A C 1
ATOM 3477 O O . ASN A 1 440 ? -44.179 28.204 90.324 1.00 90.38 440 ASN A O 1
ATOM 3481 N N . ALA A 1 441 ? -43.247 28.271 92.363 1.00 91.94 441 ALA A N 1
ATOM 3482 C CA . ALA A 1 441 ? -43.859 27.023 92.804 1.00 91.94 441 ALA A CA 1
ATOM 3483 C C . ALA A 1 441 ? -44.287 27.108 94.267 1.00 91.94 441 ALA A C 1
ATOM 3485 O O . ALA A 1 441 ? -43.502 27.522 95.117 1.00 91.94 441 ALA A O 1
ATOM 3486 N N . ALA A 1 442 ? -45.522 26.704 94.548 1.00 91.75 442 ALA A N 1
ATOM 3487 C CA . ALA A 1 442 ? -46.120 26.680 95.875 1.00 91.75 442 ALA A CA 1
ATOM 3488 C C . ALA A 1 442 ? -46.604 25.267 96.211 1.00 91.75 442 ALA A C 1
ATOM 3490 O O . ALA A 1 442 ? -47.168 24.581 95.359 1.00 91.75 442 ALA A O 1
ATOM 3491 N N . ILE A 1 443 ? -46.404 24.840 97.453 1.00 92.50 443 ILE A N 1
ATOM 3492 C CA . ILE A 1 443 ? -46.978 23.612 98.003 1.00 92.50 443 ILE A CA 1
ATOM 3493 C C . ILE A 1 443 ? -47.951 24.019 99.099 1.00 92.50 443 ILE A C 1
ATOM 3495 O O . ILE A 1 443 ? -47.547 24.637 100.085 1.00 92.50 443 ILE A O 1
ATOM 3499 N N . PHE A 1 444 ? -49.215 23.649 98.929 1.00 92.25 444 PHE A N 1
ATOM 3500 C CA . PHE A 1 444 ? -50.273 23.873 99.906 1.00 92.25 444 PHE A CA 1
ATOM 3501 C C . PHE A 1 444 ? -50.554 22.584 100.671 1.00 92.25 444 PHE A C 1
ATOM 3503 O O . PHE A 1 444 ? -50.645 21.519 100.061 1.00 92.25 444 PHE A O 1
ATOM 3510 N N . LEU A 1 445 ? -50.686 22.678 101.991 1.00 89.38 445 LEU A N 1
ATOM 3511 C CA . LEU A 1 445 ? -50.936 21.548 102.884 1.00 89.38 445 LEU A CA 1
ATOM 3512 C C . LEU A 1 445 ? -52.314 21.706 103.544 1.00 89.38 445 LEU A C 1
ATOM 3514 O O . LEU A 1 445 ? -52.655 22.819 103.943 1.00 89.38 445 LEU A O 1
ATOM 3518 N N . PRO A 1 446 ? -53.106 20.632 103.682 1.00 85.19 446 PRO A N 1
ATOM 3519 C CA . PRO A 1 446 ? -54.370 20.685 104.402 1.00 85.19 446 PRO A CA 1
ATOM 3520 C C . PRO A 1 446 ? -54.129 20.796 105.915 1.00 85.19 446 PRO A C 1
ATOM 3522 O O . PRO A 1 446 ? -53.230 20.167 106.479 1.00 85.19 446 PRO A O 1
ATOM 3525 N N . SER A 1 447 ? -54.954 21.589 106.587 1.00 76.94 447 SER A N 1
ATOM 3526 C CA . SER A 1 447 ? -55.012 21.713 108.045 1.00 76.94 447 SER A CA 1
ATOM 3527 C C . SER A 1 447 ? -56.037 20.745 108.649 1.00 76.94 447 SER A C 1
ATOM 3529 O O . SER A 1 447 ? -56.840 20.132 107.945 1.00 76.94 447 SER A O 1
ATOM 3531 N N . SER A 1 448 ? -56.060 20.613 109.980 1.00 65.19 448 SER A N 1
ATOM 3532 C CA . SER A 1 448 ? -57.012 19.732 110.675 1.00 65.19 448 SER A CA 1
ATOM 3533 C C . SER A 1 448 ? -58.479 20.167 110.560 1.00 65.19 448 SER A C 1
ATOM 3535 O O . SER A 1 448 ? -59.370 19.374 110.863 1.00 65.19 448 SER A O 1
ATOM 3537 N N . THR A 1 449 ? -58.741 21.396 110.109 1.00 67.00 449 THR A N 1
ATOM 3538 C CA . THR A 1 449 ? -60.082 21.928 109.828 1.00 67.00 449 THR A CA 1
ATOM 3539 C C . THR A 1 449 ? -60.515 21.731 108.371 1.00 67.00 449 THR A C 1
ATOM 3541 O O . THR A 1 449 ? -61.642 22.087 108.034 1.00 67.00 449 THR A O 1
ATOM 3544 N N . GLY A 1 450 ? -59.663 21.139 107.521 1.00 65.75 450 GLY A N 1
ATOM 3545 C CA . GLY A 1 450 ? -59.919 20.926 106.090 1.00 65.75 450 GLY A CA 1
ATOM 3546 C C . GLY A 1 450 ? -59.570 22.127 105.203 1.00 65.75 450 GLY A C 1
ATOM 3547 O O . GLY A 1 450 ? -59.718 22.057 103.989 1.00 65.75 450 GLY A O 1
ATOM 3548 N N . GLU A 1 451 ? -59.086 23.226 105.785 1.00 81.44 451 GLU A N 1
ATOM 3549 C CA . GLU A 1 451 ? -58.602 24.390 105.035 1.00 81.44 451 GLU A CA 1
ATOM 3550 C C . GLU A 1 451 ? -57.143 24.186 104.620 1.00 81.44 451 GLU A C 1
ATOM 3552 O O . GLU A 1 451 ? -56.354 23.643 105.392 1.00 81.44 451 GLU A O 1
ATOM 3557 N N . PHE A 1 452 ? -56.757 24.638 103.429 1.00 86.50 452 PHE A N 1
ATOM 3558 C CA . PHE A 1 452 ? -55.368 24.574 102.977 1.00 86.50 452 PHE A CA 1
ATOM 3559 C C . PHE A 1 452 ? -54.584 25.805 103.439 1.00 86.50 452 PHE A C 1
ATOM 3561 O O . PHE A 1 452 ? -55.091 26.926 103.421 1.00 86.50 452 PHE A O 1
ATOM 3568 N N . SER A 1 453 ? -53.323 25.600 103.810 1.00 88.12 453 SER A N 1
ATOM 3569 C CA . SER A 1 453 ? -52.367 26.658 104.132 1.00 88.12 453 SER A CA 1
ATOM 3570 C C . SER A 1 453 ? -51.082 26.501 103.322 1.00 88.12 453 SER A C 1
ATOM 3572 O O . SER A 1 453 ? -50.786 25.438 102.766 1.00 88.12 453 SER A O 1
ATOM 3574 N N . LEU A 1 454 ? -50.311 27.582 103.211 1.00 90.62 454 LEU A N 1
ATOM 3575 C CA . LEU A 1 454 ? -49.038 27.551 102.506 1.00 90.62 454 LEU A CA 1
ATOM 3576 C C . LEU A 1 454 ? -48.001 26.743 103.301 1.00 90.62 454 LEU A C 1
ATOM 3578 O O . LEU A 1 454 ? -47.630 27.122 104.408 1.00 90.62 454 LEU A O 1
ATOM 3582 N N . GLY A 1 455 ? -47.502 25.654 102.713 1.00 87.94 455 GLY A N 1
ATOM 3583 C CA . GLY A 1 455 ? -46.408 24.859 103.273 1.00 87.94 455 GLY A CA 1
ATOM 3584 C C . GLY A 1 455 ? -45.037 25.384 102.851 1.00 87.94 455 GLY A C 1
ATOM 3585 O O . GLY A 1 455 ? -44.168 25.610 103.687 1.00 87.94 455 GLY A O 1
ATOM 3586 N N . ALA A 1 456 ? -44.835 25.596 101.549 1.00 89.94 456 ALA A N 1
ATOM 3587 C CA . ALA A 1 456 ? -43.601 26.173 101.021 1.00 89.94 456 ALA A CA 1
ATOM 3588 C C . ALA A 1 456 ? -43.844 26.928 99.715 1.00 89.94 456 ALA A C 1
ATOM 3590 O O . ALA A 1 456 ? -44.716 26.560 98.929 1.00 89.94 456 ALA A O 1
ATOM 3591 N N . TYR A 1 457 ? -43.037 27.959 99.467 1.00 90.94 457 TYR A N 1
ATOM 3592 C CA . TYR A 1 457 ? -43.088 28.750 98.244 1.00 90.94 457 TYR A CA 1
ATOM 3593 C C . TYR A 1 457 ? -41.688 29.107 97.755 1.00 90.94 457 TYR A C 1
ATOM 3595 O O . TYR A 1 457 ? -40.840 29.545 98.532 1.00 90.94 457 TYR A O 1
ATOM 3603 N N . VAL A 1 458 ? -41.475 28.981 96.449 1.00 88.69 458 VAL A N 1
ATOM 3604 C CA . VAL A 1 458 ? -40.344 29.580 95.749 1.00 88.69 458 VAL A CA 1
ATOM 3605 C C . VAL A 1 458 ? -40.857 30.722 94.891 1.00 88.69 458 VAL A C 1
ATOM 3607 O O . VAL A 1 458 ? -41.621 30.514 93.948 1.00 88.69 458 VAL A O 1
ATOM 3610 N N . ASN A 1 459 ? -40.364 31.918 95.203 1.00 84.81 459 ASN A N 1
ATOM 3611 C CA . ASN A 1 459 ? -40.568 33.112 94.404 1.00 84.81 459 ASN A CA 1
ATOM 3612 C C . ASN A 1 459 ? -39.412 33.283 93.415 1.00 84.81 459 ASN A C 1
ATOM 3614 O O . ASN A 1 459 ? -38.267 33.467 93.831 1.00 84.81 459 ASN A O 1
ATOM 3618 N N . TYR A 1 460 ? -39.709 33.243 92.122 1.00 82.00 460 TYR A N 1
ATOM 3619 C CA . TYR A 1 460 ? -38.733 33.492 91.071 1.00 82.00 460 TYR A CA 1
ATOM 3620 C C . TYR A 1 460 ? -38.776 34.942 90.569 1.00 82.00 460 TYR A C 1
ATOM 3622 O O . TYR A 1 460 ? -37.720 35.546 90.382 1.00 82.00 460 TYR A O 1
ATOM 3630 N N . ASP A 1 461 ? -39.966 35.511 90.346 1.00 80.00 461 ASP A N 1
ATOM 3631 C CA . ASP A 1 461 ? -40.100 36.806 89.659 1.00 80.00 461 ASP A CA 1
ATOM 3632 C C . ASP A 1 461 ? -41.241 37.726 90.143 1.00 80.00 461 ASP A C 1
ATOM 3634 O O . ASP A 1 461 ? -41.549 38.712 89.465 1.00 80.00 461 ASP A O 1
ATOM 3638 N N . ARG A 1 462 ? -41.862 37.450 91.299 1.00 79.19 462 ARG A N 1
ATOM 3639 C CA . ARG A 1 462 ? -42.951 38.263 91.881 1.00 79.19 462 ARG A CA 1
ATOM 3640 C C . ARG A 1 462 ? -42.448 39.184 93.001 1.00 79.19 462 ARG A C 1
ATOM 3642 O O . ARG A 1 462 ? -41.545 38.825 93.757 1.00 79.19 462 ARG A O 1
ATOM 3649 N N . ALA A 1 463 ? -43.052 40.365 93.160 1.00 80.38 463 ALA A N 1
ATOM 3650 C CA . ALA A 1 463 ? -42.773 41.238 94.304 1.00 80.38 463 ALA A CA 1
ATOM 3651 C C . ALA A 1 463 ? -43.279 40.599 95.613 1.00 80.38 463 ALA A C 1
ATOM 3653 O O . ALA A 1 463 ? -44.296 39.911 95.617 1.00 80.38 463 ALA A O 1
ATOM 3654 N N . ARG A 1 464 ? -42.571 40.808 96.732 1.00 75.50 464 ARG A N 1
ATOM 3655 C CA . ARG A 1 464 ? -42.861 40.121 98.007 1.00 75.50 464 ARG A CA 1
ATOM 3656 C C . ARG A 1 464 ? -44.268 40.411 98.545 1.00 75.50 464 ARG A C 1
ATOM 3658 O O . ARG A 1 464 ? -44.950 39.481 98.949 1.00 75.50 464 ARG A O 1
ATOM 3665 N N . GLU A 1 465 ? -44.692 41.672 98.508 1.00 75.56 465 GLU A N 1
ATOM 3666 C CA . GLU A 1 465 ? -46.004 42.111 99.012 1.00 75.56 465 GLU A CA 1
ATOM 3667 C C . GLU A 1 465 ? -47.164 41.551 98.167 1.00 75.56 465 GLU A C 1
ATOM 3669 O O . GLU A 1 465 ? -48.180 41.131 98.711 1.00 75.56 465 GLU A O 1
ATOM 3674 N N . GLU A 1 466 ? -46.991 41.468 96.843 1.00 78.38 466 GLU A N 1
ATOM 3675 C CA . GLU A 1 466 ? -47.974 40.866 95.928 1.00 78.38 466 GLU A CA 1
ATOM 3676 C C . GLU A 1 466 ? -48.049 39.338 96.084 1.00 78.38 466 GLU A C 1
ATOM 3678 O O . GLU A 1 466 ? -49.120 38.748 95.953 1.00 78.38 466 GLU A O 1
ATOM 3683 N N . ALA A 1 467 ? -46.916 38.686 96.371 1.00 81.56 467 ALA A N 1
ATOM 3684 C CA . ALA A 1 467 ? -46.852 37.238 96.531 1.00 81.56 467 ALA A CA 1
ATOM 3685 C C . ALA A 1 467 ? -47.563 36.754 97.804 1.00 81.56 467 ALA A C 1
ATOM 3687 O O . ALA A 1 467 ? -48.233 35.730 97.748 1.00 81.56 467 ALA A O 1
ATOM 3688 N N . GLU A 1 468 ? -47.447 37.470 98.927 1.00 81.50 468 GLU A N 1
ATOM 3689 C CA . GLU A 1 468 ? -48.091 37.076 100.193 1.00 81.50 468 GLU A CA 1
ATOM 3690 C C . GLU A 1 468 ? -49.626 37.054 100.060 1.00 81.50 468 GLU A C 1
ATOM 3692 O O . GLU A 1 468 ? -50.249 36.035 100.351 1.00 81.50 468 GLU A O 1
ATOM 3697 N N . VAL A 1 469 ? -50.225 38.113 99.501 1.00 83.38 469 VAL A N 1
ATOM 3698 C CA . VAL A 1 469 ? -51.684 38.196 99.280 1.00 83.38 469 VAL A CA 1
ATOM 3699 C C . VAL A 1 469 ? -52.168 37.126 98.295 1.00 83.38 469 VAL A C 1
ATOM 3701 O O . VAL A 1 469 ? -53.161 36.444 98.543 1.00 83.38 469 VAL A O 1
ATOM 3704 N N . MET A 1 470 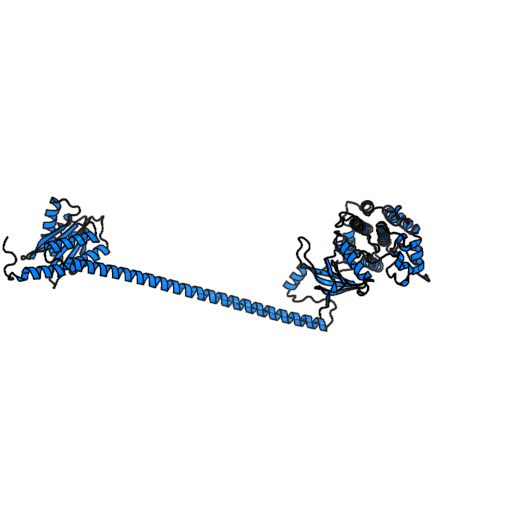? -51.442 36.931 97.191 1.00 87.50 470 MET A N 1
ATOM 3705 C CA . MET A 1 470 ? -51.766 35.903 96.202 1.00 87.50 470 MET A CA 1
ATOM 3706 C C . MET A 1 470 ? -51.732 34.494 96.811 1.00 87.50 470 MET A C 1
ATOM 3708 O O . MET A 1 470 ? -52.620 33.691 96.537 1.00 87.50 470 MET A O 1
ATOM 3712 N N . LEU A 1 471 ? -50.718 34.163 97.616 1.00 87.94 471 LEU A N 1
ATOM 3713 C CA . LEU A 1 471 ? -50.559 32.816 98.173 1.00 87.94 471 LEU A CA 1
ATOM 3714 C C . LEU A 1 471 ? -51.640 32.474 99.199 1.00 87.94 471 LEU A C 1
ATOM 3716 O O . LEU A 1 471 ? -52.118 31.341 99.188 1.00 87.94 471 LEU A O 1
ATOM 3720 N N . ASP A 1 472 ? -52.069 33.435 100.018 1.00 85.00 472 ASP A N 1
ATOM 3721 C CA . ASP A 1 472 ? -53.193 33.248 100.945 1.00 85.00 472 ASP A CA 1
ATOM 3722 C C . ASP A 1 472 ? -54.505 32.966 100.191 1.00 85.00 472 ASP A C 1
ATOM 3724 O O . ASP A 1 472 ? -55.290 32.086 100.566 1.00 85.00 472 ASP A O 1
ATOM 3728 N N . HIS A 1 473 ? -54.730 33.653 99.068 1.00 83.81 473 HIS A N 1
ATOM 3729 C CA . HIS A 1 473 ? -55.880 33.386 98.202 1.00 83.81 473 HIS A CA 1
ATOM 3730 C C . HIS A 1 473 ? -55.780 32.037 97.484 1.00 83.81 473 HIS A C 1
ATOM 3732 O O . HIS A 1 473 ? -56.759 31.289 97.432 1.00 83.81 473 HIS A O 1
ATOM 3738 N N . LEU A 1 474 ? -54.599 31.679 96.973 1.00 87.06 474 LEU A N 1
ATOM 3739 C CA . LEU A 1 474 ? -54.386 30.373 96.352 1.00 87.06 474 LEU A CA 1
ATOM 3740 C C . LEU A 1 474 ? -54.579 29.231 97.361 1.00 87.06 474 LEU A C 1
ATOM 3742 O O . LEU A 1 474 ? -55.160 28.205 97.011 1.00 87.06 474 LEU A O 1
ATOM 3746 N N . ALA A 1 475 ? -54.169 29.415 98.615 1.00 86.12 475 ALA A N 1
ATOM 3747 C CA . ALA A 1 475 ? -54.394 28.439 99.673 1.00 86.12 475 ALA A CA 1
ATOM 3748 C C . ALA A 1 475 ? -55.891 28.280 99.996 1.00 86.12 475 ALA A C 1
ATOM 3750 O O . ALA A 1 475 ? -56.395 27.163 100.038 1.00 86.12 475 ALA A O 1
ATOM 3751 N N . SER A 1 476 ? -56.628 29.380 100.163 1.00 83.75 476 SER A N 1
ATOM 3752 C CA . SER A 1 476 ? -58.029 29.339 100.615 1.00 83.75 476 SER A CA 1
ATOM 3753 C C . SER A 1 476 ? -59.049 28.991 99.524 1.00 83.75 476 SER A C 1
ATOM 3755 O O . SER A 1 476 ? -60.050 28.337 99.816 1.00 83.75 476 SER A O 1
ATOM 3757 N N . ALA A 1 477 ? -58.826 29.410 98.274 1.00 82.25 477 ALA A N 1
ATOM 3758 C CA . ALA A 1 477 ? -59.829 29.310 97.207 1.00 82.25 477 ALA A CA 1
ATOM 3759 C C . ALA A 1 477 ? -59.425 28.407 96.032 1.00 82.25 477 ALA A C 1
ATOM 3761 O O . ALA A 1 477 ? -60.304 27.865 95.353 1.00 82.25 477 ALA A O 1
ATOM 3762 N N . PHE A 1 478 ? -58.121 28.242 95.779 1.00 86.56 478 PHE A N 1
ATOM 3763 C CA . PHE A 1 478 ? -57.621 27.524 94.603 1.00 86.56 478 PHE A CA 1
ATOM 3764 C C . PHE A 1 478 ? -57.232 26.080 94.920 1.00 86.56 478 PHE A C 1
ATOM 3766 O O . PHE A 1 478 ? -57.805 25.163 94.335 1.00 86.56 478 PHE A O 1
ATOM 3773 N N . ALA A 1 479 ? -56.328 25.858 95.879 1.00 86.88 479 ALA A N 1
ATOM 3774 C CA . ALA A 1 479 ? -55.859 24.526 96.264 1.00 86.88 479 ALA A CA 1
ATOM 3775 C C . ALA A 1 479 ? -56.993 23.525 96.592 1.00 86.88 479 ALA A C 1
ATOM 3777 O O . ALA A 1 479 ? -56.936 22.410 96.065 1.00 86.88 479 ALA A O 1
ATOM 3778 N N . PRO A 1 480 ? -58.067 23.893 97.330 1.00 87.19 480 PRO A N 1
ATOM 3779 C CA . PRO A 1 480 ? -59.144 22.955 97.665 1.00 87.19 480 PRO A CA 1
ATOM 3780 C C . PRO A 1 480 ? -59.870 22.378 96.442 1.00 87.19 480 PRO A C 1
ATOM 3782 O O . PRO A 1 480 ? -60.362 21.256 96.475 1.00 87.19 480 PRO A O 1
ATOM 3785 N N . ARG A 1 481 ? -59.920 23.107 95.318 1.00 88.44 481 ARG A N 1
ATOM 3786 C CA . ARG A 1 481 ? -60.623 22.644 94.107 1.00 88.44 481 ARG A CA 1
ATOM 3787 C C . ARG A 1 481 ? -59.925 21.470 93.417 1.00 88.44 481 ARG A C 1
ATOM 3789 O O . ARG A 1 481 ? -60.545 20.788 92.601 1.00 88.44 481 ARG A O 1
ATOM 3796 N N . PHE A 1 482 ? -58.656 21.225 93.741 1.00 87.81 482 PHE A N 1
ATOM 3797 C CA . PHE A 1 482 ? -57.859 20.143 93.164 1.00 87.81 482 PHE A CA 1
ATOM 3798 C C . PHE A 1 482 ? -57.738 18.923 94.081 1.00 87.81 482 PHE A C 1
ATOM 3800 O O . PHE A 1 482 ? -57.124 17.938 93.679 1.00 87.81 482 PHE A O 1
ATOM 3807 N N . GLU A 1 483 ? -58.345 18.954 95.272 1.00 85.31 483 GLU A N 1
ATOM 3808 C CA . GLU A 1 483 ? -58.260 17.875 96.261 1.00 85.31 483 GLU A CA 1
ATOM 3809 C C . GLU A 1 483 ? -58.757 16.527 95.710 1.00 85.31 483 GLU A C 1
ATOM 3811 O O . GLU A 1 483 ? -58.110 15.501 95.902 1.00 85.31 483 GLU A O 1
ATOM 3816 N N . ASP A 1 484 ? -59.850 16.534 94.943 1.00 84.31 484 ASP A N 1
ATOM 3817 C CA . ASP A 1 484 ? -60.464 15.323 94.376 1.00 84.31 484 ASP A CA 1
ATOM 3818 C C . ASP A 1 484 ? -59.896 14.915 92.999 1.00 84.31 484 ASP A C 1
ATOM 3820 O O . ASP A 1 484 ? -60.350 13.944 92.387 1.00 84.31 484 ASP A O 1
ATOM 3824 N N . GLN A 1 485 ? -58.913 15.646 92.462 1.00 86.50 485 GLN A N 1
ATOM 3825 C CA . GLN A 1 485 ? -58.379 15.388 91.120 1.00 86.50 485 GLN A CA 1
ATOM 3826 C C . GLN A 1 485 ? -57.324 14.277 91.143 1.00 86.50 485 GLN A C 1
ATOM 3828 O O . GLN A 1 485 ? -56.340 14.354 91.859 1.00 86.50 485 GLN A O 1
ATOM 3833 N N . THR A 1 486 ? -57.456 13.243 90.311 1.00 74.81 486 THR A N 1
ATOM 3834 C CA . THR A 1 486 ? -56.548 12.075 90.352 1.00 74.81 486 THR A CA 1
ATOM 3835 C C . THR A 1 486 ? -55.308 12.198 89.450 1.00 74.81 486 THR A C 1
ATOM 3837 O O . THR A 1 486 ? -54.593 11.219 89.230 1.00 74.81 486 THR A O 1
ATOM 3840 N N . GLY A 1 487 ? -55.050 13.377 88.881 1.00 81.62 487 GLY A N 1
ATOM 3841 C CA . GLY A 1 487 ? -53.931 13.639 87.974 1.00 81.62 487 GLY A CA 1
ATOM 3842 C C . GLY A 1 487 ? -53.587 15.124 87.911 1.00 81.62 487 GLY A C 1
ATOM 3843 O O . GLY A 1 487 ? -54.303 15.951 88.471 1.00 81.62 487 GLY A O 1
ATOM 3844 N N . SER A 1 488 ? -52.490 15.475 87.232 1.00 88.31 488 SER A N 1
ATOM 3845 C CA . SER A 1 488 ? -52.150 16.889 87.074 1.00 88.31 488 SER A CA 1
ATOM 3846 C C . SER A 1 488 ? -53.154 17.604 86.183 1.00 88.31 488 SER A C 1
ATOM 3848 O O . SER A 1 488 ? -53.536 17.080 85.131 1.00 88.31 488 SER A O 1
ATOM 3850 N N . VAL A 1 489 ? -53.452 18.847 86.522 1.00 90.31 489 VAL A N 1
ATOM 3851 C CA . VAL A 1 489 ? -54.212 19.761 85.679 1.00 90.31 489 VAL A CA 1
ATOM 3852 C C . VAL A 1 489 ? -53.250 20.782 85.086 1.00 90.31 489 VAL A C 1
ATOM 3854 O O . VAL A 1 489 ? -52.484 21.416 85.808 1.00 90.31 489 VAL A O 1
ATOM 3857 N N . TRP A 1 490 ? -53.278 20.926 83.763 1.00 90.94 490 TRP A N 1
ATOM 3858 C CA . TRP A 1 490 ? -52.471 21.907 83.045 1.00 90.94 490 TRP A CA 1
ATOM 3859 C C . TRP A 1 490 ? -53.382 22.978 82.462 1.00 90.94 490 TRP A C 1
ATOM 3861 O O . TRP A 1 490 ? -54.115 22.719 81.513 1.00 90.94 490 TRP A O 1
ATOM 3871 N N . ILE A 1 491 ? -53.330 24.166 83.054 1.00 89.50 491 ILE A N 1
ATOM 3872 C CA . ILE A 1 491 ? -54.141 25.325 82.694 1.00 89.50 491 ILE A CA 1
ATOM 3873 C C . ILE A 1 491 ? -53.286 26.244 81.825 1.00 89.50 491 ILE A C 1
ATOM 3875 O O . ILE A 1 491 ? -52.276 26.783 82.291 1.00 89.50 491 ILE A O 1
ATOM 3879 N N . ARG A 1 492 ? -53.672 26.402 80.555 1.00 84.75 492 ARG A N 1
ATOM 3880 C CA . ARG A 1 492 ? -52.895 27.175 79.566 1.00 84.75 492 ARG A CA 1
ATOM 3881 C C . ARG A 1 492 ? -53.541 28.505 79.201 1.00 84.75 492 ARG A C 1
ATOM 3883 O O . ARG A 1 492 ? -52.850 29.413 78.738 1.00 84.75 492 ARG A O 1
ATOM 3890 N N . GLN A 1 493 ? -54.856 28.614 79.377 1.00 81.94 493 GLN A N 1
ATOM 3891 C CA . GLN A 1 493 ? -55.654 29.759 78.936 1.00 81.94 493 GLN A CA 1
ATOM 3892 C C . GLN A 1 493 ? -56.340 30.465 80.114 1.00 81.94 493 GLN A C 1
ATOM 3894 O O . GLN A 1 493 ? -56.581 29.858 81.154 1.00 81.94 493 GLN A O 1
ATOM 3899 N N . ALA A 1 494 ? -56.655 31.756 79.946 1.00 77.75 494 ALA A N 1
ATOM 3900 C CA . ALA A 1 494 ? -57.281 32.573 80.997 1.00 77.75 494 ALA A CA 1
ATOM 3901 C C . ALA A 1 494 ? -58.692 32.058 81.291 1.00 77.75 494 ALA A C 1
ATOM 3903 O O . ALA A 1 494 ? -59.043 31.880 82.448 1.00 77.75 494 ALA A O 1
ATOM 3904 N N . ASP A 1 495 ? -59.439 31.718 80.244 1.00 80.56 495 ASP A N 1
ATOM 3905 C CA . ASP A 1 495 ? -60.803 31.196 80.338 1.00 80.56 495 ASP A CA 1
ATOM 3906 C C . ASP A 1 495 ? -60.857 29.864 81.116 1.00 80.56 495 ASP A C 1
ATOM 3908 O O . ASP A 1 495 ? -61.781 29.611 81.887 1.00 80.56 495 ASP A O 1
ATOM 3912 N N . GLU A 1 496 ? -59.837 29.007 80.959 1.00 81.88 496 GLU A N 1
ATOM 3913 C CA . GLU A 1 496 ? -59.702 27.769 81.741 1.00 81.88 496 GLU A CA 1
ATOM 3914 C C . GLU A 1 496 ? -59.416 28.078 83.214 1.00 81.88 496 GLU A C 1
ATOM 3916 O O . GLU A 1 496 ? -59.991 27.454 84.104 1.00 81.88 496 GLU A O 1
ATOM 3921 N N . LEU A 1 497 ? -58.541 29.051 83.477 1.00 82.56 497 LEU A N 1
ATOM 3922 C CA . LEU A 1 497 ? -58.205 29.494 84.825 1.00 82.56 497 LEU A CA 1
ATOM 3923 C C . LEU A 1 497 ? -59.413 30.122 85.535 1.00 82.56 497 LEU A C 1
ATOM 3925 O O . LEU A 1 497 ? -59.632 29.841 86.709 1.00 82.56 497 LEU A O 1
ATOM 3929 N N . GLU A 1 498 ? -60.224 30.915 84.834 1.00 82.06 498 GLU A N 1
ATOM 3930 C CA . GLU A 1 498 ? -61.464 31.509 85.348 1.00 82.06 498 GLU A CA 1
ATOM 3931 C C . GLU A 1 498 ? -62.475 30.431 85.759 1.00 82.06 498 GLU A C 1
ATOM 3933 O O . GLU A 1 498 ? -63.107 30.540 86.809 1.00 82.06 498 GLU A O 1
ATOM 3938 N N . LEU A 1 499 ? -62.547 29.318 85.020 1.00 81.12 499 LEU A N 1
ATOM 3939 C CA . LEU A 1 499 ? -63.359 28.161 85.405 1.00 81.12 499 LEU A CA 1
ATOM 3940 C C . LEU A 1 499 ? -62.921 27.575 86.763 1.00 81.12 499 LEU A C 1
ATOM 3942 O O . LEU A 1 499 ? -63.752 27.154 87.573 1.00 81.12 499 LEU A O 1
ATOM 3946 N N . TRP A 1 500 ? -61.610 27.570 87.024 1.00 80.06 500 TRP A N 1
ATOM 3947 C CA . TRP A 1 500 ? -61.020 27.064 88.263 1.00 80.06 500 TRP A CA 1
ATOM 3948 C C . TRP A 1 500 ? -60.933 28.098 89.387 1.00 80.06 500 TRP A C 1
ATOM 3950 O O . TRP A 1 500 ? -60.900 27.674 90.532 1.00 80.06 500 TRP A O 1
ATOM 3960 N N . MET A 1 501 ? -60.933 29.409 89.132 1.00 76.12 501 MET A N 1
ATOM 3961 C CA . MET A 1 501 ? -60.719 30.446 90.162 1.00 76.12 501 MET A CA 1
ATOM 3962 C C . MET A 1 501 ? -61.884 31.429 90.349 1.00 76.12 501 MET A C 1
ATOM 3964 O O . MET A 1 501 ? -61.988 32.030 91.415 1.00 76.12 501 MET A O 1
ATOM 3968 N N . GLY A 1 502 ? -62.798 31.561 89.386 1.00 75.44 502 GLY A N 1
ATOM 3969 C CA . GLY A 1 502 ? -63.841 32.596 89.399 1.00 75.44 502 GLY A CA 1
ATOM 3970 C C . GLY A 1 502 ? -63.261 34.016 89.317 1.00 75.44 502 GLY A C 1
ATOM 3971 O O . GLY A 1 502 ? -62.240 34.221 88.663 1.00 75.44 502 GLY A O 1
ATOM 3972 N N . ASP A 1 503 ? -63.884 34.972 90.020 1.00 66.75 503 ASP A N 1
ATOM 3973 C CA . ASP A 1 503 ? -63.530 36.410 90.025 1.00 66.75 503 ASP A CA 1
ATOM 3974 C C . ASP A 1 503 ? -62.070 36.706 90.462 1.00 66.75 503 ASP A C 1
ATOM 3976 O O . ASP A 1 503 ? -61.519 37.776 90.195 1.00 66.75 503 ASP A O 1
ATOM 3980 N N . GLU A 1 504 ? -61.404 35.740 91.099 1.00 69.12 504 GLU A N 1
ATOM 3981 C CA . GLU A 1 504 ? -60.030 35.847 91.607 1.00 69.12 504 GLU A CA 1
ATOM 3982 C C . GLU A 1 504 ? -58.958 35.375 90.597 1.00 69.12 504 GLU A C 1
ATOM 3984 O O . GLU A 1 504 ? -57.774 35.298 90.925 1.00 69.12 504 GLU A O 1
ATOM 3989 N N . SER A 1 505 ? -59.340 35.057 89.353 1.00 77.44 505 SER A N 1
ATOM 3990 C CA . SER A 1 505 ? -58.429 34.577 88.295 1.00 77.44 505 SER A CA 1
ATOM 3991 C C . SER A 1 505 ? -57.340 35.586 87.891 1.00 77.44 505 SER A C 1
ATOM 3993 O O . SER A 1 505 ? -56.282 35.186 87.398 1.00 77.44 505 SER A O 1
ATOM 3995 N N . HIS A 1 506 ? -57.550 36.877 88.170 1.00 77.88 506 HIS A N 1
ATOM 3996 C CA . HIS A 1 506 ? -56.645 37.979 87.829 1.00 77.88 506 HIS A CA 1
ATOM 3997 C C . HIS A 1 506 ? -55.213 37.815 88.383 1.00 77.88 506 HIS A C 1
ATOM 3999 O O . HIS A 1 506 ? -54.255 38.288 87.773 1.00 77.88 506 HIS A O 1
ATOM 4005 N N . TRP A 1 507 ? -55.022 37.101 89.501 1.00 80.44 507 TRP A N 1
ATOM 4006 C CA . TRP A 1 507 ? -53.690 36.876 90.087 1.00 80.44 507 TRP A CA 1
ATOM 4007 C C . TRP A 1 507 ? -52.761 36.017 89.206 1.00 80.44 507 TRP A C 1
ATOM 4009 O O . TRP A 1 507 ? -51.535 36.212 89.193 1.00 80.44 507 TRP A O 1
ATOM 4019 N N . LEU A 1 508 ? -53.340 35.076 88.453 1.00 81.94 508 LEU A N 1
ATOM 4020 C CA . LEU A 1 508 ? -52.631 34.121 87.594 1.00 81.94 508 LEU A CA 1
ATOM 4021 C C . LEU A 1 508 ? -53.005 34.256 86.106 1.00 81.94 508 LEU A C 1
ATOM 4023 O O . LEU A 1 508 ? -52.576 33.431 85.304 1.00 81.94 508 LEU A O 1
ATOM 4027 N N . GLU A 1 509 ? -53.746 35.297 85.716 1.00 80.31 509 GLU A N 1
ATOM 4028 C CA . GLU A 1 509 ? -54.280 35.477 84.356 1.00 80.31 509 GLU A CA 1
ATOM 4029 C C . GLU A 1 509 ? -53.191 35.420 83.270 1.00 80.31 509 GLU A C 1
ATOM 4031 O O . GLU A 1 509 ? -53.368 34.774 82.239 1.00 80.31 509 GLU A O 1
ATOM 4036 N N . ASP A 1 510 ? -52.015 35.994 83.534 1.00 81.00 510 ASP A N 1
ATOM 4037 C CA . ASP A 1 510 ? -50.869 36.004 82.614 1.00 81.00 510 ASP A CA 1
ATOM 4038 C C . ASP A 1 510 ? -49.920 34.802 82.771 1.00 81.00 510 ASP A C 1
ATOM 4040 O O . ASP A 1 510 ? -48.828 34.770 82.180 1.00 81.00 510 ASP A O 1
ATOM 4044 N N . CYS A 1 511 ? -50.316 33.803 83.561 1.00 86.00 511 CYS A N 1
ATOM 4045 C CA . CYS A 1 511 ? -49.527 32.613 83.831 1.00 86.00 511 CYS A CA 1
ATOM 4046 C C . CYS A 1 511 ? -50.084 31.355 83.154 1.00 86.00 511 CYS A C 1
ATOM 4048 O O . CYS A 1 511 ? -51.287 31.166 82.999 1.00 86.00 511 CYS A O 1
ATOM 4050 N N . GLU A 1 512 ? -49.173 30.470 82.765 1.00 89.12 512 GLU A N 1
ATOM 4051 C CA . GLU A 1 512 ? -49.460 29.057 82.562 1.00 89.12 512 GLU A CA 1
ATOM 4052 C C . GLU A 1 512 ? -49.253 28.344 83.901 1.00 89.12 512 GLU A C 1
ATOM 4054 O O . GLU A 1 512 ? -48.242 28.579 84.574 1.00 89.12 512 GLU A O 1
ATOM 4059 N N . THR A 1 513 ? -50.213 27.508 84.300 1.00 89.44 513 THR A N 1
ATOM 4060 C CA . THR A 1 513 ? -50.248 26.899 85.635 1.00 89.44 513 THR A CA 1
ATOM 4061 C C . THR A 1 513 ? -50.384 25.386 85.526 1.00 89.44 513 THR A C 1
ATOM 4063 O O . THR A 1 513 ? -51.301 24.876 84.882 1.00 89.44 513 THR A O 1
ATOM 4066 N N . LEU A 1 514 ? -49.480 24.661 86.179 1.00 91.62 514 LEU A N 1
ATOM 4067 C CA . LEU A 1 514 ? -49.539 23.217 86.345 1.00 91.62 514 LEU A CA 1
ATOM 4068 C C . LEU A 1 514 ? -49.817 22.895 87.814 1.00 91.62 514 LEU A C 1
ATOM 4070 O O . LEU A 1 514 ? -49.032 23.243 88.697 1.00 91.62 514 LEU A O 1
ATOM 4074 N N . VAL A 1 515 ? -50.929 22.213 88.064 1.00 91.69 515 VAL A N 1
ATOM 4075 C CA . VAL A 1 515 ? -51.361 21.814 89.403 1.00 91.69 515 VAL A CA 1
ATOM 4076 C C . VAL A 1 515 ? -51.260 20.304 89.522 1.00 91.69 515 VAL A C 1
ATOM 4078 O O . VAL A 1 515 ? -51.813 19.576 88.701 1.00 91.69 515 VAL A O 1
ATOM 4081 N N . VAL A 1 516 ? -50.556 19.822 90.540 1.00 93.06 516 VAL A N 1
ATOM 4082 C CA . VAL A 1 516 ? -50.410 18.401 90.847 1.00 93.06 516 VAL A CA 1
ATOM 4083 C C . VAL A 1 516 ? -50.891 18.161 92.273 1.00 93.06 516 VAL A C 1
ATOM 4085 O O . VAL A 1 516 ? -50.191 18.528 93.221 1.00 93.06 516 VAL A O 1
ATOM 4088 N N . PRO A 1 517 ? -52.070 17.551 92.454 1.00 89.81 517 PRO A N 1
ATOM 4089 C CA . PRO A 1 517 ? -52.482 17.090 93.764 1.00 89.81 517 PRO A CA 1
ATOM 4090 C C . PRO A 1 517 ? -51.675 15.840 94.140 1.00 89.81 517 PRO A C 1
ATOM 4092 O O . PRO A 1 517 ? -51.423 14.943 93.330 1.00 89.81 517 PRO A O 1
ATOM 4095 N N . CYS A 1 518 ? -51.200 15.820 95.376 1.00 90.44 518 CYS A N 1
ATOM 4096 C CA . CYS A 1 518 ? -50.275 14.826 95.893 1.00 90.44 518 CYS A CA 1
ATOM 4097 C C . CYS A 1 518 ? -51.038 13.858 96.798 1.00 90.44 518 CYS A C 1
ATOM 4099 O O . CYS A 1 518 ? -51.116 14.057 98.012 1.00 90.44 518 CYS A O 1
ATOM 4101 N N . HIS A 1 519 ? -51.599 12.807 96.204 1.00 85.44 519 HIS A N 1
ATOM 4102 C CA . HIS A 1 519 ? -52.336 11.777 96.936 1.00 85.44 519 HIS A CA 1
ATOM 4103 C C . HIS A 1 519 ? -51.449 10.643 97.441 1.00 85.44 519 HIS A C 1
ATOM 4105 O O . HIS A 1 519 ? -50.532 10.199 96.749 1.00 85.44 519 HIS A O 1
ATOM 4111 N N . GLU A 1 520 ? -51.811 10.094 98.597 1.00 83.81 520 GLU A N 1
ATOM 4112 C CA . GLU A 1 520 ? -51.376 8.770 99.043 1.00 83.81 520 GLU A CA 1
ATOM 4113 C C . GLU A 1 520 ? -52.514 8.111 99.835 1.00 83.81 520 GLU A C 1
ATOM 4115 O O . GLU A 1 520 ? -53.187 8.754 100.633 1.00 83.81 520 GLU A O 1
ATOM 4120 N N . GLY A 1 521 ? -52.786 6.823 99.599 1.00 74.81 521 GLY A N 1
ATOM 4121 C CA . GLY A 1 521 ? -53.839 6.100 100.333 1.00 74.81 521 GLY A CA 1
ATOM 4122 C C . GLY A 1 521 ? -55.282 6.568 100.073 1.00 74.81 521 GLY A C 1
ATOM 4123 O O . GLY A 1 521 ? -56.180 6.133 100.786 1.00 74.81 521 GLY A O 1
ATOM 4124 N N . GLY A 1 522 ? -55.510 7.398 99.047 1.00 76.06 522 GLY A N 1
ATOM 4125 C CA . GLY A 1 522 ? -56.822 7.964 98.706 1.00 76.06 522 GLY A CA 1
ATOM 4126 C C . GLY A 1 522 ? -57.106 9.332 99.334 1.00 76.06 522 GLY A C 1
ATOM 4127 O O . GLY A 1 522 ? -58.159 9.894 99.065 1.00 76.06 522 GLY A O 1
ATOM 4128 N N . GLU A 1 523 ? -56.171 9.875 100.117 1.00 82.19 523 GLU A N 1
ATOM 4129 C CA . GLU A 1 523 ? -56.252 11.212 100.713 1.00 82.19 523 GLU A CA 1
ATOM 4130 C C . GLU A 1 523 ? -55.295 12.168 99.984 1.00 82.19 523 GLU A C 1
ATOM 4132 O O . GLU A 1 523 ? -54.183 11.777 99.612 1.00 82.19 523 GLU A O 1
ATOM 4137 N N . CYS A 1 524 ? -55.721 13.413 99.752 1.00 87.25 524 CYS A N 1
ATOM 4138 C CA . CYS A 1 524 ? -54.869 14.463 99.196 1.00 87.25 524 CYS A CA 1
ATOM 4139 C C . CYS A 1 524 ? -54.039 15.084 100.320 1.00 87.25 524 CYS A C 1
ATOM 4141 O O . CYS A 1 524 ? -54.574 15.747 101.203 1.00 87.25 524 CYS A O 1
ATOM 4143 N N . LEU A 1 525 ? -52.723 14.879 100.298 1.00 89.25 525 LEU A N 1
ATOM 4144 C CA . LEU A 1 525 ? -51.840 15.334 101.377 1.00 89.25 525 LEU A CA 1
ATOM 4145 C C . LEU A 1 525 ? -51.218 16.701 101.103 1.00 89.25 525 LEU A C 1
ATOM 4147 O O . LEU A 1 525 ? -50.734 17.352 102.024 1.00 89.25 525 LEU A O 1
ATOM 4151 N N . ALA A 1 526 ? -51.193 17.121 99.840 1.00 91.25 526 ALA A N 1
ATOM 4152 C CA . ALA A 1 526 ? -50.725 18.434 99.430 1.00 91.25 526 ALA A CA 1
ATOM 4153 C C . ALA A 1 526 ? -51.216 18.770 98.021 1.00 91.25 526 ALA A C 1
ATOM 4155 O O . ALA A 1 526 ? -51.506 17.870 97.235 1.00 91.25 526 ALA A O 1
ATOM 4156 N N . VAL A 1 527 ? -51.200 20.049 97.661 1.00 91.62 527 VAL A N 1
ATOM 4157 C CA . VAL A 1 527 ? -51.374 20.506 96.278 1.00 91.62 527 VAL A CA 1
ATOM 4158 C C . VAL A 1 527 ? -50.132 21.283 95.863 1.00 91.62 527 VAL A C 1
ATOM 4160 O O . VAL A 1 527 ? -49.845 22.350 96.404 1.00 91.62 527 VAL A O 1
ATOM 4163 N N . LEU A 1 528 ? -49.377 20.738 94.909 1.00 93.19 528 LEU A N 1
ATOM 4164 C CA . LEU A 1 528 ? -48.226 21.402 94.305 1.00 93.19 528 LEU A CA 1
ATOM 4165 C C . LEU A 1 528 ? -48.697 22.213 93.099 1.00 93.19 528 LEU A C 1
ATOM 4167 O O . LEU A 1 528 ? -49.224 21.661 92.139 1.00 93.19 528 LEU A O 1
ATOM 4171 N N . THR A 1 529 ? -48.464 23.516 93.126 1.00 92.75 529 THR A N 1
ATOM 4172 C CA . THR A 1 529 ? -48.810 24.433 92.039 1.00 92.75 529 THR A CA 1
ATOM 4173 C C . THR A 1 529 ? -47.541 25.071 91.499 1.00 92.75 529 THR A C 1
ATOM 4175 O O . THR A 1 529 ? -46.848 25.776 92.227 1.00 92.75 529 THR A O 1
ATOM 4178 N N . ALA A 1 530 ? -47.240 24.846 90.223 1.00 92.00 530 ALA A N 1
ATOM 4179 C CA . ALA A 1 530 ? -46.146 25.489 89.506 1.00 92.00 530 ALA A CA 1
ATOM 4180 C C . ALA A 1 530 ? -46.717 26.443 88.456 1.00 92.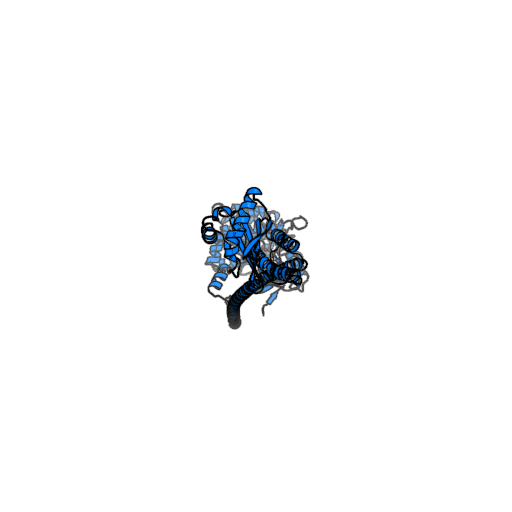00 530 ALA A C 1
ATOM 4182 O O . ALA A 1 530 ? -47.601 26.064 87.693 1.00 92.00 530 ALA A O 1
ATOM 4183 N N . PHE A 1 531 ? -46.217 27.673 88.395 1.00 91.38 531 PHE A N 1
ATOM 4184 C CA . PHE A 1 531 ? -46.722 28.674 87.462 1.00 91.38 531 PHE A CA 1
ATOM 4185 C C . PHE A 1 531 ? -45.617 29.580 86.917 1.00 91.38 531 PHE A C 1
ATOM 4187 O O . PHE A 1 531 ? -44.652 29.942 87.602 1.00 91.38 531 PHE A O 1
ATOM 4194 N N . ARG A 1 532 ? -45.757 29.942 85.642 1.00 89.56 532 ARG A N 1
ATOM 4195 C CA . ARG A 1 532 ? -44.818 30.781 84.881 1.00 89.56 532 ARG A CA 1
ATOM 4196 C C . ARG A 1 532 ? -45.580 31.752 84.005 1.00 89.56 532 ARG A C 1
ATOM 4198 O O . ARG A 1 532 ? -46.705 31.471 83.620 1.00 89.56 532 ARG A O 1
ATOM 4205 N N . LYS A 1 533 ? -44.973 32.883 83.647 1.00 83.19 533 LYS A N 1
ATOM 4206 C CA . LYS A 1 533 ? -45.563 33.803 82.663 1.00 83.19 533 LYS A CA 1
ATOM 4207 C C . LYS A 1 533 ? -45.718 33.097 81.311 1.00 83.19 533 LYS A C 1
ATOM 4209 O O . LYS A 1 533 ? -44.842 32.344 80.905 1.00 83.19 533 LYS A O 1
ATOM 4214 N N . ARG A 1 534 ? -46.781 33.397 80.564 1.00 75.31 534 ARG A N 1
ATOM 4215 C CA . ARG A 1 534 ? -47.118 32.726 79.285 1.00 75.31 534 ARG A CA 1
ATOM 4216 C C . ARG A 1 534 ? -46.034 32.727 78.199 1.00 75.31 534 ARG A C 1
ATOM 4218 O O . ARG A 1 534 ? -46.120 31.941 77.260 1.00 75.31 534 ARG A O 1
ATOM 4225 N N . HIS A 1 535 ? -45.037 33.606 78.287 1.00 74.50 535 HIS A N 1
ATOM 4226 C CA . HIS A 1 535 ? -43.913 33.645 77.345 1.00 74.50 535 HIS A CA 1
ATOM 4227 C C . HIS A 1 535 ? -42.793 32.640 77.683 1.00 74.50 535 HIS A C 1
ATOM 4229 O O . HIS A 1 535 ? -41.910 32.427 76.857 1.00 74.50 535 HIS A O 1
ATOM 4235 N N . THR A 1 536 ? -42.832 32.010 78.863 1.00 80.12 536 THR A N 1
ATOM 4236 C CA . THR A 1 536 ? -41.948 30.918 79.295 1.00 80.12 536 THR A CA 1
ATOM 4237 C C . THR A 1 536 ? -42.775 29.658 79.571 1.00 80.12 536 THR A C 1
ATOM 4239 O O . THR A 1 536 ? -43.021 29.292 80.719 1.00 80.12 536 THR A O 1
ATOM 4242 N N . GLN A 1 537 ? -43.227 29.010 78.494 1.00 82.25 537 GLN A N 1
ATOM 4243 C CA . GLN A 1 537 ? -44.157 27.877 78.559 1.00 82.25 537 GLN A CA 1
ATOM 4244 C C . GLN A 1 537 ? -43.530 26.621 79.180 1.00 82.25 537 GLN A C 1
ATOM 4246 O O . GLN A 1 537 ? -42.332 26.370 79.021 1.00 82.25 537 GLN A O 1
ATOM 4251 N N . PHE A 1 538 ? -44.347 25.820 79.862 1.00 87.62 538 PHE A N 1
ATOM 4252 C CA . PHE A 1 538 ? -43.978 24.466 80.264 1.00 87.62 538 PHE A CA 1
ATOM 4253 C C . PHE A 1 538 ? -43.942 23.537 79.046 1.00 87.62 538 PHE A C 1
ATOM 4255 O O . PHE A 1 538 ? -44.767 23.620 78.136 1.00 87.62 538 PHE A O 1
ATOM 4262 N N . THR A 1 539 ? -42.983 22.619 79.029 1.00 88.12 539 THR A N 1
ATOM 4263 C CA . THR A 1 539 ? -42.916 21.536 78.044 1.00 88.12 539 THR A CA 1
ATOM 4264 C C . THR A 1 539 ? -43.644 20.290 78.553 1.00 88.12 539 THR A C 1
ATOM 4266 O O . THR A 1 539 ? -43.866 20.127 79.754 1.00 88.12 539 THR A O 1
ATOM 4269 N N . ASP A 1 540 ? -43.982 19.356 77.659 1.00 83.12 540 ASP A N 1
ATOM 4270 C CA . ASP A 1 540 ? -44.526 18.053 78.077 1.00 83.12 540 ASP A CA 1
ATOM 4271 C C . ASP A 1 540 ? -43.545 17.294 78.995 1.00 83.12 540 ASP A C 1
ATOM 4273 O O . ASP A 1 540 ? -43.967 16.588 79.912 1.00 83.12 540 ASP A O 1
ATOM 4277 N N . ALA A 1 541 ? -42.233 17.495 78.812 1.00 82.88 541 ALA A N 1
ATOM 4278 C CA . ALA A 1 541 ? -41.209 16.956 79.703 1.00 82.88 541 ALA A CA 1
ATOM 4279 C C . ALA A 1 541 ? -41.301 17.561 81.116 1.00 82.88 541 ALA A C 1
ATOM 4281 O O . ALA A 1 541 ? -41.274 16.814 82.095 1.00 82.88 541 ALA A O 1
ATOM 4282 N N . ASP A 1 542 ? -41.488 18.881 81.234 1.00 86.56 542 ASP A N 1
ATOM 4283 C CA . ASP A 1 542 ? -41.670 19.558 82.527 1.00 86.56 542 ASP A CA 1
ATOM 4284 C C . ASP A 1 542 ? -42.901 19.031 83.262 1.00 86.56 542 ASP A C 1
ATOM 4286 O O . ASP A 1 542 ? -42.846 18.754 84.461 1.00 86.56 542 ASP A O 1
ATOM 4290 N N . ARG A 1 543 ? -44.002 18.812 82.535 1.00 87.50 543 ARG A N 1
ATOM 4291 C CA . ARG A 1 543 ? -45.208 18.205 83.098 1.00 87.50 543 ARG A CA 1
ATOM 4292 C C . ARG A 1 543 ? -44.934 16.815 83.668 1.00 87.50 543 ARG A C 1
ATOM 4294 O O . ARG A 1 543 ? -45.318 16.554 84.806 1.00 87.50 543 ARG A O 1
ATOM 4301 N N . ILE A 1 544 ? -44.254 15.940 82.921 1.00 85.69 544 ILE A N 1
ATOM 4302 C CA . ILE A 1 544 ? -43.916 14.586 83.394 1.00 85.69 544 ILE A CA 1
ATOM 4303 C C . ILE A 1 544 ? -43.038 14.651 84.651 1.00 85.69 544 ILE A C 1
ATOM 4305 O O . ILE A 1 544 ? -43.241 13.869 85.587 1.00 85.69 544 ILE A O 1
ATOM 4309 N N . ILE A 1 545 ? -42.087 15.589 84.703 1.00 86.12 545 ILE A N 1
ATOM 4310 C CA . ILE A 1 545 ? -41.225 15.809 85.871 1.00 86.12 545 ILE A CA 1
ATOM 4311 C C . ILE A 1 545 ? -42.065 16.210 87.085 1.00 86.12 545 ILE A C 1
ATOM 4313 O O . ILE A 1 545 ? -41.967 15.560 88.126 1.00 86.12 545 ILE A O 1
ATOM 4317 N N . ILE A 1 546 ? -42.909 17.237 86.956 1.00 88.62 546 ILE A N 1
ATOM 4318 C CA . ILE A 1 546 ? -43.704 17.773 88.070 1.00 88.62 546 ILE A CA 1
ATOM 4319 C C . ILE A 1 546 ? -44.763 16.753 88.528 1.00 88.62 546 ILE A C 1
ATOM 4321 O O . ILE A 1 546 ? -44.964 16.580 89.729 1.00 88.62 546 ILE A O 1
ATOM 4325 N N . GLU A 1 547 ? -45.376 15.999 87.608 1.00 88.88 547 GLU A N 1
ATOM 4326 C CA . GLU A 1 547 ? -46.275 14.879 87.929 1.00 88.88 547 GLU A CA 1
ATOM 4327 C C . GLU A 1 547 ? -45.566 13.771 88.721 1.00 88.88 547 GLU A C 1
ATOM 4329 O O . GLU A 1 547 ? -46.080 13.282 89.732 1.00 88.88 547 GLU A O 1
ATOM 4334 N N . THR A 1 548 ? -44.385 13.349 88.257 1.00 87.94 548 THR A N 1
ATOM 4335 C CA . THR A 1 548 ? -43.581 12.314 88.928 1.00 87.94 548 THR A CA 1
ATOM 4336 C C . THR A 1 548 ? -43.164 12.782 90.318 1.00 87.94 548 THR A C 1
ATOM 4338 O O . THR A 1 548 ? -43.217 12.017 91.284 1.00 87.94 548 THR A O 1
ATOM 4341 N N . LEU A 1 549 ? -42.800 14.056 90.424 1.00 89.31 549 LEU A N 1
ATOM 4342 C CA . LEU A 1 549 ? -42.400 14.700 91.659 1.00 89.31 549 LEU A CA 1
ATOM 4343 C C . LEU A 1 549 ? -43.547 14.792 92.660 1.00 89.31 549 LEU A C 1
ATOM 4345 O O . LEU A 1 549 ? -43.356 14.350 93.788 1.00 89.31 549 LEU A O 1
ATOM 4349 N N . GLY A 1 550 ? -44.740 15.236 92.257 1.00 87.50 550 GLY A N 1
ATOM 4350 C CA . GLY A 1 550 ? -45.911 15.262 93.140 1.00 87.50 550 GLY A CA 1
ATOM 4351 C C . GLY A 1 550 ? -46.274 13.875 93.685 1.00 87.50 550 GLY A C 1
ATOM 4352 O O . GLY A 1 550 ? -46.495 13.714 94.885 1.00 87.50 550 GLY A O 1
ATOM 4353 N N . LYS A 1 551 ? -46.222 12.831 92.842 1.00 87.69 551 LYS A N 1
ATOM 4354 C CA . LYS A 1 551 ? -46.478 11.438 93.264 1.00 87.69 551 LYS A CA 1
ATOM 4355 C C . LYS A 1 551 ? -45.457 10.926 94.284 1.00 87.69 551 LYS A C 1
ATOM 4357 O O . LYS A 1 551 ? -45.828 10.271 95.258 1.00 87.69 551 LYS A O 1
ATOM 4362 N N . LEU A 1 552 ? -44.164 11.158 94.051 1.00 89.19 552 LEU A N 1
ATOM 4363 C CA . LEU A 1 552 ? -43.109 10.709 94.968 1.00 89.19 552 LEU A CA 1
ATOM 4364 C C . LEU A 1 552 ? -43.088 11.531 96.261 1.00 89.19 552 LEU A C 1
ATOM 4366 O O . LEU A 1 552 ? -42.868 10.967 97.334 1.00 89.19 552 LEU A O 1
ATOM 4370 N N . PHE A 1 553 ? -43.364 12.831 96.161 1.00 91.31 553 PHE A N 1
ATOM 4371 C CA . PHE A 1 553 ? -43.509 13.729 97.298 1.00 91.31 553 PHE A CA 1
ATOM 4372 C C . PHE A 1 553 ? -44.684 13.315 98.185 1.00 91.31 553 PHE A C 1
ATOM 4374 O O . PHE A 1 553 ? -44.465 13.098 99.370 1.00 91.31 553 PHE A O 1
ATOM 4381 N N . GLY A 1 554 ? -45.883 13.096 97.630 1.00 87.88 554 GLY A N 1
ATOM 4382 C CA . GLY A 1 554 ? -47.056 12.642 98.393 1.00 87.88 554 GLY A CA 1
ATOM 4383 C C . GLY A 1 554 ? -46.791 11.348 99.172 1.00 87.88 554 GLY A C 1
ATOM 4384 O O . GLY A 1 554 ? -47.060 11.271 100.371 1.00 87.88 554 GLY A O 1
ATOM 4385 N N . LYS A 1 555 ? -46.137 10.370 98.529 1.00 88.12 555 LYS A N 1
ATOM 4386 C CA . LYS A 1 555 ? -45.690 9.122 99.175 1.00 88.12 555 LYS A CA 1
ATOM 4387 C C . LYS A 1 555 ? -44.774 9.349 100.368 1.00 88.12 555 LYS A C 1
ATOM 4389 O O . LYS A 1 555 ? -44.914 8.670 101.387 1.00 88.12 555 LYS A O 1
ATOM 4394 N N . GLN A 1 556 ? -43.795 10.246 100.242 1.00 90.81 556 GLN A N 1
ATOM 4395 C CA . GLN A 1 556 ? -42.893 10.524 101.355 1.00 90.81 556 GLN A CA 1
ATOM 4396 C C . GLN A 1 556 ? -43.524 11.401 102.429 1.00 90.81 556 GLN A C 1
ATOM 4398 O O . GLN A 1 556 ? -43.346 11.129 103.612 1.00 90.81 556 GLN A O 1
ATOM 4403 N N . LEU A 1 557 ? -44.343 12.373 102.046 1.00 88.62 557 LEU A N 1
ATOM 4404 C CA . LEU A 1 557 ? -45.093 13.203 102.975 1.00 88.62 557 LEU A CA 1
ATOM 4405 C C . LEU A 1 557 ? -45.984 12.341 103.881 1.00 88.62 557 LEU A C 1
ATOM 4407 O O . LEU A 1 557 ? -45.931 12.487 105.100 1.00 88.62 557 LEU A O 1
ATOM 4411 N N . ALA A 1 558 ? -46.692 11.354 103.322 1.00 86.44 558 ALA A N 1
ATOM 4412 C CA . ALA A 1 558 ? -47.469 10.378 104.094 1.00 86.44 558 ALA A CA 1
ATOM 4413 C C . ALA A 1 558 ? -46.623 9.650 105.150 1.00 86.44 558 ALA A C 1
ATOM 4415 O O . ALA A 1 558 ? -47.052 9.417 106.285 1.00 86.44 558 ALA A O 1
ATOM 4416 N N . ARG A 1 559 ? -45.390 9.287 104.786 1.00 85.69 559 ARG A N 1
ATOM 4417 C CA . ARG A 1 559 ? -44.462 8.595 105.678 1.00 85.69 559 ARG A CA 1
ATOM 4418 C C . ARG A 1 559 ? -43.914 9.524 106.761 1.00 85.69 559 ARG A C 1
ATOM 4420 O O . ARG A 1 559 ? -43.860 9.094 107.910 1.00 85.69 559 ARG A O 1
ATOM 4427 N N . VAL A 1 560 ? -43.556 10.765 106.432 1.00 85.75 560 VAL A N 1
ATOM 4428 C CA . VAL A 1 560 ? -43.130 11.791 107.403 1.00 85.75 560 VAL A CA 1
ATOM 4429 C C . VAL A 1 560 ? -44.257 12.084 108.399 1.00 85.75 560 VAL A C 1
ATOM 4431 O O . VAL A 1 560 ? -44.035 11.999 109.608 1.00 85.75 560 VAL A O 1
ATOM 4434 N N . ILE A 1 561 ? -45.491 12.289 107.919 1.00 81.88 561 ILE A N 1
ATOM 4435 C CA . ILE A 1 561 ? -46.692 12.454 108.757 1.00 81.88 561 ILE A CA 1
ATOM 4436 C C . ILE A 1 561 ? -46.876 11.236 109.673 1.00 81.88 561 ILE A C 1
ATOM 4438 O O . ILE A 1 561 ? -47.039 11.382 110.885 1.00 81.88 561 ILE A O 1
ATOM 4442 N N . SER A 1 562 ? -46.776 10.014 109.135 1.00 77.88 562 SER A N 1
ATOM 4443 C CA . SER A 1 562 ? -46.884 8.788 109.937 1.00 77.88 562 SER A CA 1
ATOM 4444 C C . SER A 1 562 ? -45.782 8.656 110.999 1.00 77.88 562 SER A C 1
ATOM 4446 O O . SER A 1 562 ? -46.032 8.045 112.042 1.00 77.88 562 SER A O 1
ATOM 4448 N N . ILE A 1 563 ? -44.573 9.165 110.747 1.00 76.62 563 ILE A N 1
ATOM 4449 C CA . ILE A 1 563 ? -43.456 9.137 111.699 1.00 76.62 563 ILE A CA 1
ATOM 4450 C C . ILE A 1 563 ? -43.682 10.165 112.814 1.00 76.62 563 ILE A C 1
ATOM 4452 O O . ILE A 1 563 ? -43.545 9.809 113.985 1.00 76.62 563 ILE A O 1
ATOM 4456 N N . HIS A 1 564 ? -44.095 11.391 112.486 1.00 66.94 564 HIS A N 1
ATOM 4457 C CA . HIS A 1 564 ? -44.357 12.440 113.478 1.00 66.94 564 HIS A CA 1
ATOM 4458 C C . HIS A 1 564 ? -45.638 12.210 114.297 1.00 66.94 564 HIS A C 1
ATOM 4460 O O . HIS A 1 564 ? -45.667 12.506 115.491 1.00 66.94 564 HIS A O 1
ATOM 4466 N N . HIS A 1 565 ? -46.679 11.598 113.726 1.00 59.09 565 HIS A N 1
ATOM 4467 C CA . HIS A 1 565 ? -47.927 11.291 114.441 1.00 59.09 565 HIS A CA 1
ATOM 4468 C C . HIS A 1 565 ? -47.914 9.976 115.234 1.00 59.09 565 HIS A C 1
ATOM 4470 O O . HIS A 1 565 ? -48.883 9.665 115.925 1.00 59.09 565 HIS A O 1
ATOM 4476 N N . ARG A 1 566 ? -46.804 9.225 115.255 1.00 52.44 566 ARG A N 1
ATOM 4477 C CA . ARG A 1 566 ? -46.647 8.061 116.152 1.00 52.44 566 ARG A CA 1
ATOM 4478 C C . ARG A 1 566 ? -46.638 8.417 117.646 1.00 52.44 566 ARG A C 1
ATOM 4480 O O . ARG A 1 566 ? -46.651 7.500 118.467 1.00 52.44 566 ARG A O 1
ATOM 4487 N N . HIS A 1 567 ? -46.607 9.698 118.019 1.00 46.88 567 HIS A N 1
ATOM 4488 C CA . HIS A 1 567 ? -46.542 10.150 119.417 1.00 46.88 567 HIS A CA 1
ATOM 4489 C C . HIS A 1 567 ? -47.701 11.069 119.870 1.00 46.88 567 HIS A C 1
ATOM 4491 O O . HIS A 1 567 ? -47.640 11.578 120.986 1.00 46.88 567 HIS A O 1
ATOM 4497 N N . ILE A 1 568 ? -48.784 11.245 119.087 1.00 45.59 568 ILE A N 1
ATOM 4498 C CA . ILE A 1 568 ? -49.948 12.081 119.475 1.00 45.59 568 ILE A CA 1
ATOM 4499 C C . ILE A 1 568 ? -51.287 11.395 119.084 1.00 45.59 568 ILE A C 1
ATOM 4501 O O . ILE A 1 568 ? -51.448 11.039 117.917 1.00 45.59 568 ILE A O 1
ATOM 4505 N N . PRO A 1 569 ? -52.257 11.191 120.009 1.00 47.28 569 PRO A N 1
ATOM 4506 C CA . PRO A 1 569 ? -53.586 10.624 119.707 1.00 47.28 569 PRO A CA 1
ATOM 4507 C C . PRO A 1 569 ? -54.465 11.509 118.796 1.00 47.28 569 PRO A C 1
ATOM 4509 O O . PRO A 1 569 ? -54.334 12.732 118.793 1.00 47.28 569 PRO A O 1
ATOM 4512 N N . LYS A 1 570 ? -55.382 10.871 118.047 1.00 47.50 570 LYS A N 1
ATOM 4513 C CA . LYS A 1 570 ? -56.171 11.421 116.915 1.00 47.50 570 LYS A CA 1
ATOM 4514 C C . LYS A 1 570 ? -57.084 12.619 117.225 1.00 47.50 570 LYS A C 1
ATOM 4516 O O . LYS A 1 570 ? -57.550 13.278 116.308 1.00 47.50 570 LYS A O 1
ATOM 4521 N N . ASP A 1 571 ? -57.346 12.909 118.486 1.00 48.84 571 ASP A N 1
ATOM 4522 C CA . ASP A 1 571 ? -58.317 13.898 118.961 1.00 48.84 571 ASP A CA 1
ATOM 4523 C C . ASP A 1 571 ? -57.685 15.262 119.323 1.00 48.84 571 ASP A C 1
ATOM 4525 O O . ASP A 1 571 ? -58.355 16.135 119.871 1.00 48.84 571 ASP A O 1
ATOM 4529 N N . LYS A 1 572 ? -56.400 15.477 118.989 1.00 48.53 572 LYS A N 1
ATOM 4530 C CA . LYS A 1 572 ? -55.664 16.733 119.259 1.00 48.53 572 LYS A CA 1
ATOM 4531 C C . LYS A 1 572 ? -54.822 17.265 118.093 1.00 48.53 572 LYS A C 1
ATOM 4533 O O . LYS A 1 572 ? -53.798 17.912 118.307 1.00 48.53 572 LYS A O 1
ATOM 4538 N N . TRP A 1 573 ? -55.230 17.018 116.855 1.00 46.78 573 TRP A N 1
ATOM 4539 C CA . TRP A 1 573 ? -54.592 17.669 115.708 1.00 46.78 573 TRP A CA 1
ATOM 4540 C C . TRP A 1 573 ? -55.057 19.138 115.640 1.00 46.78 573 TRP A C 1
ATOM 4542 O O . TRP A 1 573 ? -56.178 19.414 115.224 1.00 46.78 573 TRP A O 1
ATOM 4552 N N . GLY A 1 574 ? -54.219 20.073 116.113 1.00 51.59 574 GLY A N 1
ATOM 4553 C CA . GLY A 1 574 ? -54.460 21.527 116.031 1.00 51.59 574 GLY A CA 1
ATOM 4554 C C . GLY A 1 574 ? -54.684 22.282 117.354 1.00 51.59 574 GLY A C 1
ATOM 4555 O O . GLY A 1 574 ? -55.554 23.144 117.408 1.00 51.59 574 GLY A O 1
ATOM 4556 N N . ALA A 1 575 ? -53.928 22.003 118.424 1.00 36.16 575 ALA A N 1
ATOM 4557 C CA . ALA A 1 575 ? -53.979 22.816 119.651 1.00 36.16 575 ALA A CA 1
ATOM 4558 C C . ALA A 1 575 ? -52.580 23.213 120.182 1.00 36.16 575 ALA A C 1
ATOM 4560 O O . ALA A 1 575 ? -51.965 22.427 120.902 1.00 36.16 575 ALA A O 1
ATOM 4561 N N . GLY A 1 576 ? -52.169 24.456 119.866 1.00 38.59 576 GLY A N 1
ATOM 4562 C CA . GLY A 1 576 ? -51.097 25.282 120.475 1.00 38.59 576 GLY A CA 1
ATOM 4563 C C . GLY A 1 576 ? -49.673 25.007 119.963 1.00 38.59 576 GLY A C 1
ATOM 4564 O O . GLY A 1 576 ? -49.241 23.862 120.021 1.00 38.59 576 GLY A O 1
ATOM 4565 N N . GLU A 1 577 ? -48.879 25.967 119.472 1.00 33.19 577 GLU A N 1
ATOM 4566 C CA . GLU A 1 577 ? -48.920 27.451 119.465 1.00 33.19 577 GLU A CA 1
ATOM 4567 C C . GLU A 1 577 ? -48.785 28.033 118.053 1.00 33.19 577 GLU A C 1
ATOM 4569 O O . GLU A 1 577 ? -48.074 27.411 117.229 1.00 33.19 577 GLU A O 1
#

Foldseek 3Di:
DFDDDVQWTFDAWPDADLFFTKTWTWGWFPADDPRHTDIDIWIKGFGPDPVDVLSLVLLVVQLLLQCQQDDQAEWAWRDARPVRSMTITHDAAFAFLVVVLVLCVVVVHAFDLLLLLVLLLSLLVSLQSSCARQDPVRGGPQQAQQQDASRQWTAHLQGGIHGYGRVSSPDQPLVVVVPDPVSPPDDCLLFALCSLVSHDDGSLRVLLSSLQSSLCRVVSDGLQDFDPPDPDSSVVSSVCRNVLPSPVSLVVQCVVPVQCSVLSVQSSDNDSVSHDPGSVVSSVSSVVVDDPPDDRSSSVSSCCCCVPRNPDPDDCDPVNVVVCVVVVNQDDDDPPDDPVVVVVRVVVSVVVVVVVVVVVVVVVVVVVVVVVVVVVVVVVVVVVVVVVVVVVVVVVVVVVVVVLVVLLVVLLVCLQVDLDLLSNQVSLVVSLCVPQNQWWKWKWFAAPVRFIDTSDIDDRDDDPVLVVVLRVLCRGQQFSLCFQPPFKDWAQALVSQCVRHPPSSVSQRQKTKIWEFQDDPNGGGIIMIIIDGNVSDGDPVSRSSVRSSSPSSSVSSVVSCVVVCVPPDPPDRDDDD

=== Feature glossary ===
Legend for the data blocks above and below:

— What the protein is —

Sequence gives the chain of amino acids in standard one-letter code (A=alanine, C=cysteine, …, Y=tyrosine), read N→C. It is the only feature that is directly encoded by the gene; all structural features are derived from the folded form of this sequence.

The annotation block draws on four external resources. InterPro: which protein families and domains the sequence belongs to. GO: standardized terms for what the protein does, what process it participates in, and where in the cell it acts. CATH: which structural fold it has in the CATH hierarchy. Organism: the species of origin.

— Where its atoms are —

Atomic coordinates in PDBx/mmCIF format — the same representation the Protein Data Bank distributes. Each line of the _atom_site loop places one backbone atom in Cartesian space (units: ångströms, origin: arbitrary).

Six rendered views show the 3D structure from the faces of a cube — i.e. along ±x, ±y, ±z. Rendering representation is drawn randomly per protein from cartoon (secondary-structure ribbons), sticks (backbone bonds), or molecular surface; coloring is either N→C rainbow (blue at the N-terminus through red at the C-terminus) or one color per chain.

— Local backbone conformation —

DSSP 8-state secondary structure assigns each residue one of H (α-helix), G (3₁₀-helix), I (π-helix), E (extended β-strand), B (isolated β-bridge), T (hydrogen-bonded turn), S (bend), or '-' (coil). The assignment is computed from backbone hydrogen-bond geometry via the Kabsch–Sander algorithm.

P-SEA three-state annotation labels each residue as helix, strand, or coil based purely on the geometry of the Cα trace. It serves as a fallback when the full backbone (and thus DSSP) is unavailable.

φ (phi) and ψ (psi) are the two rotatable backbone dihedrals per residue: φ is the C(i-1)–N–Cα–C torsion, ψ is the N–Cα–C–N(i+1) torsion, both in degrees on (−180°, 180°]. α-helical residues cluster near (−60°, −45°); β-strand residues near (−120°, +130°). A Ramachandran plot is simply a scatter of (φ, ψ) for every residue.

— Global shape and packing —

Radius of gyration (Rg) is the root-mean-square distance of Cα atoms from their centroid — a single number for overall size and compactness. A globular domain of N residues has Rg ≈ 2.2·N^0.38 Å; an extended or disordered chain has a much larger Rg. The Cα contact count is the number of residue pairs whose Cα atoms are within 8 Å and are more than four positions apart in sequence — a standard proxy for tertiary packing density. The bounding box is the smallest axis-aligned box enclosing all Cα atoms.

Accessible surface area quantifies burial. A residue with SASA near zero is packed into the hydrophobic core; one with SASA >100 Å² sits on the surface. Computed here via the Shrake–Rupley numerical algorithm with a 1.4 Å probe.

The contact map is a binary N×N matrix image: pixel (i, j) is dark where Cα_i and Cα_j are within 8 Å and |i−j|>4. Because the |i−j|>4 filter removes local helical contacts, off-diagonal stripes parallel to the main diagonal indicate parallel β-sheets; stripes perpendicular to it indicate antiparallel β-sheets. The Ramachandran plot scatters every residue's (φ, ψ) pair against the sterically allowed regions. The PAE heatmap renders the predicted-aligned-error matrix.

— Structural neighborhood —

A 3Di character summarizes, for each residue, the relative orientation of the Cα frame of its nearest spatial neighbor. Because it encodes fold topology rather than chemistry, 3Di alignments detect remote structural similarity that sequence alignment misses.

Structural nearest neighbors (via Foldseek easy-search vs the PDB). Reported per hit: target PDB id, E-value, and alignment TM-score. A TM-score above ~0.5 is the conventional threshold for 'same fold'.

— Confidence and disorder —

For AlphaFold models, the B-factor field carries pLDDT — the model's own estimate of local accuracy on a 0–100 scale. Regions with pLDDT<50 should be treated as essentially unmodeled; they often correspond to intrinsically disordered segments.

B-factor (Debye–Waller factor) reflects atomic displacement in the crystal lattice. It is an experimental observable (units Å²), not a prediction; low values mean the atom is pinned down, high values mean it moves or is heterogeneous across the crystal.

Predicted Aligned Error (PAE) is an AlphaFold confidence matrix: entry (i, j) is the expected error in the position of residue j, in ångströms, when the prediction is superimposed on the true structure at residue i. Low PAE within a block of residues means that block is internally rigid and well-predicted; high PAE between two blocks means their relative placement is uncertain even if each block individually is confident.